Protein AF-0000000080790731 (afdb_homodimer)

Nearest PDB structures (foldseek):
  8xt0-assembly1_Lv  TM=4.915E-01  e=4.538E-02  Homo sapiens
  6cwx-assembly1_A  TM=3.871E-01  e=1.146E+00  Homo sapiens
  8xt0-assembly1_Lv  TM=4.914E-01  e=6.207E-02  Homo sapiens

Sequence (398 aa):
MAPELPGSPAAEFFARIVDDMRAFRWRPDVLIEEIGSPRGLAPFSLAIEADLGSETNQLGAGRLVLLHDPDFNDAWNGFFRLVSYVRADTDLEIVTDPLIGEVGWSWLREALDQHAAAYTAPAGTVTAVSSRSFGNMDNQPDQAEVEIRASWTPLIDNSSDITPHLAAWQQLMCQAAGMPPLPEGVIPLTNQMGRVHSRMAPELPGSPAAEFFARIVDDMRAFRWRPDVLIEEIGSPRGLAPFSLAIEADLGSETNQLGAGRLVLLHDPDFNDAWNGFFRLVSYVRADTDLEIVTDPLIGEVGWSWLREALDQHAAAYTAPAGTVTAVSSRSFGNMDNQPDQAEVEIRASWTPLIDNSSDITPHLAAWQQLMCQAAGMPPLPEGVIPLTNQMGRVHSR

Structure (mmCIF, N/CA/C/O backbone):
data_AF-0000000080790731-model_v1
#
loop_
_entity.id
_entity.type
_entity.pdbx_description
1 polymer 'DUF3000 family protein'
#
loop_
_atom_site.group_PDB
_atom_site.id
_atom_site.type_symbol
_atom_site.label_atom_id
_atom_site.label_alt_id
_atom_site.label_comp_id
_atom_site.label_asym_id
_atom_site.label_entity_id
_atom_site.label_seq_id
_atom_site.pdbx_PDB_ins_code
_atom_site.Cartn_x
_atom_site.Cartn_y
_atom_site.Cartn_z
_atom_site.occupancy
_atom_site.B_iso_or_equiv
_atom_site.auth_seq_id
_atom_site.auth_comp_id
_atom_site.auth_asym_id
_atom_site.auth_atom_id
_atom_site.pdbx_PDB_model_num
ATOM 1 N N . MET A 1 1 ? -3.783 -11.086 -34.531 1 37.72 1 MET A N 1
ATOM 2 C CA . MET A 1 1 ? -3.922 -12.531 -34.688 1 37.72 1 MET A CA 1
ATOM 3 C C . MET A 1 1 ? -5.383 -12.922 -34.875 1 37.72 1 MET A C 1
ATOM 5 O O . MET A 1 1 ? -6.246 -12.516 -34.094 1 37.72 1 MET A O 1
ATOM 9 N N . ALA A 1 2 ? -5.668 -13.484 -35.844 1 51.03 2 ALA A N 1
ATOM 10 C CA . ALA A 1 2 ? -7.059 -13.742 -36.188 1 51.03 2 ALA A CA 1
ATOM 11 C C . ALA A 1 2 ? -7.773 -14.523 -35.094 1 51.03 2 ALA A C 1
ATOM 13 O O . ALA A 1 2 ? -7.188 -15.406 -34.469 1 51.03 2 ALA A O 1
ATOM 14 N N . PRO A 1 3 ? -8.852 -14.125 -34.656 1 55.5 3 PRO A N 1
ATOM 15 C CA . PRO A 1 3 ? -9.586 -14.891 -33.625 1 55.5 3 PRO A CA 1
ATOM 16 C C . PRO A 1 3 ? -9.625 -16.391 -33.938 1 55.5 3 PRO A C 1
ATOM 18 O O . PRO A 1 3 ? -9.867 -16.781 -35.062 1 55.5 3 PRO A O 1
ATOM 21 N N . GLU A 1 4 ? -8.797 -17.156 -33.188 1 63.72 4 GLU A N 1
ATOM 22 C CA . GLU A 1 4 ? -8.82 -18.609 -33.406 1 63.72 4 GLU A CA 1
ATOM 23 C C . GLU A 1 4 ? -10.242 -19.156 -33.344 1 63.72 4 GLU A C 1
ATOM 25 O O . GLU A 1 4 ? -11.023 -18.75 -32.5 1 63.72 4 GLU A O 1
ATOM 30 N N . LEU A 1 5 ? -10.648 -19.75 -34.375 1 63.62 5 LEU A N 1
ATOM 31 C CA . LEU A 1 5 ? -11.977 -20.312 -34.625 1 63.62 5 LEU A CA 1
ATOM 32 C C . LEU A 1 5 ? -12.312 -21.359 -33.594 1 63.62 5 LEU A C 1
ATOM 34 O O . LEU A 1 5 ? -11.438 -22.094 -33.125 1 63.62 5 LEU A O 1
ATOM 38 N N . PRO A 1 6 ? -13.547 -21.281 -33.094 1 69.94 6 PRO A N 1
ATOM 39 C CA . PRO A 1 6 ? -14.031 -22.406 -32.312 1 69.94 6 PRO A CA 1
ATOM 40 C C . PRO A 1 6 ? -13.781 -23.75 -33 1 69.94 6 PRO A C 1
ATOM 42 O O . PRO A 1 6 ? -13.914 -23.859 -34.219 1 69.94 6 PRO A O 1
ATOM 45 N N . GLY A 1 7 ? -13.078 -24.719 -32.281 1 78.62 7 GLY A N 1
ATOM 46 C CA . GLY A 1 7 ? -12.859 -26.047 -32.844 1 78.62 7 GLY A CA 1
ATOM 47 C C . GLY A 1 7 ? -11.422 -26.297 -33.25 1 78.62 7 GLY A C 1
ATOM 48 O O . GLY A 1 7 ? -11.055 -27.422 -33.594 1 78.62 7 GLY A O 1
ATOM 49 N N . SER A 1 8 ? -10.68 -25.312 -33.25 1 88.12 8 SER A N 1
ATOM 50 C CA . SER A 1 8 ? -9.266 -25.516 -33.531 1 88.12 8 SER A CA 1
ATOM 51 C C . SER A 1 8 ? -8.602 -26.391 -32.469 1 88.12 8 SER A C 1
ATOM 53 O O . SER A 1 8 ? -9.109 -26.516 -31.359 1 88.12 8 SER A O 1
ATOM 55 N N . PRO A 1 9 ? -7.539 -27.125 -32.906 1 92 9 PRO A N 1
ATOM 56 C CA . PRO A 1 9 ? -6.824 -27.938 -31.938 1 92 9 PRO A CA 1
ATOM 57 C C . PRO A 1 9 ? -6.406 -27.141 -30.703 1 92 9 PRO A C 1
ATOM 59 O O . PRO A 1 9 ? -6.492 -27.641 -29.578 1 92 9 PRO A O 1
ATOM 62 N N . ALA A 1 10 ? -5.992 -26 -30.938 1 94.06 10 ALA A N 1
ATOM 63 C CA . ALA A 1 10 ? -5.602 -25.141 -29.828 1 94.06 10 ALA A CA 1
ATOM 64 C C . ALA A 1 10 ? -6.793 -24.828 -28.922 1 94.06 10 ALA A C 1
ATOM 66 O O . ALA A 1 10 ? -6.672 -24.844 -27.703 1 94.06 10 ALA A O 1
ATOM 67 N N . ALA A 1 11 ? -7.879 -24.547 -29.5 1 94.94 11 ALA A N 1
ATOM 68 C CA . ALA A 1 11 ? -9.094 -24.25 -28.734 1 94.94 11 ALA A CA 1
ATOM 69 C C . ALA A 1 11 ? -9.539 -25.469 -27.922 1 94.94 11 ALA A C 1
ATOM 71 O O . ALA A 1 11 ? -9.93 -25.344 -26.766 1 94.94 11 ALA A O 1
ATOM 72 N N . GLU A 1 12 ? -9.5 -26.578 -28.562 1 96.5 12 GLU A N 1
ATOM 73 C CA . GLU A 1 12 ? -9.891 -27.812 -27.875 1 96.5 12 GLU A CA 1
ATOM 74 C C . GLU A 1 12 ? -8.961 -28.125 -26.719 1 96.5 12 GLU A C 1
ATOM 76 O O . GLU A 1 12 ? -9.406 -28.547 -25.641 1 96.5 12 GLU A O 1
ATOM 81 N N . PHE A 1 13 ? -7.68 -27.938 -26.969 1 97.25 13 PHE A N 1
ATOM 82 C CA . PHE A 1 13 ? -6.699 -28.188 -25.922 1 97.25 13 PHE A CA 1
ATOM 83 C C . PHE A 1 13 ? -6.926 -27.266 -24.734 1 97.25 13 PHE A C 1
ATOM 85 O O . PHE A 1 13 ? -6.938 -27.719 -23.578 1 97.25 13 PHE A O 1
ATOM 92 N N . PHE A 1 14 ? -7.137 -26.031 -25.031 1 97.5 14 PHE A N 1
ATOM 93 C CA . PHE A 1 14 ? -7.387 -25.062 -23.984 1 97.5 14 PHE A CA 1
ATOM 94 C C . PHE A 1 14 ? -8.656 -25.406 -23.219 1 97.5 14 PHE A C 1
ATOM 96 O O . PHE A 1 14 ? -8.695 -25.297 -21.984 1 97.5 14 PHE A O 1
ATOM 103 N N . ALA A 1 15 ? -9.656 -25.844 -23.922 1 97.25 15 ALA A N 1
ATOM 104 C CA . ALA A 1 15 ? -10.914 -26.234 -23.281 1 97.25 15 ALA A CA 1
ATOM 105 C C . ALA A 1 15 ? -10.703 -27.391 -22.297 1 97.25 15 ALA A C 1
ATOM 107 O O . ALA A 1 15 ? -11.328 -27.422 -21.25 1 97.25 15 ALA A O 1
ATOM 108 N N . ARG A 1 16 ? -9.859 -28.266 -22.672 1 98.19 16 ARG A N 1
ATOM 109 C CA . ARG A 1 16 ? -9.562 -29.375 -21.766 1 98.19 16 ARG A CA 1
ATOM 110 C C . ARG A 1 16 ? -8.859 -28.891 -20.5 1 98.19 16 ARG A C 1
ATOM 112 O O . ARG A 1 16 ? -9.117 -29.391 -19.406 1 98.19 16 ARG A O 1
ATOM 119 N N . ILE A 1 17 ? -7.926 -27.953 -20.641 1 98.38 17 ILE A N 1
ATOM 120 C CA . ILE A 1 17 ? -7.238 -27.375 -19.5 1 98.38 17 ILE A CA 1
ATOM 121 C C . ILE A 1 17 ? -8.258 -26.703 -18.578 1 98.38 17 ILE A C 1
ATOM 123 O O . ILE A 1 17 ? -8.203 -26.875 -17.359 1 98.38 17 ILE A O 1
ATOM 127 N N . VAL A 1 18 ? -9.18 -25.984 -19.156 1 97.19 18 VAL A N 1
ATOM 128 C CA . VAL A 1 18 ? -10.227 -25.297 -18.406 1 97.19 18 VAL A CA 1
ATOM 129 C C . VAL A 1 18 ? -11.07 -26.328 -17.641 1 97.19 18 VAL A C 1
ATOM 131 O O . VAL A 1 18 ? -11.422 -26.094 -16.484 1 97.19 18 VAL A O 1
ATOM 134 N N . ASP A 1 19 ? -11.375 -27.391 -18.312 1 97.75 19 ASP A N 1
ATOM 135 C CA . ASP A 1 19 ? -12.117 -28.469 -17.656 1 97.75 19 ASP A CA 1
ATOM 136 C C . ASP A 1 19 ? -11.359 -28.984 -16.438 1 97.75 19 ASP A C 1
ATOM 138 O O . ASP A 1 19 ? -11.953 -29.234 -15.383 1 97.75 19 ASP A O 1
ATOM 142 N N . ASP A 1 20 ? -10.086 -29.125 -16.609 1 97.88 20 ASP A N 1
ATOM 143 C CA . ASP A 1 20 ? -9.258 -29.594 -15.492 1 97.88 20 ASP A CA 1
ATOM 144 C C . ASP A 1 20 ? -9.242 -28.562 -14.359 1 97.88 20 ASP A C 1
ATOM 146 O O . ASP A 1 20 ? -9.266 -28.938 -13.18 1 97.88 20 ASP A O 1
ATOM 150 N N . MET A 1 21 ? -9.164 -27.312 -14.664 1 97.94 21 MET A N 1
ATOM 151 C CA . MET A 1 21 ? -9.203 -26.266 -13.656 1 97.94 21 MET A CA 1
ATOM 152 C C . MET A 1 21 ? -10.523 -26.297 -12.898 1 97.94 21 MET A C 1
ATOM 154 O O . MET A 1 21 ? -10.539 -26.172 -11.672 1 97.94 21 MET A O 1
ATOM 158 N N . ARG A 1 22 ? -11.547 -26.531 -13.641 1 96.31 22 ARG A N 1
ATOM 159 C CA . ARG A 1 22 ? -12.875 -26.562 -13.031 1 96.31 22 ARG A CA 1
ATOM 160 C C . ARG A 1 22 ? -13.047 -27.797 -12.148 1 96.31 22 ARG A C 1
ATOM 162 O O . ARG A 1 22 ? -13.805 -27.766 -11.172 1 96.31 22 ARG A O 1
ATOM 169 N N . ALA A 1 23 ? -12.359 -28.797 -12.453 1 96.25 23 ALA A N 1
ATOM 170 C CA . ALA A 1 23 ? -12.5 -30.062 -11.734 1 96.25 23 ALA A CA 1
ATOM 171 C C . ALA A 1 23 ? -11.625 -30.078 -10.484 1 96.25 23 ALA A C 1
ATOM 173 O O . ALA A 1 23 ? -11.773 -30.953 -9.625 1 96.25 23 ALA A O 1
ATOM 174 N N . PHE A 1 24 ? -10.742 -29.141 -10.383 1 97.06 24 PHE A N 1
ATOM 175 C CA . PHE A 1 24 ? -9.844 -29.109 -9.227 1 97.06 24 PHE A CA 1
ATOM 176 C C . PHE A 1 24 ? -10.633 -28.953 -7.934 1 97.06 24 PHE A C 1
ATOM 178 O O . PHE A 1 24 ? -11.586 -28.172 -7.867 1 97.06 24 PHE A O 1
ATOM 185 N N . ARG A 1 25 ? -10.219 -29.672 -6.883 1 94.62 25 ARG A N 1
ATOM 186 C CA . ARG A 1 25 ? -10.883 -29.609 -5.582 1 94.62 25 ARG A CA 1
ATOM 187 C C . ARG A 1 25 ? -10.125 -28.703 -4.617 1 94.62 25 ARG A C 1
ATOM 189 O O . ARG A 1 25 ? -9.055 -29.078 -4.121 1 94.62 25 ARG A O 1
ATOM 196 N N . TRP A 1 26 ? -10.727 -27.672 -4.359 1 95.19 26 TRP A N 1
ATOM 197 C CA . TRP A 1 26 ? -10.133 -26.672 -3.479 1 95.19 26 TRP A CA 1
ATOM 198 C C . TRP A 1 26 ? -10.461 -26.969 -2.02 1 95.19 26 TRP A C 1
ATOM 200 O O . TRP A 1 26 ? -11.484 -27.594 -1.719 1 95.19 26 TRP A O 1
ATOM 210 N N . ARG A 1 27 ? -9.586 -26.422 -1.084 1 90.62 27 ARG A N 1
ATOM 211 C CA . ARG A 1 27 ? -9.883 -26.469 0.344 1 90.62 27 ARG A CA 1
ATOM 212 C C . ARG A 1 27 ? -11.18 -25.719 0.651 1 90.62 27 ARG A C 1
ATOM 214 O O . ARG A 1 27 ? -11.477 -24.703 0.017 1 90.62 27 ARG A O 1
ATOM 221 N N . PRO A 1 28 ? -11.898 -26.156 1.664 1 87.19 28 PRO A N 1
ATOM 222 C CA . PRO A 1 28 ? -13.203 -25.562 1.961 1 87.19 28 PRO A CA 1
ATOM 223 C C . PRO A 1 28 ? -13.117 -24.078 2.277 1 87.19 28 PRO A C 1
ATOM 225 O O . PRO A 1 28 ? -14.078 -23.328 2.049 1 87.19 28 PRO A O 1
ATOM 228 N N . ASP A 1 29 ? -12.078 -23.641 2.812 1 88.19 29 ASP A N 1
ATOM 229 C CA . ASP A 1 29 ? -11.953 -22.234 3.229 1 88.19 29 ASP A CA 1
ATOM 230 C C . ASP A 1 29 ? -11.406 -21.375 2.094 1 88.19 29 ASP A C 1
ATOM 232 O O . ASP A 1 29 ? -10.969 -20.25 2.324 1 88.19 29 ASP A O 1
ATOM 236 N N . VAL A 1 30 ? -11.383 -21.984 0.88 1 94.31 30 VAL A N 1
ATOM 237 C CA . VAL A 1 30 ? -10.984 -21.25 -0.321 1 94.31 30 VAL A CA 1
ATOM 238 C C . VAL A 1 30 ? -12.148 -21.234 -1.314 1 94.31 30 VAL A C 1
ATOM 240 O O . VAL A 1 30 ? -12.43 -22.234 -1.967 1 94.31 30 VAL A O 1
ATOM 243 N N . LEU A 1 31 ? -12.789 -20.078 -1.416 1 94.75 31 LEU A N 1
ATOM 244 C CA . LEU A 1 31 ? -13.898 -19.922 -2.35 1 94.75 31 LEU A CA 1
ATOM 245 C C . LEU A 1 31 ? -13.406 -19.406 -3.699 1 94.75 31 LEU A C 1
ATOM 247 O O . LEU A 1 31 ? -12.734 -18.375 -3.771 1 94.75 31 LEU A O 1
ATOM 251 N N . ILE A 1 32 ? -13.797 -20.109 -4.738 1 96.75 32 ILE A N 1
ATOM 252 C CA . ILE A 1 32 ? -13.289 -19.797 -6.07 1 96.75 32 ILE A CA 1
ATOM 253 C C . ILE A 1 32 ? -14.445 -19.375 -6.977 1 96.75 32 ILE A C 1
ATOM 255 O O . ILE A 1 32 ? -15.516 -20 -6.961 1 96.75 32 ILE A O 1
ATOM 259 N N . GLU A 1 33 ? -14.203 -18.328 -7.719 1 96 33 GLU A N 1
ATOM 260 C CA . GLU A 1 33 ? -15.148 -17.906 -8.75 1 96 33 GLU A CA 1
ATOM 261 C C . GLU A 1 33 ? -14.43 -17.594 -10.062 1 96 33 GLU A C 1
ATOM 263 O O . GLU A 1 33 ? -13.375 -16.953 -10.062 1 96 33 GLU A O 1
ATOM 268 N N . GLU A 1 34 ? -15.023 -18.203 -11.117 1 96.06 34 GLU A N 1
ATOM 269 C CA . GLU A 1 34 ? -14.539 -17.781 -12.422 1 96.06 34 GLU A CA 1
ATOM 270 C C . GLU A 1 34 ? -14.992 -16.344 -12.734 1 96.06 34 GLU A C 1
ATOM 272 O O . GLU A 1 34 ? -16.141 -15.992 -12.484 1 96.06 34 GLU A O 1
ATOM 277 N N . ILE A 1 35 ? -14.039 -15.594 -13.227 1 95.31 35 ILE A N 1
ATOM 278 C CA . ILE A 1 35 ? -14.367 -14.203 -13.516 1 95.31 35 ILE A CA 1
ATOM 279 C C . ILE A 1 35 ? -14 -13.867 -14.953 1 95.31 35 ILE A C 1
ATOM 281 O O . ILE A 1 35 ? -13.453 -14.703 -15.672 1 95.31 35 ILE A O 1
ATOM 285 N N . GLY A 1 36 ? -14.445 -12.586 -15.367 1 86.88 36 GLY A N 1
ATOM 286 C CA . GLY A 1 36 ? -14.055 -12.148 -16.703 1 86.88 36 GLY A CA 1
ATOM 287 C C . GLY A 1 36 ? -12.555 -11.984 -16.859 1 86.88 36 GLY A C 1
ATOM 288 O O . GLY A 1 36 ? -11.875 -11.539 -15.93 1 86.88 36 GLY A O 1
ATOM 289 N N . SER A 1 37 ? -12.094 -12.594 -17.875 1 77.5 37 SER A N 1
ATOM 290 C CA . SER A 1 37 ? -10.656 -12.523 -18.125 1 77.5 37 SER A CA 1
ATOM 291 C C . SER A 1 37 ? -10.289 -11.211 -18.812 1 77.5 37 SER A C 1
ATOM 293 O O . SER A 1 37 ? -11.094 -10.625 -19.531 1 77.5 37 SER A O 1
ATOM 295 N N . PRO A 1 38 ? -9.109 -10.734 -18.453 1 75 38 PRO A N 1
ATOM 296 C CA . PRO A 1 38 ? -8.648 -9.547 -19.188 1 75 38 PRO A CA 1
ATOM 297 C C . PRO A 1 38 ? -8.641 -9.75 -20.703 1 75 38 PRO A C 1
ATOM 299 O O . PRO A 1 38 ? -8.164 -10.781 -21.188 1 75 38 PRO A O 1
ATOM 302 N N . ARG A 1 39 ? -9.32 -8.961 -21.328 1 73.69 39 ARG A N 1
ATOM 303 C CA . ARG A 1 39 ? -9.414 -9.016 -22.797 1 73.69 39 ARG A CA 1
ATOM 304 C C . ARG A 1 39 ? -8.141 -8.5 -23.438 1 73.69 39 ARG A C 1
ATOM 306 O O . ARG A 1 39 ? -7.492 -7.59 -22.922 1 73.69 39 ARG A O 1
ATOM 313 N N . GLY A 1 40 ? -7.781 -9.172 -24.391 1 79.9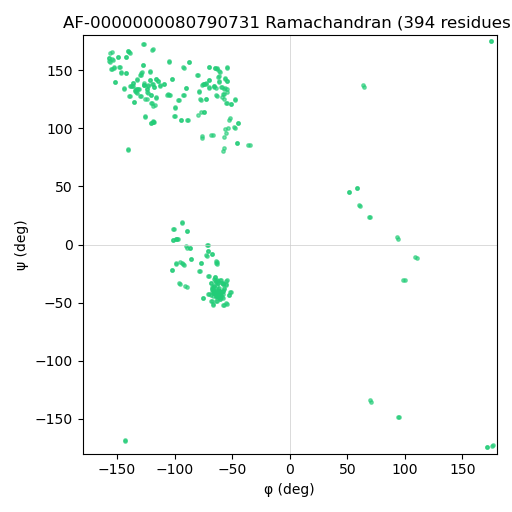4 40 GLY A N 1
ATOM 314 C CA . GLY A 1 40 ? -6.754 -8.656 -25.281 1 79.94 40 GLY A CA 1
ATOM 315 C C . GLY A 1 40 ? -5.355 -9.094 -24.891 1 79.94 40 GLY A C 1
ATOM 316 O O . GLY A 1 40 ? -4.387 -8.789 -25.594 1 79.94 40 GLY A O 1
ATOM 317 N N . LEU A 1 41 ? -5.23 -9.953 -23.938 1 86.62 41 LEU A N 1
ATOM 318 C CA . LEU A 1 41 ? -3.893 -10.352 -23.516 1 86.62 41 LEU A CA 1
ATOM 319 C C . LEU A 1 41 ? -3.412 -11.57 -24.297 1 86.62 41 LEU A C 1
ATOM 321 O O . LEU A 1 41 ? -2.213 -11.727 -24.531 1 86.62 41 LEU A O 1
ATOM 325 N N . ALA A 1 42 ? -4.289 -12.5 -24.625 1 93.44 42 ALA A N 1
ATOM 326 C CA . ALA A 1 42 ? -4.012 -13.727 -25.375 1 93.44 42 ALA A CA 1
ATOM 327 C C . ALA A 1 42 ? -5.273 -14.25 -26.047 1 93.44 42 ALA A C 1
ATOM 329 O O . ALA A 1 42 ? -6.387 -13.914 -25.641 1 93.44 42 ALA A O 1
ATOM 330 N N . PRO A 1 43 ? -5.105 -15.039 -27.078 1 94.12 43 PRO A N 1
ATOM 331 C CA . PRO A 1 43 ? -6.273 -15.602 -27.766 1 94.12 43 PRO A CA 1
ATOM 332 C C . PRO A 1 43 ? -7.176 -16.391 -26.828 1 94.12 43 PRO A C 1
ATOM 334 O O . PRO A 1 43 ? -8.398 -16.391 -26.984 1 94.12 43 PRO A O 1
ATOM 337 N N . PHE A 1 44 ? -6.57 -17.125 -25.891 1 95 44 PHE A N 1
ATOM 338 C CA . PHE A 1 44 ? -7.32 -17.891 -24.906 1 95 44 PHE A CA 1
ATOM 339 C C . PHE A 1 44 ? -6.93 -17.484 -23.484 1 95 44 PHE A C 1
ATOM 341 O O . PHE A 1 44 ? -5.746 -17.297 -23.203 1 95 44 PHE A O 1
ATOM 348 N N . SER A 1 45 ? -7.949 -17.359 -22.672 1 96.81 45 SER A N 1
ATOM 349 C CA . SER A 1 45 ? -7.656 -16.984 -21.281 1 96.81 45 SER A CA 1
ATOM 350 C C . SER A 1 45 ? -8.758 -17.453 -20.344 1 96.81 45 SER A C 1
ATOM 352 O O . SER A 1 45 ? -9.898 -17.656 -20.766 1 96.81 45 SER A O 1
ATOM 354 N N . LEU A 1 46 ? -8.43 -17.719 -19.125 1 96.44 46 LEU A N 1
ATOM 355 C CA . LEU A 1 46 ? -9.336 -17.984 -18.016 1 96.44 46 LEU A CA 1
ATOM 356 C C . LEU A 1 46 ? -8.844 -17.297 -16.75 1 96.44 46 LEU A C 1
ATOM 358 O O . LEU A 1 46 ? -7.652 -17.328 -16.438 1 96.44 46 LEU A O 1
ATOM 362 N N . ALA A 1 47 ? -9.766 -16.703 -16.062 1 97.75 47 ALA A N 1
ATOM 363 C CA . ALA A 1 47 ? -9.422 -16.047 -14.797 1 97.75 47 ALA A CA 1
ATOM 364 C C . ALA A 1 47 ? -10.305 -16.547 -13.656 1 97.75 47 ALA A C 1
ATOM 366 O O . ALA A 1 47 ? -11.516 -16.719 -13.828 1 97.75 47 ALA A O 1
ATOM 367 N N . ILE A 1 48 ? -9.656 -16.781 -12.531 1 97.5 48 ILE A N 1
ATOM 368 C CA . ILE A 1 48 ? -10.406 -17.156 -11.336 1 97.5 48 ILE A CA 1
ATOM 369 C C . ILE A 1 48 ? -10.016 -16.25 -10.172 1 97.5 48 ILE A C 1
ATOM 371 O O . ILE A 1 48 ? -8.891 -15.75 -10.117 1 97.5 48 ILE A O 1
ATOM 375 N N . GLU A 1 49 ? -10.969 -16.016 -9.32 1 97.88 49 GLU A N 1
ATOM 376 C CA . GLU A 1 49 ? -10.781 -15.273 -8.086 1 97.88 49 GLU A CA 1
ATOM 377 C C . GLU A 1 49 ? -11.031 -16.141 -6.863 1 97.88 49 GLU A C 1
ATOM 379 O O . GLU A 1 49 ? -11.93 -17 -6.875 1 97.88 49 GLU A O 1
ATOM 384 N N . ALA A 1 50 ? -10.234 -15.891 -5.902 1 97.69 50 ALA A N 1
ATOM 385 C CA . ALA A 1 50 ? -10.336 -16.641 -4.656 1 97.69 50 ALA A CA 1
ATOM 386 C C . ALA A 1 50 ? -10.594 -15.719 -3.471 1 97.69 50 ALA A C 1
ATOM 388 O O . ALA A 1 50 ? -10.016 -14.633 -3.391 1 97.69 50 ALA A O 1
ATOM 389 N N . ASP A 1 51 ? -11.398 -16.156 -2.574 1 96.94 51 ASP A N 1
ATOM 390 C CA . ASP A 1 51 ? -11.562 -15.562 -1.252 1 96.94 51 ASP A CA 1
ATOM 391 C C . ASP A 1 51 ? -11.242 -16.562 -0.15 1 96.94 51 ASP A C 1
ATOM 393 O O . ASP A 1 51 ? -11.727 -17.703 -0.18 1 96.94 51 ASP A O 1
ATOM 397 N N . LEU A 1 52 ? -10.414 -16.125 0.718 1 96.5 52 LEU A N 1
ATOM 398 C CA . LEU A 1 52 ? -10.023 -17 1.822 1 96.5 52 LEU A CA 1
ATOM 399 C C . LEU A 1 52 ? -10.75 -16.609 3.104 1 96.5 52 LEU A C 1
ATOM 401 O O . LEU A 1 52 ? -10.852 -15.43 3.438 1 96.5 52 LEU A O 1
ATOM 405 N N . GLY A 1 53 ? -11.133 -17.594 3.883 1 91.44 53 GLY A N 1
ATOM 406 C CA . GLY A 1 53 ? -11.828 -17.359 5.137 1 91.44 53 GLY A CA 1
ATOM 407 C C . GLY A 1 53 ? -13.344 -17.438 5 1 91.44 53 GLY A C 1
ATOM 408 O O . GLY A 1 53 ? -13.859 -18.297 4.277 1 91.44 53 GLY A O 1
ATOM 409 N N . SER A 1 54 ? -13.945 -16.656 5.828 1 87.06 54 SER A N 1
ATOM 410 C CA . SER A 1 54 ? -15.406 -16.609 5.812 1 87.06 54 SER A CA 1
ATOM 411 C C . SER A 1 54 ? -15.914 -15.211 5.477 1 87.06 54 SER A C 1
ATOM 413 O O . SER A 1 54 ? -15.125 -14.281 5.281 1 87.06 54 SER A O 1
ATOM 415 N N . GLU A 1 55 ? -17.156 -15.125 5.215 1 82.06 55 GLU A N 1
ATOM 416 C CA . GLU A 1 55 ? -17.766 -13.836 4.914 1 82.06 55 GLU A CA 1
ATOM 417 C C . GLU A 1 55 ? -17.516 -12.828 6.035 1 82.06 55 GLU A C 1
ATOM 419 O O . GLU A 1 55 ? -17.344 -11.641 5.781 1 82.06 55 GLU A O 1
ATOM 424 N N . THR A 1 56 ? -17.422 -13.344 7.273 1 86.31 56 THR A N 1
ATOM 425 C CA . THR A 1 56 ? -17.281 -12.461 8.422 1 86.31 56 THR A CA 1
ATOM 426 C C . THR A 1 56 ? -15.82 -12.258 8.789 1 86.31 56 THR A C 1
ATOM 428 O O . THR A 1 56 ? -15.484 -11.336 9.531 1 86.31 56 THR A O 1
ATOM 431 N N . ASN A 1 57 ? -14.984 -13.117 8.258 1 89.44 57 ASN A N 1
ATOM 432 C CA . ASN A 1 57 ? -13.562 -13.047 8.562 1 89.44 57 ASN A CA 1
ATOM 433 C C . ASN A 1 57 ? -12.703 -13.336 7.336 1 89.44 57 ASN A C 1
ATOM 435 O O . ASN A 1 57 ? -12.172 -14.438 7.188 1 89.44 57 ASN A O 1
ATOM 439 N N . GLN A 1 58 ? -12.578 -12.242 6.566 1 92.25 58 GLN A N 1
ATOM 440 C CA . GLN A 1 58 ? -11.781 -12.398 5.355 1 92.25 58 GLN A CA 1
ATOM 441 C C . GLN A 1 58 ? -10.289 -12.383 5.672 1 92.25 58 GLN A C 1
ATOM 443 O O . GLN A 1 58 ? -9.797 -11.438 6.297 1 92.25 58 GLN A O 1
ATOM 448 N N . LEU A 1 59 ? -9.594 -13.438 5.242 1 96.12 59 LEU A N 1
ATOM 449 C CA . LEU A 1 59 ? -8.18 -13.602 5.566 1 96.12 59 LEU A CA 1
ATOM 450 C C . LEU A 1 59 ? -7.301 -13.227 4.379 1 96.12 59 LEU A C 1
ATOM 452 O O . LEU A 1 59 ? -6.113 -12.953 4.543 1 96.12 59 LEU A O 1
ATOM 456 N N . GLY A 1 60 ? -7.914 -13.273 3.217 1 97.44 60 GLY A N 1
ATOM 457 C CA . GLY A 1 60 ? -7.133 -12.992 2.021 1 97.44 60 GLY A CA 1
ATOM 458 C C . GLY A 1 60 ? -7.914 -13.195 0.737 1 97.44 60 GLY A C 1
ATOM 459 O O . GLY A 1 60 ? -9.094 -13.555 0.772 1 97.44 60 GLY A O 1
ATOM 460 N N . ALA A 1 61 ? -7.285 -12.859 -0.302 1 97.94 61 ALA A N 1
ATOM 461 C CA . ALA A 1 61 ? -7.863 -13.008 -1.635 1 97.94 61 ALA A CA 1
ATOM 462 C C . ALA A 1 61 ? -6.781 -13.281 -2.676 1 97.94 61 ALA A C 1
ATOM 464 O O . ALA A 1 61 ? -5.594 -13.07 -2.416 1 97.94 61 ALA A O 1
ATOM 465 N N . GLY A 1 62 ? -7.234 -13.805 -3.799 1 98.38 62 GLY A N 1
ATOM 466 C CA . GLY A 1 62 ? -6.312 -14.055 -4.895 1 98.38 62 GLY A CA 1
ATOM 467 C C . GLY A 1 62 ? -6.984 -14.039 -6.254 1 98.38 62 GLY A C 1
ATOM 468 O O . GLY A 1 62 ? -8.211 -14.117 -6.348 1 98.38 62 GLY A O 1
ATOM 469 N N . ARG A 1 63 ? -6.168 -13.828 -7.211 1 98.5 63 ARG A N 1
ATOM 470 C CA . ARG A 1 63 ? -6.578 -13.961 -8.609 1 98.5 63 ARG A CA 1
ATOM 471 C C . ARG A 1 63 ? -5.523 -14.703 -9.414 1 98.5 63 ARG A C 1
ATOM 473 O O . ARG A 1 63 ? -4.324 -14.484 -9.234 1 98.5 63 ARG A O 1
ATOM 480 N N . LEU A 1 64 ? -5.996 -15.602 -10.234 1 98.62 64 LEU A N 1
ATOM 481 C CA . LEU A 1 64 ? -5.129 -16.359 -11.125 1 98.62 64 LEU A CA 1
ATOM 482 C C . LEU A 1 64 ? -5.656 -16.312 -12.555 1 98.62 64 LEU A C 1
ATOM 484 O O . LEU A 1 64 ? -6.828 -16.609 -12.805 1 98.62 64 LEU A O 1
ATOM 488 N N . VAL A 1 65 ? -4.758 -15.922 -1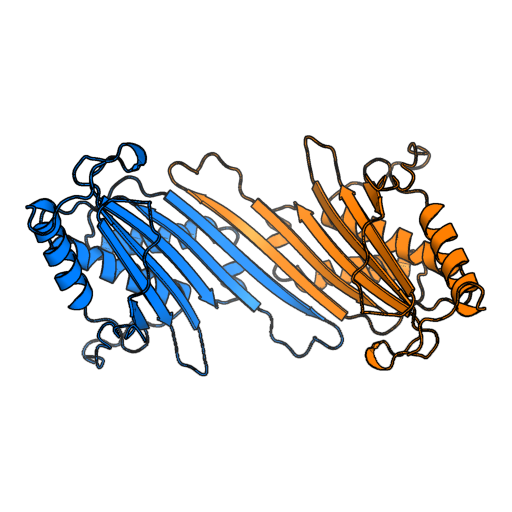3.469 1 98.38 65 VAL A N 1
ATOM 489 C CA . VAL A 1 65 ? -5.129 -15.836 -14.883 1 98.38 65 VAL A CA 1
ATOM 490 C C . VAL A 1 65 ? -4.254 -16.781 -15.703 1 98.38 65 VAL A C 1
ATOM 492 O O . VAL A 1 65 ? -3.023 -16.703 -15.633 1 98.38 65 VAL A O 1
ATOM 495 N N . LEU A 1 66 ? -4.883 -17.656 -16.375 1 98.38 66 LEU A N 1
ATOM 496 C CA . LEU A 1 66 ? -4.207 -18.5 -17.359 1 98.38 66 LEU A CA 1
ATOM 497 C C . LEU A 1 66 ? -4.348 -17.922 -18.766 1 98.38 66 LEU A C 1
ATOM 499 O O . LEU A 1 66 ? -5.457 -17.641 -19.219 1 98.38 66 LEU A O 1
ATOM 503 N N . LEU A 1 67 ? -3.18 -17.719 -19.375 1 97.81 67 LEU A N 1
ATOM 504 C CA . LEU A 1 67 ? -3.133 -17.234 -20.75 1 97.81 67 LEU A CA 1
ATOM 505 C C . LEU A 1 67 ? -2.535 -18.281 -21.688 1 97.81 67 LEU A C 1
ATOM 507 O O . LEU A 1 67 ? -1.583 -18.969 -21.312 1 97.81 67 LEU A O 1
ATOM 511 N N . HIS A 1 68 ? -3.084 -18.391 -22.859 1 97.31 68 HIS A N 1
ATOM 512 C CA . HIS A 1 68 ? -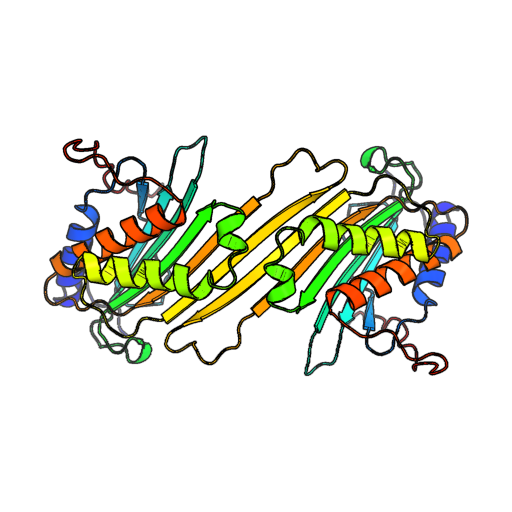2.568 -19.312 -23.875 1 97.31 68 HIS A CA 1
ATOM 513 C C . HIS A 1 68 ? -2.498 -18.641 -25.25 1 97.31 68 HIS A C 1
ATOM 515 O O . HIS A 1 68 ? -3.494 -18.094 -25.719 1 97.31 68 HIS A O 1
ATOM 521 N N . ASP A 1 69 ? -1.335 -18.625 -25.797 1 96.69 69 ASP A N 1
ATOM 522 C CA . ASP A 1 69 ? -1.08 -18.219 -27.172 1 96.69 69 ASP A CA 1
ATOM 523 C C . ASP A 1 69 ? -0.474 -19.359 -27.984 1 96.69 69 ASP A C 1
ATOM 525 O O . ASP A 1 69 ? 0.7 -19.703 -27.812 1 96.69 69 ASP A O 1
ATOM 529 N N . PRO A 1 70 ? -1.319 -19.922 -28.828 1 95.44 70 PRO A N 1
ATOM 530 C CA . PRO A 1 70 ? -0.833 -21.094 -29.578 1 95.44 70 PRO A CA 1
ATOM 531 C C . PRO A 1 70 ? 0.324 -20.734 -30.516 1 95.44 70 PRO A C 1
ATOM 533 O O . PRO A 1 70 ? 1.011 -21.641 -31.016 1 95.44 70 PRO A O 1
ATOM 536 N N . ASP A 1 71 ? 0.565 -19.438 -30.781 1 94.25 71 ASP A N 1
ATOM 537 C CA . ASP A 1 71 ? 1.623 -19 -31.688 1 94.25 71 ASP A CA 1
ATOM 538 C C . ASP A 1 71 ? 2.904 -18.688 -30.922 1 94.25 71 ASP A C 1
ATOM 540 O O . ASP A 1 71 ? 3.809 -18.031 -31.453 1 94.25 71 ASP A O 1
ATOM 544 N N . PHE A 1 72 ? 3.072 -19.125 -29.766 1 94.38 72 PHE A N 1
ATOM 545 C CA . PHE A 1 72 ? 4.234 -18.859 -28.938 1 94.38 72 PHE A CA 1
ATOM 546 C C . PHE A 1 72 ? 4.328 -17.375 -28.594 1 94.38 72 PHE A C 1
ATOM 548 O O . PHE A 1 72 ? 4.078 -16.516 -29.438 1 94.38 72 PHE A O 1
ATOM 555 N N . ASN A 1 73 ? 4.59 -17.062 -27.469 1 95.38 73 ASN A N 1
ATOM 556 C CA . ASN A 1 73 ? 4.77 -15.695 -26.984 1 95.38 73 ASN A CA 1
ATOM 557 C C . ASN A 1 73 ? 6.188 -15.461 -26.469 1 95.38 73 ASN A C 1
ATOM 559 O O . ASN A 1 73 ? 6.602 -16.094 -25.484 1 95.38 73 ASN A O 1
ATOM 563 N N . ASP A 1 74 ? 6.93 -14.578 -26.984 1 95.94 74 ASP A N 1
ATOM 564 C CA . ASP A 1 74 ? 8.328 -14.32 -26.656 1 95.94 74 ASP A CA 1
ATOM 565 C C . ASP A 1 74 ? 8.477 -13.805 -25.234 1 95.94 74 ASP A C 1
ATOM 567 O O . ASP A 1 74 ? 9.398 -14.203 -24.516 1 95.94 74 ASP A O 1
ATOM 571 N N . ALA A 1 75 ? 7.574 -12.992 -24.859 1 94 75 ALA A N 1
ATOM 572 C CA . ALA A 1 75 ? 7.648 -12.398 -23.516 1 94 75 ALA A CA 1
ATOM 573 C C . ALA A 1 75 ? 7.496 -13.469 -22.438 1 94 75 ALA A C 1
ATOM 575 O O . ALA A 1 75 ? 8.023 -13.32 -21.344 1 94 75 ALA A O 1
ATOM 576 N N . TRP A 1 76 ? 6.77 -14.539 -22.828 1 96.25 76 TRP A N 1
ATOM 577 C CA . TRP A 1 76 ? 6.543 -15.633 -21.891 1 96.25 76 TRP A CA 1
ATOM 578 C C . TRP A 1 76 ? 7.621 -16.703 -22.031 1 96.25 76 TRP A C 1
ATOM 580 O O . TRP A 1 76 ? 7.785 -17.547 -21.156 1 96.25 76 TRP A O 1
ATOM 590 N N . ASN A 1 77 ? 8.289 -16.609 -23.203 1 95.81 77 ASN A N 1
ATOM 591 C CA . ASN A 1 77 ? 9.148 -17.703 -23.641 1 95.81 77 ASN A CA 1
ATOM 592 C C . ASN A 1 77 ? 8.414 -19.047 -23.609 1 95.81 77 ASN A C 1
ATOM 594 O O . ASN A 1 77 ? 8.906 -20.016 -23.031 1 95.81 77 ASN A O 1
ATOM 598 N N . GLY A 1 78 ? 7.176 -19.016 -24.125 1 97.44 78 GLY A N 1
ATOM 599 C CA . GLY A 1 78 ? 6.336 -20.203 -24.109 1 97.44 78 GLY A CA 1
ATOM 600 C C . GLY A 1 78 ? 4.945 -19.953 -24.656 1 97.44 78 GLY A C 1
ATOM 601 O O . GLY A 1 78 ? 4.688 -18.906 -25.266 1 97.44 78 GLY A O 1
ATOM 602 N N . PHE A 1 79 ? 4.074 -20.969 -24.531 1 97.44 79 PHE A N 1
ATOM 603 C CA . PHE A 1 79 ? 2.734 -20.938 -25.109 1 97.44 79 PHE A CA 1
ATOM 604 C C . PHE A 1 79 ? 1.7 -20.547 -24.062 1 97.44 79 PHE A C 1
ATOM 606 O O . PHE A 1 79 ? 0.564 -20.203 -24.406 1 97.44 79 PHE A O 1
ATOM 613 N N . PHE A 1 80 ? 2.148 -20.656 -22.797 1 98.5 80 PHE A N 1
ATOM 614 C CA . PHE A 1 80 ? 1.246 -20.375 -21.672 1 98.5 80 PHE A CA 1
ATOM 615 C C . PHE A 1 80 ? 1.864 -19.375 -20.719 1 98.5 80 PHE A C 1
ATOM 617 O O . PHE A 1 80 ? 3.088 -19.25 -20.641 1 98.5 80 PHE A O 1
ATOM 624 N N . ARG A 1 81 ? 1.051 -18.656 -20 1 98.44 81 ARG A N 1
ATOM 625 C CA . ARG A 1 81 ? 1.472 -17.797 -18.906 1 98.44 81 ARG A CA 1
ATOM 626 C C . ARG A 1 81 ? 0.442 -17.797 -17.781 1 98.44 81 ARG A C 1
ATOM 628 O O . ARG A 1 81 ? -0.763 -17.75 -18.031 1 98.44 81 ARG A O 1
ATOM 635 N N . LEU A 1 82 ? 0.945 -17.938 -16.578 1 98.69 82 LEU A N 1
ATOM 636 C CA . LEU A 1 82 ? 0.112 -17.719 -15.406 1 98.69 82 LEU A CA 1
ATOM 637 C C . LEU A 1 82 ? 0.456 -16.406 -14.727 1 98.69 82 LEU A C 1
ATOM 639 O O . LEU A 1 82 ? 1.631 -16.109 -14.492 1 98.69 82 LEU A O 1
ATOM 643 N N . VAL A 1 83 ? -0.558 -15.594 -14.469 1 98.25 83 VAL A N 1
ATOM 644 C CA . VAL A 1 83 ? -0.417 -14.344 -13.742 1 98.25 83 VAL A CA 1
ATOM 645 C C . VAL A 1 83 ? -1.211 -14.406 -12.438 1 98.25 83 VAL A C 1
ATOM 647 O O . VAL A 1 83 ? -2.408 -14.703 -12.445 1 98.25 83 VAL A O 1
ATOM 650 N N . SER A 1 84 ? -0.539 -14.117 -11.336 1 98.75 84 SER A N 1
ATOM 651 C CA . SER A 1 84 ? -1.141 -14.312 -10.023 1 98.75 84 SER A CA 1
ATOM 652 C C . SER A 1 84 ? -1.075 -13.039 -9.188 1 98.75 84 SER A C 1
ATOM 654 O O . SER A 1 84 ? -0.075 -12.32 -9.219 1 98.75 84 SER A O 1
ATOM 656 N N . TYR A 1 85 ? -2.08 -12.789 -8.547 1 98.56 85 TYR A N 1
ATOM 657 C CA . TYR A 1 85 ? -2.162 -11.797 -7.48 1 98.56 85 TYR A CA 1
ATOM 658 C C . TYR A 1 85 ? -2.703 -12.414 -6.195 1 98.56 85 TYR A C 1
ATOM 660 O O . TYR A 1 85 ? -3.775 -13.023 -6.199 1 98.56 85 TYR A O 1
ATOM 668 N N . VAL A 1 86 ? -1.943 -12.258 -5.117 1 98.75 86 VAL A N 1
ATOM 669 C CA . VAL A 1 86 ? -2.357 -12.781 -3.816 1 98.75 86 VAL A CA 1
ATOM 670 C C . VAL A 1 86 ? -2.191 -11.703 -2.752 1 98.75 86 VAL A C 1
ATOM 672 O O . VAL A 1 86 ? -1.154 -11.039 -2.688 1 98.75 86 VAL A O 1
ATOM 675 N N . ARG A 1 87 ? -3.129 -11.508 -1.938 1 98.62 87 ARG A N 1
ATOM 676 C CA . ARG A 1 87 ? -3.057 -10.648 -0.76 1 98.62 87 ARG A CA 1
ATOM 677 C C . ARG A 1 87 ? -3.609 -11.359 0.471 1 98.62 87 ARG A C 1
ATOM 679 O O . ARG A 1 87 ? -4.586 -12.102 0.377 1 98.62 87 ARG A O 1
ATOM 686 N N . ALA A 1 88 ? -2.992 -11.141 1.576 1 98.31 88 ALA A N 1
ATOM 687 C CA . ALA A 1 88 ? -3.439 -11.828 2.789 1 98.31 88 ALA A CA 1
ATOM 688 C C . ALA A 1 88 ? -3.113 -11 4.031 1 98.31 88 ALA A C 1
ATOM 690 O O . ALA A 1 88 ? -2.037 -10.406 4.125 1 98.31 88 ALA A O 1
ATOM 691 N N . ASP A 1 89 ? -4.105 -11.023 4.949 1 96.94 89 ASP A N 1
ATOM 692 C CA . ASP A 1 89 ? -3.809 -10.516 6.285 1 96.94 89 ASP A CA 1
ATOM 693 C C . ASP A 1 89 ? -2.785 -11.391 6.996 1 96.94 89 ASP A C 1
ATOM 695 O O . ASP A 1 89 ? -2.834 -12.617 6.891 1 96.94 89 ASP A 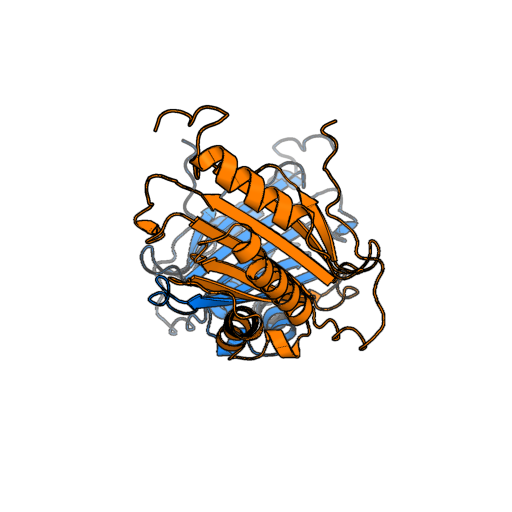O 1
ATOM 699 N N . THR A 1 90 ? -1.876 -10.695 7.621 1 95.06 90 THR A N 1
ATOM 700 C CA . THR A 1 90 ? -0.867 -11.453 8.344 1 95.06 90 THR A CA 1
ATOM 701 C C . THR A 1 90 ? -0.488 -10.758 9.648 1 95.06 90 THR A C 1
ATOM 703 O O . THR A 1 90 ? -1.223 -9.891 10.125 1 95.06 90 THR A O 1
ATOM 706 N N . ASP A 1 91 ? 0.57 -11.234 10.25 1 93 91 ASP A N 1
ATOM 707 C CA . ASP A 1 91 ? 1.008 -10.68 11.531 1 93 91 ASP A CA 1
ATOM 708 C C . ASP A 1 91 ? 2.045 -9.578 11.32 1 93 91 ASP A C 1
ATOM 710 O O . ASP A 1 91 ? 2.781 -9.594 10.336 1 93 91 ASP A O 1
ATOM 714 N N . LEU A 1 92 ? 2.033 -8.68 12.312 1 93.38 92 LEU A N 1
ATOM 715 C CA . LEU A 1 92 ? 2.977 -7.566 12.273 1 93.38 92 LEU A CA 1
ATOM 716 C C . LEU A 1 92 ? 4.414 -8.078 12.227 1 93.38 92 LEU A C 1
ATOM 718 O O . LEU A 1 92 ? 5.266 -7.48 11.562 1 93.38 92 LEU A O 1
ATOM 722 N N . GLU A 1 93 ? 4.59 -9.188 12.875 1 94 93 GLU A N 1
ATOM 723 C CA . GLU A 1 93 ? 5.934 -9.758 12.922 1 94 93 GLU A CA 1
ATOM 724 C C . GLU A 1 93 ? 6.41 -10.164 11.531 1 94 93 GLU A C 1
ATOM 726 O O . GLU A 1 93 ? 7.594 -10.023 11.211 1 94 93 GLU A O 1
ATOM 731 N N . ILE A 1 94 ? 5.504 -10.562 10.742 1 94 94 ILE A N 1
ATOM 732 C CA . ILE A 1 94 ? 5.84 -11.023 9.398 1 94 94 ILE A CA 1
ATOM 733 C C . ILE A 1 94 ? 6.152 -9.82 8.508 1 94 94 ILE A C 1
ATOM 735 O O . ILE A 1 94 ? 7.188 -9.789 7.836 1 94 94 ILE A O 1
ATOM 739 N N . VAL A 1 95 ? 5.324 -8.82 8.578 1 96.06 95 VAL A N 1
ATOM 740 C CA . VAL A 1 95 ? 5.469 -7.715 7.633 1 96.06 95 VAL A CA 1
ATOM 741 C C . VAL A 1 95 ? 6.637 -6.824 8.047 1 96.06 95 VAL A C 1
ATOM 743 O O . VAL A 1 95 ? 7.133 -6.027 7.25 1 96.06 95 VAL A O 1
ATOM 746 N N . THR A 1 96 ? 7.098 -6.969 9.305 1 95.69 96 THR A N 1
ATOM 747 C CA . THR A 1 96 ? 8.219 -6.156 9.758 1 95.69 96 THR A CA 1
ATOM 748 C C . THR A 1 96 ? 9.523 -6.941 9.672 1 95.69 96 THR A C 1
ATOM 750 O O . THR A 1 96 ? 10.562 -6.492 10.164 1 95.69 96 THR A O 1
ATOM 753 N N . ASP A 1 97 ? 9.43 -8.156 9.117 1 95.94 97 ASP A N 1
ATOM 754 C CA . ASP A 1 97 ? 10.633 -8.922 8.82 1 95.94 97 ASP A CA 1
ATOM 755 C C . ASP A 1 97 ? 11.375 -8.328 7.625 1 95.94 97 ASP A C 1
ATOM 757 O O . ASP A 1 97 ? 10.828 -8.242 6.527 1 95.94 97 ASP A O 1
ATOM 761 N N . PRO A 1 98 ? 12.695 -8.008 7.816 1 94.81 98 PRO A N 1
ATOM 762 C CA . PRO A 1 98 ? 13.438 -7.434 6.695 1 94.81 98 PRO A CA 1
ATOM 763 C C . PRO A 1 98 ? 13.578 -8.398 5.52 1 94.81 98 PRO A C 1
ATOM 765 O O . PRO A 1 98 ? 13.891 -7.984 4.402 1 94.81 98 PRO A O 1
ATOM 768 N N . LEU A 1 99 ? 13.32 -9.688 5.793 1 96.38 99 LEU A N 1
ATOM 769 C CA . LEU A 1 99 ? 13.5 -10.688 4.75 1 96.38 99 LEU A CA 1
ATOM 770 C C . LEU A 1 99 ? 12.156 -11.078 4.133 1 96.38 99 LEU A C 1
ATOM 772 O O . LEU A 1 99 ? 12.078 -12.047 3.375 1 96.38 99 LEU A O 1
ATOM 776 N N . ILE A 1 100 ? 11.148 -10.305 4.418 1 96.94 100 ILE A N 1
ATOM 777 C CA . ILE A 1 100 ? 9.812 -10.711 4.008 1 96.94 100 ILE A CA 1
ATOM 778 C C . ILE A 1 100 ? 9.742 -10.797 2.482 1 96.94 100 ILE A C 1
ATOM 780 O O . ILE A 1 100 ? 9.023 -11.633 1.931 1 96.94 100 ILE A O 1
ATOM 784 N N . GLY A 1 101 ? 10.5 -9.977 1.788 1 96.81 101 GLY A N 1
ATOM 785 C CA . GLY A 1 101 ? 10.57 -10.102 0.34 1 96.81 101 GLY A CA 1
ATOM 786 C C . GLY A 1 101 ? 11.023 -11.469 -0.124 1 96.81 101 GLY A C 1
ATOM 787 O O . GLY A 1 101 ? 10.328 -12.125 -0.904 1 96.81 101 GLY A O 1
ATOM 788 N N . GLU A 1 102 ? 12.125 -11.93 0.405 1 96.69 102 GLU A N 1
ATOM 789 C CA . GLU A 1 102 ? 12.688 -13.227 0.053 1 96.69 102 GLU A CA 1
ATOM 790 C C . GLU A 1 102 ? 11.797 -14.367 0.541 1 96.69 102 GLU A C 1
ATOM 792 O O . GLU A 1 102 ? 11.602 -15.352 -0.169 1 96.69 102 GLU A O 1
ATOM 797 N N . VAL A 1 103 ? 11.266 -14.172 1.664 1 97.19 103 VAL A N 1
ATOM 798 C CA . VAL A 1 103 ? 10.438 -15.211 2.262 1 97.19 103 VAL A CA 1
ATOM 799 C C . VAL A 1 103 ? 9.156 -15.383 1.45 1 97.19 103 VAL A C 1
ATOM 801 O O . VAL A 1 103 ? 8.781 -16.5 1.093 1 97.19 103 VAL A O 1
ATOM 804 N N . GLY A 1 104 ? 8.492 -14.258 1.153 1 97.94 104 GLY A N 1
ATOM 805 C CA . GLY A 1 104 ? 7.285 -14.312 0.343 1 97.94 104 GLY A CA 1
ATOM 806 C C . GLY A 1 104 ? 7.508 -14.945 -1.02 1 97.94 104 GLY A C 1
ATOM 807 O O . GLY A 1 104 ? 6.695 -15.75 -1.478 1 97.94 104 GLY A O 1
ATOM 808 N N . TRP A 1 105 ? 8.648 -14.602 -1.602 1 98 105 TRP A N 1
ATOM 809 C CA . TRP A 1 105 ? 8.984 -15.172 -2.902 1 98 105 TRP A CA 1
ATOM 810 C C . TRP A 1 105 ? 9.234 -16.672 -2.791 1 98 105 TRP A C 1
ATOM 812 O O . TRP A 1 105 ? 8.805 -17.438 -3.654 1 98 105 TRP A O 1
ATOM 822 N N . SER A 1 106 ? 9.797 -17.016 -1.742 1 97.88 106 SER A N 1
ATOM 823 C CA . SER A 1 106 ? 10.078 -18.438 -1.536 1 97.88 106 SER A CA 1
ATOM 824 C C . SER A 1 106 ? 8.797 -19.234 -1.334 1 97.88 106 SER A C 1
ATOM 826 O O . SER A 1 106 ? 8.734 -20.406 -1.693 1 97.88 106 SER A O 1
ATOM 828 N N . TRP A 1 107 ? 7.785 -18.578 -0.69 1 98 107 TRP A N 1
ATOM 829 C CA . TRP A 1 107 ? 6.504 -19.281 -0.558 1 98 107 TRP A CA 1
ATOM 830 C C . TRP A 1 107 ? 6.012 -19.781 -1.912 1 98 107 TRP A C 1
ATOM 832 O O . TRP A 1 107 ? 5.594 -20.922 -2.043 1 98 107 TRP A O 1
ATOM 842 N N . LEU A 1 108 ? 6.109 -18.953 -2.957 1 98.44 108 LEU A N 1
ATOM 843 C CA . LEU A 1 108 ? 5.656 -19.312 -4.293 1 98.44 108 LEU A CA 1
ATOM 844 C C . LEU A 1 108 ? 6.504 -20.438 -4.871 1 98.44 108 LEU A C 1
ATOM 846 O O . LEU A 1 108 ? 5.973 -21.469 -5.305 1 98.44 108 LEU A O 1
ATOM 850 N N . ARG A 1 109 ? 7.785 -20.234 -4.836 1 98.31 109 ARG A N 1
ATOM 851 C CA . ARG A 1 109 ? 8.688 -21.203 -5.465 1 98.31 109 ARG A CA 1
ATOM 852 C C . ARG A 1 109 ? 8.602 -22.562 -4.781 1 98.31 109 ARG A C 1
ATOM 854 O O . ARG A 1 109 ? 8.586 -23.594 -5.445 1 98.31 109 ARG A O 1
ATOM 861 N N . GLU A 1 110 ? 8.539 -22.516 -3.52 1 98.31 110 GLU A N 1
ATOM 862 C CA . GLU A 1 110 ? 8.445 -23.75 -2.756 1 98.31 110 GLU A CA 1
ATOM 863 C C . GLU A 1 110 ? 7.129 -24.484 -3.043 1 98.31 110 GLU A C 1
ATOM 865 O O . GLU A 1 110 ? 7.105 -25.703 -3.162 1 98.31 110 GLU A O 1
ATOM 870 N N . ALA A 1 111 ? 6.066 -23.734 -3.129 1 98.5 111 ALA A N 1
ATOM 871 C CA . ALA A 1 111 ? 4.773 -24.328 -3.453 1 98.5 111 ALA A CA 1
ATOM 872 C C . ALA A 1 111 ? 4.812 -25.016 -4.82 1 98.5 111 ALA A C 1
ATOM 874 O O . ALA A 1 111 ? 4.359 -26.141 -4.965 1 98.5 111 ALA A O 1
ATOM 875 N N . LEU A 1 112 ? 5.387 -24.344 -5.82 1 98.75 112 LEU A N 1
ATOM 876 C CA . LEU A 1 112 ? 5.484 -24.906 -7.164 1 98.75 112 LEU A CA 1
ATOM 877 C C . LEU A 1 112 ? 6.324 -26.172 -7.156 1 98.75 112 LEU A C 1
ATOM 879 O O . LEU A 1 112 ? 5.922 -27.188 -7.727 1 98.75 112 LEU A O 1
ATOM 883 N N . ASP A 1 113 ? 7.41 -26.141 -6.426 1 98.44 113 ASP A N 1
ATOM 884 C CA . ASP A 1 113 ? 8.336 -27.266 -6.391 1 98.44 113 ASP A CA 1
ATOM 885 C C . ASP A 1 113 ? 7.723 -28.453 -5.641 1 98.44 113 ASP A C 1
ATOM 887 O O . ASP A 1 113 ? 7.812 -29.594 -6.098 1 98.44 113 ASP A O 1
ATOM 891 N N . GLN A 1 114 ? 7.098 -28.141 -4.574 1 98.12 114 GLN A N 1
ATOM 892 C CA . GLN A 1 114 ? 6.531 -29.188 -3.732 1 98.12 114 GLN A CA 1
ATOM 893 C C . GLN A 1 114 ? 5.414 -29.938 -4.457 1 98.12 114 GLN A C 1
ATOM 895 O O . GLN A 1 114 ? 5.207 -31.125 -4.23 1 98.12 114 GLN A O 1
ATOM 900 N N . HIS A 1 115 ? 4.707 -29.297 -5.32 1 98.25 115 HIS A N 1
ATOM 901 C CA . HIS A 1 115 ? 3.613 -29.922 -6.051 1 98.25 115 HIS A CA 1
ATOM 902 C C . HIS A 1 115 ? 4.066 -30.391 -7.43 1 98.25 115 HIS A C 1
ATOM 904 O O . HIS A 1 115 ? 3.242 -30.781 -8.258 1 98.25 115 HIS A O 1
ATOM 910 N N . ALA A 1 116 ? 5.336 -30.266 -7.695 1 98.38 116 ALA A N 1
ATOM 911 C CA . ALA A 1 116 ? 5.953 -30.703 -8.938 1 98.38 116 ALA A CA 1
ATOM 912 C C . ALA A 1 116 ? 5.344 -29.984 -10.141 1 98.38 116 ALA A C 1
ATOM 914 O O . ALA A 1 116 ? 5.125 -30.594 -11.195 1 98.38 116 ALA A O 1
ATOM 915 N N . ALA A 1 117 ? 4.969 -28.719 -9.93 1 98.81 117 ALA A N 1
ATOM 916 C CA . ALA A 1 117 ? 4.543 -27.875 -11.047 1 98.81 117 ALA A CA 1
ATOM 917 C C . ALA A 1 117 ? 5.742 -27.438 -11.875 1 98.81 117 ALA A C 1
ATOM 919 O O . ALA A 1 117 ? 6.617 -26.719 -11.383 1 98.81 117 ALA A O 1
ATOM 920 N N . ALA A 1 118 ? 5.789 -27.906 -13.109 1 98.69 118 ALA A N 1
ATOM 921 C CA . ALA A 1 118 ? 6.906 -27.531 -13.977 1 98.69 118 ALA A CA 1
ATOM 922 C C . ALA A 1 118 ? 6.711 -26.125 -14.547 1 98.69 118 ALA A C 1
ATOM 924 O O . ALA A 1 118 ? 5.637 -25.797 -15.055 1 98.69 118 ALA A O 1
ATOM 925 N N . TYR A 1 119 ? 7.758 -25.312 -14.445 1 98.62 119 TYR A N 1
ATOM 926 C CA . TYR A 1 119 ? 7.594 -23.938 -14.891 1 98.62 119 TYR A CA 1
ATOM 927 C C . TYR A 1 119 ? 8.93 -23.328 -15.297 1 98.62 119 TYR A C 1
ATOM 929 O O . TYR A 1 119 ? 9.992 -23.875 -14.969 1 98.62 119 TYR A O 1
ATOM 937 N N . THR A 1 120 ? 8.906 -22.219 -15.984 1 98 120 THR A N 1
ATOM 938 C CA . THR A 1 120 ? 10.055 -21.375 -16.297 1 98 120 THR A CA 1
ATOM 939 C C . THR A 1 120 ? 9.68 -19.891 -16.172 1 98 120 THR A C 1
ATOM 941 O O . THR A 1 120 ? 8.516 -19.562 -15.945 1 98 120 THR A O 1
ATOM 944 N N . ALA A 1 121 ? 10.664 -19.094 -16.141 1 97.25 121 ALA A N 1
ATOM 945 C CA . ALA A 1 121 ? 10.578 -17.641 -16.25 1 97.25 121 ALA A CA 1
ATOM 946 C C . ALA A 1 121 ? 9.695 -17.047 -15.164 1 97.25 121 ALA A C 1
ATOM 948 O O . ALA A 1 121 ? 8.789 -16.25 -15.445 1 97.25 121 ALA A O 1
ATOM 949 N N . PRO A 1 122 ? 9.914 -17.453 -13.867 1 97.94 122 PRO A N 1
ATOM 950 C CA . PRO A 1 122 ? 9.156 -16.797 -12.797 1 97.94 122 PRO A CA 1
ATOM 951 C C . PRO A 1 122 ? 9.586 -15.344 -12.57 1 97.94 122 PRO A C 1
ATOM 953 O O . PRO A 1 122 ? 10.773 -15.023 -12.688 1 97.94 122 PRO A O 1
ATOM 956 N N . ALA A 1 123 ? 8.641 -14.445 -12.297 1 97.56 123 ALA A N 1
ATOM 957 C CA . ALA A 1 123 ? 8.891 -13.055 -11.953 1 97.56 123 ALA A CA 1
ATOM 958 C C . ALA A 1 123 ? 7.773 -12.492 -11.086 1 97.56 123 ALA A C 1
ATOM 960 O O . ALA A 1 123 ? 6.637 -12.961 -11.141 1 97.56 123 ALA A O 1
ATOM 961 N N . GLY A 1 124 ? 8.148 -11.531 -10.297 1 97.56 124 GLY A N 1
ATOM 962 C CA . GLY A 1 124 ? 7.078 -10.945 -9.5 1 97.56 124 GLY A CA 1
ATOM 963 C C . GLY A 1 124 ? 7.582 -9.977 -8.445 1 97.56 124 GLY A C 1
ATOM 964 O O . GLY A 1 124 ? 8.758 -9.602 -8.453 1 97.56 124 GLY A O 1
ATOM 965 N N . THR A 1 125 ? 6.652 -9.508 -7.625 1 97.94 125 THR A N 1
ATOM 966 C CA . THR A 1 125 ? 6.906 -8.555 -6.555 1 97.94 125 THR A CA 1
ATOM 967 C C . THR A 1 125 ? 6.215 -8.992 -5.262 1 97.94 125 THR A C 1
ATOM 969 O O . THR A 1 125 ? 5.066 -9.438 -5.289 1 97.94 125 THR A O 1
ATOM 972 N N . VAL A 1 126 ? 7.035 -8.922 -4.191 1 98.38 126 VAL A N 1
ATOM 973 C CA . VAL A 1 126 ? 6.461 -9.094 -2.861 1 98.38 126 VAL A CA 1
ATOM 974 C C . VAL A 1 126 ? 6.367 -7.738 -2.162 1 98.38 126 VAL A C 1
ATOM 976 O O . VAL A 1 126 ? 7.34 -6.984 -2.119 1 98.38 126 VAL A O 1
ATOM 979 N N . THR A 1 127 ? 5.191 -7.422 -1.65 1 98.31 127 THR A N 1
ATOM 980 C CA . THR A 1 127 ? 4.934 -6.164 -0.958 1 98.31 127 THR A CA 1
ATOM 981 C C . THR A 1 127 ? 4.402 -6.422 0.449 1 98.31 127 THR A C 1
ATOM 983 O O . THR A 1 127 ? 3.525 -7.262 0.644 1 98.31 127 THR A O 1
ATOM 986 N N . ALA A 1 128 ? 4.969 -5.781 1.418 1 98.5 128 ALA A N 1
ATOM 987 C CA . ALA A 1 128 ? 4.496 -5.812 2.799 1 98.5 128 ALA A CA 1
ATOM 988 C C . ALA A 1 128 ? 3.961 -4.449 3.227 1 98.5 128 ALA A C 1
ATOM 990 O O . ALA A 1 128 ? 4.562 -3.416 2.926 1 98.5 128 ALA A O 1
ATOM 991 N N . VAL A 1 129 ? 2.85 -4.477 3.906 1 98.38 129 VAL A N 1
ATOM 992 C CA . VAL A 1 129 ? 2.211 -3.238 4.34 1 98.38 129 VAL A CA 1
ATOM 993 C C . VAL A 1 129 ? 1.809 -3.352 5.809 1 98.38 129 VAL A C 1
ATOM 995 O O . VAL A 1 129 ? 1.249 -4.367 6.227 1 98.38 129 VAL A O 1
ATOM 998 N N . SER A 1 130 ? 2.1 -2.361 6.566 1 97.94 130 SER A N 1
ATOM 999 C CA . SER A 1 130 ? 1.555 -2.223 7.914 1 97.94 130 SER A CA 1
ATOM 1000 C C . SER A 1 130 ? 0.962 -0.834 8.133 1 97.94 130 SER A C 1
ATOM 1002 O O . SER A 1 130 ? 1.433 0.145 7.547 1 97.94 130 SER A O 1
ATOM 1004 N N . SER A 1 131 ? -0.089 -0.78 8.906 1 97.25 131 SER A N 1
ATOM 1005 C CA . SER A 1 131 ? -0.673 0.526 9.195 1 97.25 131 SER A CA 1
ATOM 1006 C C . SER A 1 131 ? -1.256 0.573 10.609 1 97.25 131 SER A C 1
ATOM 1008 O O . SER A 1 131 ? -1.687 -0.451 11.141 1 97.25 131 SER A O 1
ATOM 1010 N N . ARG A 1 132 ? -1.204 1.749 11.227 1 96.69 132 ARG A N 1
ATOM 1011 C CA . ARG A 1 132 ? -1.738 2.025 12.562 1 96.69 132 ARG A CA 1
ATOM 1012 C C . ARG A 1 132 ? -2.492 3.35 12.586 1 96.69 132 ARG A C 1
ATOM 1014 O O . ARG A 1 132 ? -2.043 4.336 11.992 1 96.69 132 ARG A O 1
ATOM 1021 N N . SER A 1 133 ? -3.576 3.309 13.273 1 97.31 133 SER A N 1
ATOM 1022 C CA . SER A 1 133 ? -4.418 4.5 13.367 1 97.31 133 SER A CA 1
ATOM 1023 C C . SER A 1 133 ? -4.277 5.168 14.727 1 97.31 133 SER A C 1
ATOM 1025 O O . SER A 1 133 ? -3.918 4.516 15.711 1 97.31 133 SER A O 1
ATOM 1027 N N . PHE A 1 134 ? -4.59 6.422 14.781 1 97.38 134 PHE A N 1
ATOM 1028 C CA . PHE A 1 134 ? -4.449 7.227 15.984 1 97.38 134 PHE A CA 1
ATOM 1029 C C . PHE A 1 134 ? -5.629 8.172 16.141 1 97.38 134 PHE A C 1
ATOM 1031 O O . PHE A 1 134 ? -6.34 8.461 15.18 1 97.38 134 PHE A O 1
ATOM 1038 N N . GLY A 1 135 ? -5.715 8.734 17.359 1 94.12 135 GLY A N 1
ATOM 1039 C CA . GLY A 1 135 ? -6.801 9.656 17.656 1 94.12 135 GLY A CA 1
ATOM 1040 C C . GLY A 1 135 ? -8.156 8.977 17.734 1 94.12 135 GLY A C 1
ATOM 1041 O O . GLY A 1 135 ? -8.297 7.945 18.406 1 94.12 135 GLY A O 1
ATOM 1042 N N . ASN A 1 136 ? -9.172 9.617 17.062 1 85.5 136 ASN A N 1
ATOM 1043 C CA . ASN A 1 136 ? -10.523 9.07 17.156 1 85.5 136 ASN A CA 1
ATOM 1044 C C . ASN A 1 136 ? -10.648 7.762 16.375 1 85.5 136 ASN A C 1
ATOM 1046 O O . ASN A 1 136 ? -11.664 7.074 16.469 1 85.5 136 ASN A O 1
ATOM 1050 N N . MET A 1 137 ? -9.602 7.457 15.711 1 79.81 137 MET A N 1
ATOM 1051 C CA . MET A 1 137 ? -9.586 6.219 14.938 1 79.81 137 MET A CA 1
ATOM 1052 C C . MET A 1 137 ? -8.82 5.129 15.672 1 79.81 137 MET A C 1
ATOM 1054 O O . MET A 1 137 ? -8.602 4.039 15.141 1 79.81 137 MET A O 1
ATOM 1058 N N . ASP A 1 138 ? -8.367 5.355 16.859 1 80.75 138 ASP A N 1
ATOM 1059 C CA . ASP A 1 138 ? -7.422 4.508 17.578 1 80.75 138 ASP A CA 1
ATOM 1060 C C . ASP A 1 138 ? -8.078 3.203 18.031 1 80.75 138 ASP A C 1
ATOM 1062 O O . ASP A 1 138 ? -7.402 2.291 18.5 1 80.75 138 ASP A O 1
ATOM 1066 N N . ASN A 1 139 ? -9.297 3.016 17.75 1 82.25 139 ASN A N 1
ATOM 1067 C CA . ASN A 1 139 ? -9.977 1.788 18.141 1 82.25 139 ASN A CA 1
ATOM 1068 C C . ASN A 1 139 ? -9.867 0.71 17.062 1 82.25 139 ASN A C 1
ATOM 1070 O O . ASN A 1 139 ? -10.273 -0.434 17.281 1 82.25 139 ASN A O 1
ATOM 1074 N N . GLN A 1 140 ? -9.273 1.038 16.062 1 84 140 GLN A N 1
ATOM 1075 C CA . GLN A 1 140 ? -9.055 0.061 14.992 1 84 140 GLN A CA 1
ATOM 1076 C C . GLN A 1 140 ? -7.738 -0.683 15.188 1 84 140 GLN A C 1
ATOM 1078 O O . GLN A 1 140 ? -6.723 -0.077 15.531 1 84 140 GLN A O 1
ATOM 1083 N N . PRO A 1 141 ? -7.805 -2.006 15.016 1 86.06 141 PRO A N 1
ATOM 1084 C CA . PRO A 1 141 ? -6.566 -2.775 15.156 1 86.06 141 PRO A CA 1
ATOM 1085 C C . PRO A 1 141 ? -5.539 -2.434 14.078 1 86.06 141 PRO A C 1
ATOM 1087 O O . PRO A 1 141 ? -5.906 -2.002 12.984 1 86.06 141 PRO A O 1
ATOM 1090 N N . ASP A 1 142 ? -4.242 -2.619 14.453 1 92.31 142 ASP A N 1
ATOM 1091 C CA . ASP A 1 142 ? -3.182 -2.508 13.461 1 92.31 142 ASP A CA 1
ATOM 1092 C C . ASP A 1 142 ? -3.424 -3.463 12.289 1 92.31 142 ASP A C 1
ATOM 1094 O O . ASP A 1 142 ? -3.955 -4.559 12.477 1 92.31 142 ASP A O 1
ATOM 1098 N N . GLN A 1 143 ? -3.09 -2.984 11.203 1 94.88 143 GLN A N 1
ATOM 1099 C CA . GLN A 1 143 ? -3.234 -3.811 10.008 1 94.88 143 GLN A CA 1
ATOM 1100 C C . GLN A 1 143 ? -1.874 -4.242 9.469 1 94.88 143 GLN A C 1
ATOM 1102 O O . GLN A 1 143 ? -0.911 -3.475 9.516 1 94.88 143 GLN A O 1
ATOM 1107 N N . ALA A 1 144 ? -1.824 -5.465 9.078 1 97.44 144 ALA A N 1
ATOM 1108 C CA . ALA A 1 144 ? -0.642 -6.039 8.445 1 97.44 144 ALA A CA 1
ATOM 1109 C C . ALA A 1 144 ? -1.032 -6.949 7.285 1 97.44 144 ALA A C 1
ATOM 1111 O O . ALA A 1 144 ? -1.841 -7.867 7.449 1 97.44 144 ALA A O 1
ATOM 1112 N N . GLU A 1 145 ? -0.436 -6.68 6.176 1 98.19 145 GLU A N 1
ATOM 1113 C CA . GLU A 1 145 ? -0.807 -7.426 4.977 1 98.19 145 GLU A CA 1
ATOM 1114 C C . GLU A 1 145 ? 0.414 -7.715 4.109 1 98.19 145 GLU A C 1
ATOM 1116 O O . GLU A 1 145 ? 1.354 -6.918 4.062 1 98.19 145 GLU A O 1
ATOM 1121 N N . VAL A 1 146 ? 0.36 -8.852 3.434 1 98.5 146 VAL A N 1
ATOM 1122 C CA . VAL A 1 146 ? 1.354 -9.18 2.418 1 98.5 146 VAL A CA 1
ATOM 1123 C C . VAL A 1 146 ? 0.672 -9.352 1.063 1 98.5 146 VAL A C 1
ATOM 1125 O O . VAL A 1 146 ? -0.44 -9.883 0.983 1 98.5 146 VAL A O 1
ATOM 1128 N N . GLU A 1 147 ? 1.284 -8.844 0.089 1 98.75 147 GLU A N 1
ATOM 1129 C CA . GLU A 1 147 ? 0.832 -8.984 -1.293 1 98.75 147 GLU A CA 1
ATOM 1130 C C . GLU A 1 147 ? 1.917 -9.594 -2.172 1 98.75 147 GLU A C 1
ATOM 1132 O O . GLU A 1 147 ? 3.084 -9.203 -2.092 1 98.75 147 GLU A O 1
ATOM 1137 N N . ILE A 1 148 ? 1.564 -10.539 -2.971 1 98.69 148 ILE A N 1
ATOM 1138 C CA . ILE A 1 148 ? 2.477 -11.172 -3.92 1 98.69 148 ILE A CA 1
ATOM 1139 C C . ILE A 1 148 ? 1.882 -11.109 -5.324 1 98.69 148 ILE A C 1
ATOM 1141 O O . ILE A 1 148 ? 0.872 -11.758 -5.605 1 98.69 148 ILE A O 1
ATOM 1145 N N . ARG A 1 149 ? 2.459 -10.312 -6.176 1 98.5 149 ARG A N 1
ATOM 1146 C CA . ARG A 1 149 ? 2.17 -10.312 -7.609 1 98.5 149 ARG A CA 1
ATOM 1147 C C . ARG A 1 149 ? 3.234 -11.094 -8.383 1 98.5 149 ARG A C 1
ATOM 1149 O O . ARG A 1 149 ? 4.418 -10.75 -8.328 1 98.5 149 ARG A O 1
ATOM 1156 N N . ALA A 1 150 ? 2.791 -12.133 -9.023 1 98.38 150 ALA A N 1
ATOM 1157 C CA . ALA A 1 150 ? 3.777 -12.992 -9.688 1 98.38 150 ALA A CA 1
ATOM 1158 C C . ALA A 1 150 ? 3.244 -13.516 -11.016 1 98.38 150 ALA A C 1
ATOM 1160 O O . ALA A 1 150 ? 2.039 -13.461 -11.273 1 98.38 150 ALA A O 1
ATOM 1161 N N . SER A 1 151 ? 4.191 -13.953 -11.805 1 98.25 151 SER A N 1
ATOM 1162 C CA . SER A 1 151 ? 3.863 -14.656 -13.039 1 98.25 151 SER A CA 1
ATOM 1163 C C . SER A 1 151 ? 4.922 -15.695 -13.383 1 98.25 151 SER A C 1
ATOM 1165 O O . SER A 1 151 ? 6.07 -15.586 -12.953 1 98.25 151 SER A O 1
ATOM 1167 N N . TRP A 1 152 ? 4.516 -16.703 -14.086 1 98.69 152 TRP A N 1
ATOM 1168 C CA . TRP A 1 152 ? 5.438 -17.734 -14.555 1 98.69 152 TRP A CA 1
ATOM 1169 C C . TRP A 1 152 ? 4.867 -18.453 -15.773 1 98.69 152 TRP A C 1
ATOM 1171 O O . TRP A 1 152 ? 3.678 -18.344 -16.062 1 98.69 152 TRP A O 1
ATOM 1181 N N . THR A 1 153 ? 5.758 -19.109 -16.516 1 98.69 153 THR A N 1
ATOM 1182 C CA . THR A 1 153 ? 5.363 -19.922 -17.656 1 98.69 153 THR A CA 1
ATOM 1183 C C . THR A 1 153 ? 5.203 -21.375 -17.25 1 98.69 153 THR A C 1
ATOM 1185 O O . THR A 1 153 ? 6.195 -22.078 -17.031 1 98.69 153 THR A O 1
ATOM 1188 N N . PRO A 1 154 ? 3.936 -21.828 -17.172 1 98.88 154 PRO A N 1
ATOM 1189 C CA . PRO A 1 154 ? 3.766 -23.25 -16.891 1 98.88 154 PRO A CA 1
ATOM 1190 C C . PRO A 1 154 ? 4.133 -24.141 -18.078 1 98.88 154 PRO A C 1
ATOM 1192 O O . PRO A 1 154 ? 3.865 -23.766 -19.234 1 98.88 154 PRO A O 1
ATOM 1195 N N . LEU A 1 155 ? 4.801 -25.203 -17.812 1 98.44 155 LEU A N 1
ATOM 1196 C CA . LEU A 1 155 ? 5.059 -26.203 -18.844 1 98.44 155 LEU A CA 1
ATOM 1197 C C . LEU A 1 155 ? 3.934 -27.219 -18.906 1 98.44 155 LEU A C 1
ATOM 1199 O O . LEU A 1 155 ? 3.809 -28.078 -18.031 1 98.44 155 LEU A O 1
ATOM 1203 N N . ILE A 1 156 ? 3.115 -27.109 -19.984 1 98.25 156 ILE A N 1
ATOM 1204 C CA . ILE A 1 156 ? 1.905 -27.922 -20.109 1 98.25 156 ILE A CA 1
ATOM 1205 C C . ILE A 1 156 ? 1.978 -28.766 -21.375 1 98.25 156 ILE A C 1
ATOM 1207 O O . ILE A 1 156 ? 1.819 -28.234 -22.484 1 98.25 156 ILE A O 1
ATOM 1211 N N . ASP A 1 157 ? 2.229 -30.016 -21.219 1 97.19 157 ASP A N 1
ATOM 1212 C CA . ASP A 1 157 ? 2.189 -30.969 -22.312 1 97.19 157 ASP A CA 1
ATOM 1213 C C . ASP A 1 157 ? 0.84 -31.672 -22.391 1 97.19 157 ASP A C 1
ATOM 1215 O O . ASP A 1 157 ? 0.347 -31.984 -23.469 1 97.19 157 ASP A O 1
ATOM 1219 N N . ASN A 1 158 ? 0.272 -31.875 -21.203 1 98.06 158 ASN A N 1
ATOM 1220 C CA . ASN A 1 158 ? -1.067 -32.406 -21.031 1 98.06 158 ASN A CA 1
ATOM 1221 C C . ASN A 1 158 ? -1.973 -31.453 -20.266 1 98.06 158 ASN A C 1
ATOM 1223 O O . ASN A 1 158 ? -1.504 -30.719 -19.391 1 98.06 158 ASN A O 1
ATOM 1227 N N . SER A 1 159 ? -3.242 -31.531 -20.594 1 98.19 159 SER A N 1
ATOM 1228 C CA . SER A 1 159 ? -4.172 -30.609 -19.969 1 98.19 159 SER A CA 1
ATOM 1229 C C . SER A 1 159 ? -4.105 -30.688 -18.453 1 98.19 159 SER A C 1
ATOM 1231 O O . SER A 1 159 ? -4.238 -29.688 -17.75 1 98.19 159 SER A O 1
ATOM 1233 N N . SER A 1 160 ? -3.861 -31.891 -17.906 1 98.12 160 SER A N 1
ATOM 1234 C CA . SER A 1 160 ? -3.865 -32.094 -16.453 1 98.12 160 SER A CA 1
ATOM 1235 C C . SER A 1 160 ? -2.641 -31.469 -15.797 1 98.12 160 SER A C 1
ATOM 1237 O O . SER A 1 160 ? -2.58 -31.359 -14.578 1 98.12 160 SER A O 1
ATOM 1239 N N . ASP A 1 161 ? -1.668 -31 -16.625 1 98.69 161 ASP A N 1
ATOM 1240 C CA . ASP A 1 161 ? -0.445 -30.406 -16.094 1 98.69 161 ASP A CA 1
ATOM 1241 C C . ASP A 1 161 ? -0.736 -29.078 -15.398 1 98.69 161 ASP A C 1
ATOM 1243 O O . ASP A 1 161 ? 0.108 -28.547 -14.672 1 98.69 161 ASP A O 1
ATOM 1247 N N . ILE A 1 162 ? -1.96 -28.578 -15.516 1 98.81 162 ILE A N 1
ATOM 1248 C CA . ILE A 1 162 ? -2.354 -27.328 -14.859 1 98.81 162 ILE A CA 1
ATOM 1249 C C . ILE A 1 162 ? -2.635 -27.609 -13.383 1 98.81 162 ILE A C 1
ATOM 1251 O O . ILE A 1 162 ? -2.547 -26.703 -12.547 1 98.81 162 ILE A O 1
ATOM 1255 N N . THR A 1 163 ? -2.943 -28.797 -13 1 98.56 163 THR A N 1
ATOM 1256 C CA . THR A 1 163 ? -3.457 -29.156 -11.68 1 98.56 163 THR A CA 1
ATOM 1257 C C . THR A 1 163 ? -2.422 -28.875 -10.602 1 98.56 163 THR A C 1
ATOM 1259 O O . THR A 1 163 ? -2.736 -28.25 -9.578 1 98.56 163 THR A O 1
ATOM 1262 N N . PRO A 1 164 ? -1.092 -29.25 -10.82 1 98.75 164 PRO A N 1
ATOM 1263 C CA . PRO A 1 164 ? -0.103 -28.906 -9.789 1 98.75 164 PRO A CA 1
ATOM 1264 C C . PRO A 1 164 ? 0.045 -27.406 -9.578 1 98.75 164 PRO A C 1
ATOM 1266 O O . PRO A 1 164 ? 0.356 -26.969 -8.469 1 98.75 164 PRO A O 1
ATOM 1269 N N . HIS A 1 165 ? -0.118 -26.594 -10.633 1 98.88 165 HIS A N 1
ATOM 1270 C CA . HIS A 1 165 ? -0.044 -25.141 -10.5 1 98.88 165 HIS A CA 1
ATOM 1271 C C . HIS A 1 165 ? -1.188 -24.609 -9.641 1 98.88 165 HIS A C 1
ATOM 1273 O O . HIS A 1 165 ? -1 -23.672 -8.859 1 98.88 165 HIS A O 1
ATOM 1279 N N . LEU A 1 166 ? -2.369 -25.219 -9.75 1 98.75 166 LEU A N 1
ATOM 1280 C CA . LEU A 1 166 ? -3.506 -24.844 -8.922 1 98.75 166 LEU A CA 1
ATOM 1281 C C . LEU A 1 166 ? -3.258 -25.188 -7.457 1 98.75 166 LEU A C 1
ATOM 1283 O O . LEU A 1 166 ? -3.547 -24.391 -6.562 1 98.75 166 LEU A O 1
ATOM 1287 N N . ALA A 1 167 ? -2.734 -26.359 -7.266 1 98.06 167 ALA A N 1
ATOM 1288 C CA . ALA A 1 167 ? -2.408 -26.781 -5.906 1 98.06 167 ALA A CA 1
ATOM 1289 C C . ALA A 1 167 ? -1.374 -25.859 -5.273 1 98.06 167 ALA A C 1
ATOM 1291 O O . ALA A 1 167 ? -1.493 -25.5 -4.102 1 98.06 167 ALA A O 1
ATOM 1292 N N . ALA A 1 168 ? -0.404 -25.469 -6.07 1 98.62 168 ALA A N 1
ATOM 1293 C CA . ALA A 1 168 ? 0.641 -24.578 -5.594 1 98.62 168 ALA A CA 1
ATOM 1294 C C . ALA A 1 168 ? 0.067 -23.203 -5.254 1 98.62 168 ALA A C 1
ATOM 1296 O O . ALA A 1 168 ? 0.43 -22.609 -4.238 1 98.62 168 ALA A O 1
ATOM 1297 N N . TRP A 1 169 ? -0.806 -22.734 -6.09 1 98.75 169 TRP A N 1
ATOM 1298 C CA . TRP A 1 169 ? -1.427 -21.438 -5.871 1 98.75 169 TRP A CA 1
ATOM 1299 C C . TRP A 1 169 ? -2.277 -21.438 -4.605 1 98.75 169 TRP A C 1
ATOM 1301 O O . TRP A 1 169 ? -2.236 -20.484 -3.82 1 98.75 169 TRP A O 1
ATOM 1311 N N . GLN A 1 170 ? -3.031 -22.531 -4.375 1 97.62 170 GLN A N 1
ATOM 1312 C CA . GLN A 1 170 ? -3.775 -22.688 -3.129 1 97.62 170 GLN A CA 1
ATOM 1313 C C . GLN A 1 170 ? -2.844 -22.641 -1.922 1 97.62 170 GLN A C 1
ATOM 1315 O O . GLN A 1 170 ? -3.123 -21.953 -0.94 1 97.62 170 GLN A O 1
ATOM 1320 N N . GLN A 1 171 ? -1.744 -23.359 -2.01 1 97.19 171 GLN A N 1
ATOM 1321 C CA . GLN A 1 171 ? -0.783 -23.391 -0.913 1 97.19 171 GLN A CA 1
ATOM 1322 C C . GLN A 1 171 ? -0.211 -22 -0.637 1 97.19 171 GLN A C 1
ATOM 1324 O O . GLN A 1 171 ? -0.077 -21.594 0.52 1 97.19 171 GLN A O 1
ATOM 1329 N N . LEU A 1 172 ? 0.148 -21.328 -1.677 1 98.19 172 LEU A N 1
ATOM 1330 C CA . LEU A 1 172 ? 0.678 -19.969 -1.551 1 98.19 172 LEU A CA 1
ATOM 1331 C C . LEU A 1 172 ? -0.293 -19.078 -0.787 1 98.19 172 LEU A C 1
ATOM 1333 O O . LEU A 1 172 ? 0.099 -18.406 0.168 1 98.19 172 LEU A O 1
ATOM 1337 N N . MET A 1 173 ? -1.535 -19.078 -1.203 1 97.75 173 MET A N 1
ATOM 1338 C CA . MET A 1 173 ? -2.555 -18.234 -0.59 1 97.75 173 MET A CA 1
ATOM 1339 C C . MET A 1 173 ? -2.734 -18.578 0.884 1 97.75 173 MET A C 1
ATOM 1341 O O . MET A 1 173 ? -2.77 -17.688 1.735 1 97.75 173 MET A O 1
ATOM 1345 N N . CYS A 1 174 ? -2.834 -19.891 1.183 1 95.62 174 CYS A N 1
ATOM 1346 C CA . CYS A 1 174 ? -3.057 -20.328 2.555 1 95.62 174 CYS A CA 1
ATOM 1347 C C . CYS A 1 174 ? -1.859 -20 3.436 1 95.62 174 CYS A C 1
ATOM 1349 O O . CYS A 1 174 ? -2.023 -19.594 4.59 1 95.62 174 CYS A O 1
ATOM 1351 N N . GLN A 1 175 ? -0.718 -20.188 2.883 1 95.69 175 GLN A N 1
ATOM 1352 C CA . GLN A 1 175 ? 0.502 -19.859 3.611 1 95.69 175 GLN A CA 1
ATOM 1353 C C . GLN A 1 175 ? 0.581 -18.359 3.908 1 95.69 175 GLN A C 1
ATOM 1355 O O . GLN A 1 175 ? 0.876 -17.953 5.035 1 95.69 175 GLN A O 1
ATOM 1360 N N . ALA A 1 176 ? 0.354 -17.547 2.93 1 96.75 176 ALA A N 1
ATOM 1361 C CA . ALA A 1 176 ? 0.371 -16.094 3.102 1 96.75 176 ALA A CA 1
ATOM 1362 C C . ALA A 1 176 ? -0.64 -15.664 4.156 1 96.75 176 ALA A C 1
ATOM 1364 O O . ALA A 1 176 ? -0.381 -14.734 4.922 1 96.75 176 ALA A O 1
ATOM 1365 N N . ALA A 1 177 ? -1.738 -16.328 4.254 1 96.12 177 ALA A N 1
ATOM 1366 C CA . ALA A 1 177 ? -2.812 -15.984 5.18 1 96.12 177 ALA A CA 1
ATOM 1367 C C . ALA A 1 177 ? -2.578 -16.625 6.551 1 96.12 177 ALA A C 1
ATOM 1369 O O . ALA A 1 177 ? -3.387 -16.453 7.465 1 96.12 177 ALA A O 1
ATOM 1370 N N . GLY A 1 178 ? -1.557 -17.375 6.668 1 93.75 178 GLY A N 1
ATOM 1371 C CA . GLY A 1 178 ? -1.266 -18.031 7.93 1 93.75 178 GLY A CA 1
ATOM 1372 C C . GLY A 1 178 ? -2.264 -19.125 8.281 1 93.75 178 GLY A C 1
ATOM 1373 O O . GLY A 1 178 ? -2.496 -19.406 9.453 1 93.75 178 GLY A O 1
ATOM 1374 N N . MET A 1 179 ? -2.906 -19.641 7.273 1 91.06 179 MET A N 1
ATOM 1375 C CA . MET A 1 179 ? -3.867 -20.719 7.496 1 91.06 179 MET A CA 1
ATOM 1376 C C . MET A 1 179 ? -3.152 -22.047 7.758 1 91.06 179 MET A C 1
ATOM 1378 O O . MET A 1 179 ? -2.154 -22.359 7.109 1 91.06 179 MET A O 1
ATOM 1382 N N . PRO A 1 180 ? -3.641 -22.781 8.711 1 83.56 180 PRO A N 1
ATOM 1383 C CA . PRO A 1 180 ? -3.006 -24.062 9.023 1 83.56 180 PRO A CA 1
ATOM 1384 C C . PRO A 1 180 ? -3.215 -25.109 7.926 1 83.56 180 PRO A C 1
ATOM 1386 O O . PRO A 1 180 ? -4.156 -25 7.137 1 83.56 180 PRO A O 1
ATOM 1389 N N . PRO A 1 181 ? -2.195 -26.047 7.887 1 77.88 181 PRO A N 1
ATOM 1390 C CA . PRO A 1 181 ? -2.453 -27.172 6.977 1 77.88 181 PRO A CA 1
ATOM 1391 C C . PRO A 1 181 ? -3.689 -27.969 7.367 1 77.88 181 PRO A C 1
ATOM 1393 O O . PRO A 1 181 ? -4.109 -27.938 8.523 1 77.88 181 PRO A O 1
ATOM 1396 N N . LEU A 1 182 ? -4.375 -28.438 6.398 1 74.19 182 LEU A N 1
ATOM 1397 C CA . LEU A 1 182 ? -5.531 -29.266 6.707 1 74.19 182 LEU A CA 1
ATOM 1398 C C . LEU A 1 182 ? -5.094 -30.562 7.379 1 74.19 182 LEU A C 1
ATOM 1400 O O . LEU A 1 182 ? -4.035 -31.109 7.059 1 74.19 182 LEU A O 1
ATOM 1404 N N . PRO A 1 183 ? -5.902 -30.859 8.484 1 64.31 183 PRO A N 1
ATOM 1405 C CA . PRO A 1 183 ? -5.594 -32.156 9.094 1 64.31 183 PRO A CA 1
ATOM 1406 C C . PRO A 1 183 ? -5.648 -33.312 8.086 1 64.31 183 PRO A C 1
ATOM 1408 O O . PRO A 1 183 ? -6.398 -33.25 7.109 1 64.31 183 PRO A O 1
ATOM 1411 N N . GLU A 1 184 ? -4.723 -34.25 8.211 1 58.12 184 GLU A N 1
ATOM 1412 C CA . GLU A 1 184 ? -4.75 -35.469 7.41 1 58.12 184 GLU A CA 1
ATOM 1413 C C . GLU A 1 184 ? -6.094 -36.188 7.539 1 58.12 184 GLU A C 1
ATOM 1415 O O . GLU A 1 184 ? -6.656 -36.281 8.633 1 58.12 184 GLU A O 1
ATOM 1420 N N . GLY A 1 185 ? -6.73 -36.594 6.461 1 54.56 185 GLY A N 1
ATOM 1421 C CA . GLY A 1 185 ? -7.898 -37.469 6.488 1 54.56 185 GLY A CA 1
ATOM 1422 C C . GLY A 1 185 ? -9.203 -36.719 6.328 1 54.56 185 GLY A C 1
ATOM 1423 O O . GLY A 1 185 ? -10.273 -37.312 6.234 1 54.56 185 GLY A O 1
ATOM 1424 N N . VAL A 1 186 ? -9.273 -35.5 6.766 1 49.72 186 VAL A N 1
ATOM 1425 C CA . VAL A 1 186 ? -10.555 -34.812 6.668 1 49.72 186 VAL A CA 1
ATOM 1426 C C . VAL A 1 186 ? -10.805 -34.375 5.223 1 49.72 186 VAL A C 1
ATOM 1428 O O . VAL A 1 186 ? -10.016 -33.656 4.641 1 49.72 186 VAL A O 1
ATOM 1431 N N . ILE A 1 187 ? -11.445 -35.188 4.484 1 49.75 187 ILE A N 1
ATOM 1432 C CA . ILE A 1 187 ? -11.875 -34.812 3.133 1 49.75 187 ILE A CA 1
ATOM 1433 C C . ILE A 1 187 ? -12.742 -33.562 3.172 1 49.75 187 ILE A C 1
ATOM 1435 O O . ILE A 1 187 ? -13.867 -33.594 3.676 1 49.75 187 ILE A O 1
ATOM 1439 N N . PRO A 1 188 ? -12.195 -32.344 3.217 1 49.88 188 PRO A N 1
ATOM 1440 C CA . PRO A 1 188 ? -13.07 -31.172 3.271 1 49.88 188 PRO A CA 1
ATOM 1441 C C . PRO A 1 188 ? -14.047 -31.109 2.096 1 49.88 188 PRO A C 1
ATOM 1443 O O . PRO A 1 188 ? -13.773 -31.672 1.031 1 49.88 188 PRO A O 1
ATOM 1446 N N . LEU A 1 189 ? -15.344 -30.828 2.357 1 46.69 189 LEU A N 1
ATOM 1447 C CA . LEU A 1 189 ? -16.312 -30.547 1.297 1 46.69 189 LEU A CA 1
ATOM 1448 C C . LEU A 1 189 ? -15.719 -29.562 0.278 1 46.69 189 LEU A C 1
ATOM 1450 O O . LEU A 1 189 ? -15.258 -28.484 0.642 1 46.69 189 LEU A O 1
ATOM 1454 N N . THR A 1 190 ? -15.039 -30.125 -0.686 1 48.19 190 THR A N 1
ATOM 1455 C CA . THR A 1 190 ? -14.352 -29.359 -1.718 1 48.19 190 THR A CA 1
ATOM 1456 C C . THR A 1 190 ? -15.305 -28.359 -2.371 1 48.19 190 THR A C 1
ATOM 1458 O O . THR A 1 190 ? -16.469 -28.672 -2.605 1 48.19 190 THR A O 1
ATOM 1461 N N . ASN A 1 191 ? -15.227 -27.047 -2.186 1 50 191 ASN A N 1
ATOM 1462 C CA . ASN A 1 191 ? -16.031 -26.047 -2.891 1 50 191 ASN A CA 1
ATOM 1463 C C . ASN A 1 191 ? -15.648 -25.969 -4.367 1 50 191 ASN A C 1
ATOM 1465 O O . ASN A 1 191 ? -14.469 -25.828 -4.699 1 50 191 ASN A O 1
ATOM 1469 N N . GLN A 1 192 ? -16.344 -26.672 -5.168 1 50.34 192 GLN A N 1
ATOM 1470 C CA . GLN A 1 192 ? -16.125 -26.5 -6.602 1 50.34 192 GLN A CA 1
ATOM 1471 C C . GLN A 1 192 ? -16.281 -25.031 -7.016 1 50.34 192 GLN A C 1
ATOM 1473 O O . GLN A 1 192 ? -16.875 -24.234 -6.289 1 50.34 192 GLN A O 1
ATOM 1478 N N . MET A 1 193 ? -15.586 -24.609 -8.109 1 53.31 193 MET A N 1
ATOM 1479 C CA . MET A 1 193 ? -15.586 -23.281 -8.711 1 53.31 193 MET A CA 1
ATOM 1480 C C . MET A 1 193 ? -17.016 -22.766 -8.906 1 53.31 193 MET A C 1
ATOM 1482 O O . MET A 1 193 ? -17.859 -23.484 -9.445 1 53.31 193 MET A O 1
ATOM 1486 N N . GLY A 1 194 ? -17.469 -21.953 -8.109 1 48.41 194 GLY A N 1
ATOM 1487 C CA . GLY A 1 194 ? -18.75 -21.328 -8.406 1 48.41 194 GLY A CA 1
ATOM 1488 C C . GLY A 1 194 ? -18.75 -20.562 -9.711 1 48.41 194 GLY A C 1
ATOM 1489 O O . GLY A 1 194 ? -17.719 -20.078 -10.164 1 48.41 194 GLY A O 1
ATOM 1490 N N . ARG A 1 195 ? -19.641 -20.781 -10.625 1 46.59 195 ARG A N 1
ATOM 1491 C CA . ARG A 1 195 ? -19.797 -20.125 -11.914 1 46.59 195 ARG A CA 1
ATOM 1492 C C . ARG A 1 195 ? -20.5 -18.781 -11.766 1 46.59 195 ARG A C 1
ATOM 1494 O O . ARG A 1 195 ? -21.438 -18.656 -10.969 1 46.59 195 ARG A O 1
ATOM 1501 N N . VAL A 1 196 ? -19.812 -17.734 -11.992 1 41.78 196 VAL A N 1
ATOM 1502 C CA . VAL A 1 196 ? -20.594 -16.5 -12.062 1 41.78 196 VAL A CA 1
ATOM 1503 C C . VAL A 1 196 ? -21.688 -16.625 -13.109 1 41.78 196 VAL A C 1
ATOM 1505 O O . VAL A 1 196 ? -21.438 -17.047 -14.242 1 41.78 196 VAL A O 1
ATOM 1508 N N . HIS A 1 197 ? -22.859 -16.891 -12.781 1 35.91 197 HIS A N 1
ATOM 1509 C CA . HIS A 1 197 ? -24 -16.766 -13.672 1 35.91 197 HIS A CA 1
ATOM 1510 C C . HIS A 1 197 ? -24.109 -15.359 -14.258 1 35.91 197 HIS A C 1
ATOM 1512 O O . HIS A 1 197 ? -24.031 -14.375 -13.523 1 35.91 197 HIS A O 1
ATOM 1518 N N . SER A 1 198 ? -23.562 -15.219 -15.461 1 32.78 198 SER A N 1
ATOM 1519 C CA . SER A 1 198 ? -23.906 -14.023 -16.219 1 32.78 198 SER A CA 1
ATOM 1520 C C . SER A 1 198 ? -25.375 -13.633 -15.984 1 32.78 198 SER A C 1
ATOM 1522 O O . SER A 1 198 ? -26.281 -14.43 -16.234 1 32.78 198 SER A O 1
ATOM 1524 N N . ARG A 1 199 ? -25.609 -12.836 -14.852 1 27.09 199 ARG A N 1
ATOM 1525 C CA . ARG A 1 199 ? -26.891 -12.164 -15.086 1 27.09 199 ARG A CA 1
ATOM 1526 C C . ARG A 1 199 ? -26.781 -11.156 -16.219 1 27.09 199 ARG A C 1
ATOM 1528 O O . ARG A 1 199 ? -25.781 -10.453 -16.344 1 27.09 199 ARG A O 1
ATOM 1535 N N . MET B 1 1 ? -26 25.25 3.434 1 37.59 1 MET B N 1
ATOM 1536 C CA . MET B 1 1 ? -25.516 26.547 3.918 1 37.59 1 MET B CA 1
ATOM 1537 C C . MET B 1 1 ? -25.344 27.531 2.766 1 37.59 1 MET B C 1
ATOM 1539 O O . MET B 1 1 ? -24.703 27.203 1.763 1 37.59 1 MET B O 1
ATOM 1543 N N . ALA B 1 2 ? -25.906 28.531 2.797 1 50.5 2 ALA B N 1
ATOM 1544 C CA . ALA B 1 2 ? -25.922 29.453 1.668 1 50.5 2 ALA B CA 1
ATOM 1545 C C . ALA B 1 2 ? -24.516 29.859 1.272 1 50.5 2 ALA B C 1
ATOM 1547 O O . ALA B 1 2 ? -23.656 30.047 2.133 1 50.5 2 ALA B O 1
ATOM 1548 N N . PRO B 1 3 ? -24.156 29.7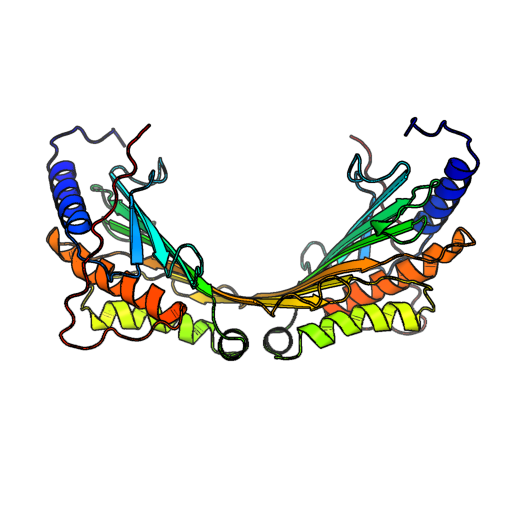81 0.094 1 55.47 3 PRO B N 1
ATOM 1549 C CA . PRO B 1 3 ? -22.828 30.234 -0.313 1 55.47 3 PRO B CA 1
ATOM 1550 C C . PRO B 1 3 ? -22.453 31.578 0.302 1 55.47 3 PRO B C 1
ATOM 1552 O O . PRO B 1 3 ? -23.266 32.5 0.318 1 55.47 3 PRO B O 1
ATOM 1555 N N . GLU B 1 4 ? -21.562 31.531 1.33 1 63.75 4 GLU B N 1
ATOM 1556 C CA . GLU B 1 4 ? -21.156 32.781 1.943 1 63.75 4 GLU B CA 1
ATOM 1557 C C . GLU B 1 4 ? -20.688 33.781 0.889 1 63.75 4 GLU B C 1
ATOM 1559 O O . GLU B 1 4 ? -19.969 33.438 -0.046 1 63.75 4 GLU B O 1
ATOM 1564 N N . LEU B 1 5 ? -21.328 34.875 0.849 1 63.5 5 LEU B N 1
ATOM 1565 C CA . LEU B 1 5 ? -21.141 35.969 -0.093 1 63.5 5 LEU B CA 1
ATOM 1566 C C . LEU B 1 5 ? -19.719 36.5 -0.026 1 63.5 5 LEU B C 1
ATOM 1568 O O . LEU B 1 5 ? -19.109 36.531 1.046 1 63.5 5 LEU B O 1
ATOM 1572 N N . PRO B 1 6 ? -19.172 36.719 -1.197 1 69.56 6 PRO B N 1
ATOM 1573 C CA . PRO B 1 6 ? -17.938 37.5 -1.21 1 69.56 6 PRO B CA 1
ATOM 1574 C C . PRO B 1 6 ? -18.031 38.781 -0.368 1 69.56 6 PRO B C 1
ATOM 1576 O O . PRO B 1 6 ? -19.078 39.438 -0.354 1 69.56 6 PRO B O 1
ATOM 1579 N N . GLY B 1 7 ? -17.078 38.969 0.639 1 78.44 7 GLY B N 1
ATOM 1580 C CA . GLY B 1 7 ? -17.047 40.188 1.438 1 78.44 7 GLY B CA 1
ATOM 1581 C C . GLY B 1 7 ? -17.469 39.938 2.877 1 78.44 7 GLY B C 1
ATOM 1582 O O . GLY B 1 7 ? -17.359 40.844 3.711 1 78.44 7 GLY B O 1
ATOM 1583 N N . SER B 1 8 ? -17.984 38.844 3.113 1 88 8 SER B N 1
ATOM 1584 C CA . SER B 1 8 ? -18.344 38.562 4.5 1 88 8 SER B CA 1
ATOM 1585 C C . SER B 1 8 ? -17.109 38.531 5.395 1 88 8 SER B C 1
ATOM 1587 O O . SER B 1 8 ? -15.992 38.375 4.91 1 88 8 SER B O 1
ATOM 1589 N N . PRO B 1 9 ? -17.328 38.875 6.699 1 92 9 PRO B N 1
ATOM 1590 C CA . PRO B 1 9 ? -16.203 38.812 7.625 1 92 9 PRO B CA 1
ATOM 1591 C C . PRO B 1 9 ? -15.469 37.469 7.57 1 92 9 PRO B C 1
ATOM 1593 O O . PRO B 1 9 ? -14.234 37.438 7.629 1 92 9 PRO B O 1
ATOM 1596 N N . ALA B 1 10 ? -16.219 36.5 7.477 1 94 10 ALA B N 1
ATOM 1597 C CA . ALA B 1 10 ? -15.609 35.156 7.387 1 94 10 ALA B CA 1
ATOM 1598 C C . ALA B 1 10 ? -14.773 35.031 6.117 1 94 10 ALA B C 1
ATOM 1600 O O . ALA B 1 10 ? -13.68 34.469 6.141 1 94 10 ALA B O 1
ATOM 1601 N N . ALA B 1 11 ? -15.281 35.5 5.059 1 94.81 11 ALA B N 1
ATOM 1602 C CA . ALA B 1 11 ? -14.57 35.438 3.787 1 94.81 11 ALA B CA 1
ATOM 1603 C C . ALA B 1 11 ? -13.281 36.25 3.842 1 94.81 11 ALA B C 1
ATOM 1605 O O . ALA B 1 11 ? -12.234 35.812 3.352 1 94.81 11 ALA B O 1
ATOM 1606 N N . GLU B 1 12 ? -13.391 37.406 4.395 1 96.5 12 GLU B N 1
ATOM 1607 C CA . GLU B 1 12 ? -12.219 38.25 4.512 1 96.5 12 GLU B CA 1
ATOM 1608 C C . GLU B 1 12 ? -11.156 37.625 5.41 1 96.5 12 GLU B C 1
ATOM 1610 O O . GLU B 1 12 ? -9.961 37.688 5.109 1 96.5 12 GLU B O 1
ATOM 1615 N N . PHE B 1 13 ? -11.617 37.062 6.504 1 97.25 13 PHE B N 1
ATOM 1616 C CA . PHE B 1 13 ? -10.68 36.406 7.426 1 97.25 13 PHE B CA 1
ATOM 1617 C C . PHE B 1 13 ? -9.969 35.25 6.746 1 97.25 13 PHE B C 1
ATOM 1619 O O . PHE B 1 13 ? -8.75 35.125 6.848 1 97.25 13 PHE B O 1
ATOM 1626 N N . PHE B 1 14 ? -10.734 34.469 6.051 1 97.44 14 PHE B N 1
ATOM 1627 C CA . PHE B 1 14 ? -10.148 33.344 5.34 1 97.44 14 PHE B CA 1
ATOM 1628 C C . PHE B 1 14 ? -9.156 33.812 4.285 1 97.44 14 PHE B C 1
ATOM 1630 O O . PHE B 1 14 ? -8.094 33.219 4.117 1 97.44 14 PHE B O 1
ATOM 1637 N N . ALA B 1 15 ? -9.492 34.906 3.617 1 97.19 15 ALA B N 1
ATOM 1638 C CA . ALA B 1 15 ? -8.602 35.438 2.604 1 97.19 15 ALA B CA 1
ATOM 1639 C C . ALA B 1 15 ? -7.27 35.875 3.215 1 97.19 15 ALA B C 1
ATOM 1641 O O . ALA B 1 15 ? -6.219 35.719 2.594 1 97.19 15 ALA B O 1
ATOM 1642 N N . ARG B 1 16 ? -7.332 36.375 4.367 1 98.19 16 ARG B N 1
ATOM 1643 C CA . ARG B 1 16 ? -6.098 36.781 5.047 1 98.19 16 ARG B CA 1
ATOM 1644 C C . ARG B 1 16 ? -5.25 35.562 5.387 1 98.19 16 ARG B C 1
ATOM 1646 O O . ARG B 1 16 ? -4.02 35.594 5.293 1 98.19 16 ARG B O 1
ATOM 1653 N N . ILE B 1 17 ? -5.871 34.469 5.848 1 98.38 17 ILE B N 1
ATOM 1654 C CA . ILE B 1 17 ? -5.16 33.219 6.141 1 98.38 17 ILE B CA 1
ATOM 1655 C C . ILE B 1 17 ? -4.484 32.719 4.871 1 98.38 17 ILE B C 1
ATOM 1657 O O . ILE B 1 17 ? -3.318 32.312 4.902 1 98.38 17 ILE B O 1
ATOM 1661 N N . VAL B 1 18 ? -5.199 32.781 3.773 1 97.12 18 VAL B N 1
ATOM 1662 C CA . VAL B 1 18 ? -4.68 32.344 2.484 1 97.12 18 VAL B CA 1
ATOM 1663 C C . VAL B 1 18 ? -3.461 33.188 2.104 1 97.12 18 VAL B C 1
ATOM 1665 O O . VAL B 1 18 ? -2.463 32.656 1.612 1 97.12 18 VAL B O 1
ATOM 1668 N N . ASP B 1 19 ? -3.58 34.469 2.322 1 97.69 19 ASP B N 1
ATOM 1669 C CA . ASP B 1 19 ? -2.449 35.344 2.061 1 97.69 19 ASP B CA 1
ATOM 1670 C C . ASP B 1 19 ? -1.229 34.938 2.883 1 97.69 19 ASP B C 1
ATOM 1672 O O . ASP B 1 19 ? -0.105 34.938 2.377 1 97.69 19 ASP B O 1
ATOM 1676 N N . ASP B 1 20 ? -1.476 34.594 4.109 1 97.81 20 ASP B N 1
ATOM 1677 C CA . ASP B 1 20 ? -0.387 34.156 4.977 1 97.81 20 ASP B CA 1
ATOM 1678 C C . ASP B 1 20 ? 0.215 32.844 4.477 1 97.81 20 ASP B C 1
ATOM 1680 O O . ASP B 1 20 ? 1.432 32.656 4.531 1 97.81 20 ASP B O 1
ATOM 1684 N N . MET B 1 21 ? -0.603 31.922 4.047 1 97.94 21 MET B N 1
ATOM 1685 C CA . MET B 1 21 ? -0.121 30.656 3.488 1 97.94 21 MET B CA 1
ATOM 1686 C C . MET B 1 21 ? 0.744 30.906 2.258 1 97.94 21 MET B C 1
ATOM 1688 O O . MET B 1 21 ? 1.8 30.281 2.102 1 97.94 21 MET B O 1
ATOM 1692 N N . ARG B 1 22 ? 0.299 31.844 1.479 1 96.19 22 ARG B N 1
ATOM 1693 C CA . ARG B 1 22 ? 1.023 32.156 0.251 1 96.19 22 ARG B CA 1
ATOM 1694 C C . ARG B 1 22 ? 2.354 32.844 0.559 1 96.19 22 ARG B C 1
ATOM 1696 O O . ARG B 1 22 ? 3.312 32.719 -0.204 1 96.19 22 ARG B O 1
ATOM 1703 N N . ALA B 1 23 ? 2.414 33.5 1.624 1 96.19 23 ALA B N 1
ATOM 1704 C CA . ALA B 1 23 ? 3.6 34.281 1.989 1 96.19 23 ALA B CA 1
ATOM 1705 C C . ALA B 1 23 ? 4.625 33.406 2.699 1 96.19 23 ALA B C 1
ATOM 1707 O O . ALA B 1 23 ? 5.781 33.812 2.873 1 96.19 23 ALA B O 1
ATOM 1708 N N . PHE B 1 24 ? 4.223 32.219 3.096 1 96.88 24 PHE B N 1
ATOM 1709 C CA . PHE B 1 24 ? 5.141 31.344 3.812 1 96.88 24 PHE B CA 1
ATOM 1710 C C . PHE B 1 24 ? 6.344 31 2.945 1 96.88 24 PHE B C 1
ATOM 1712 O O . PHE B 1 24 ? 6.203 30.734 1.752 1 96.88 24 PHE B O 1
ATOM 1719 N N . ARG B 1 25 ? 7.531 30.953 3.541 1 94.5 25 ARG B N 1
ATOM 1720 C CA . ARG B 1 25 ? 8.766 30.641 2.834 1 94.5 25 ARG B CA 1
ATOM 1721 C C . ARG B 1 25 ? 9.164 29.188 3.062 1 94.5 25 ARG B C 1
ATOM 1723 O O . ARG B 1 25 ? 9.625 28.828 4.148 1 94.5 25 ARG B O 1
ATOM 1730 N N . TRP B 1 26 ? 9.055 28.484 2.053 1 95.06 26 TRP B N 1
ATOM 1731 C CA . TRP B 1 26 ? 9.367 27.062 2.096 1 95.06 26 TRP B CA 1
ATOM 1732 C C . TRP B 1 26 ? 10.852 26.812 1.826 1 95.06 26 TRP B C 1
ATOM 1734 O O . TRP B 1 26 ? 11.5 27.609 1.149 1 95.06 26 TRP B O 1
ATOM 1744 N N . ARG B 1 27 ? 11.359 25.609 2.322 1 90.44 27 ARG B N 1
ATOM 1745 C CA . ARG B 1 27 ? 12.695 25.156 1.964 1 90.44 27 ARG B CA 1
ATOM 1746 C C . ARG B 1 27 ? 12.82 24.953 0.457 1 90.44 27 ARG B C 1
ATOM 1748 O O . ARG B 1 27 ? 11.867 24.547 -0.205 1 90.44 27 ARG B O 1
ATOM 1755 N N . PRO B 1 28 ? 14.016 25.188 -0.073 1 86.88 28 PRO B N 1
ATOM 1756 C CA . PRO B 1 28 ? 14.203 25.125 -1.524 1 86.88 28 PRO B CA 1
ATOM 1757 C C . PRO B 1 28 ? 13.859 23.75 -2.102 1 86.88 28 PRO B C 1
ATOM 1759 O O . PRO B 1 28 ? 13.461 23.641 -3.268 1 86.88 28 PRO B O 1
ATOM 1762 N N . ASP B 1 29 ? 14.031 22.75 -1.376 1 88.06 29 ASP B N 1
ATOM 1763 C CA . ASP B 1 29 ? 13.812 21.391 -1.883 1 88.06 29 ASP B CA 1
ATOM 1764 C C . ASP B 1 29 ? 12.367 20.953 -1.675 1 88.06 29 ASP B C 1
ATOM 1766 O O . ASP B 1 29 ? 12.055 19.766 -1.772 1 88.06 29 ASP B O 1
ATOM 1770 N N . VAL B 1 30 ? 11.516 21.938 -1.307 1 94.19 30 VAL B N 1
ATOM 1771 C CA . VAL B 1 30 ? 10.078 21.703 -1.177 1 94.19 30 VAL B CA 1
ATOM 1772 C C . VAL B 1 30 ? 9.32 22.578 -2.164 1 94.19 30 VAL B C 1
ATOM 1774 O O . VAL B 1 30 ? 9.18 23.781 -1.947 1 94.19 30 VAL B O 1
ATOM 1777 N N . LEU B 1 31 ? 8.82 21.969 -3.225 1 94.62 31 LEU B N 1
ATOM 1778 C CA . LEU B 1 31 ? 8.055 22.703 -4.227 1 94.62 31 LEU B CA 1
ATOM 1779 C C . LEU B 1 31 ? 6.562 22.656 -3.906 1 94.62 31 LEU B C 1
ATOM 1781 O O . LEU B 1 31 ? 5.988 21.578 -3.738 1 94.62 31 LEU B O 1
ATOM 1785 N N . ILE B 1 32 ? 5.961 23.828 -3.887 1 96.69 32 ILE B N 1
ATOM 1786 C CA . ILE B 1 32 ? 4.566 23.922 -3.471 1 96.69 32 ILE B CA 1
ATOM 1787 C C . ILE B 1 32 ? 3.719 24.453 -4.629 1 96.69 32 ILE B C 1
ATOM 1789 O O . ILE B 1 32 ? 4.121 25.391 -5.324 1 96.69 32 ILE B O 1
ATOM 1793 N N . GLU B 1 33 ? 2.582 23.812 -4.809 1 95.94 33 GLU B N 1
ATOM 1794 C CA . GLU B 1 33 ? 1.592 24.297 -5.77 1 95.94 33 GLU B CA 1
ATOM 1795 C C . GLU B 1 33 ? 0.194 24.312 -5.156 1 95.94 33 GLU B C 1
ATOM 1797 O O . GLU B 1 33 ? -0.205 23.359 -4.484 1 95.94 33 GLU B O 1
ATOM 1802 N N . GLU B 1 34 ? -0.423 25.5 -5.355 1 96.06 34 GLU B N 1
ATOM 1803 C CA . GLU B 1 34 ? -1.842 25.5 -5.016 1 96.06 34 GLU B CA 1
ATOM 1804 C C . GLU B 1 34 ? -2.65 24.672 -6.004 1 96.06 34 GLU B C 1
ATOM 1806 O O . GLU B 1 34 ? -2.434 24.75 -7.215 1 96.06 34 GLU B O 1
ATOM 1811 N N . ILE B 1 35 ? -3.533 23.875 -5.43 1 95.31 35 ILE B N 1
ATOM 1812 C CA . ILE B 1 35 ? -4.32 23.016 -6.305 1 95.31 35 ILE B CA 1
ATOM 1813 C C . ILE B 1 35 ? -5.809 23.203 -6.012 1 95.31 35 ILE B C 1
ATOM 1815 O O . ILE B 1 35 ? -6.18 23.969 -5.113 1 95.31 35 ILE B O 1
ATOM 1819 N N . GLY B 1 36 ? -6.645 22.531 -6.934 1 86.69 36 GLY B N 1
ATOM 1820 C CA . GLY B 1 36 ? -8.078 22.578 -6.68 1 86.69 36 GLY B CA 1
ATOM 1821 C C . GLY B 1 36 ? -8.477 21.906 -5.383 1 86.69 36 GLY B C 1
ATOM 1822 O O . GLY B 1 36 ? -7.906 20.875 -5.016 1 86.69 36 GLY B O 1
ATOM 1823 N N . SER B 1 37 ? -9.188 22.641 -4.637 1 77.31 37 SER B N 1
ATOM 1824 C CA . SER B 1 37 ? -9.633 22.109 -3.355 1 77.31 37 SER B CA 1
ATOM 1825 C C . SER B 1 37 ? -10.836 21.188 -3.529 1 77.31 37 SER B C 1
ATOM 1827 O O . SER B 1 37 ? -11.625 21.359 -4.461 1 77.31 37 SER B O 1
ATOM 1829 N N . PRO B 1 38 ? -10.867 20.172 -2.688 1 74.88 38 PRO B N 1
ATOM 1830 C CA . PRO B 1 38 ? -12.07 19.344 -2.723 1 74.88 38 PRO B CA 1
ATOM 1831 C C . PRO B 1 38 ? -13.352 20.141 -2.525 1 74.88 38 PRO B C 1
ATOM 1833 O O . PRO B 1 38 ? -13.43 20.984 -1.621 1 74.88 38 PRO B O 1
ATOM 1836 N N . ARG B 1 39 ? -14.156 20.047 -3.432 1 73.75 39 ARG B N 1
ATOM 1837 C CA . ARG B 1 39 ? -15.438 20.75 -3.396 1 73.75 39 ARG B CA 1
ATOM 1838 C C . ARG B 1 39 ? -16.406 20.078 -2.422 1 73.75 39 ARG B C 1
ATOM 1840 O O . ARG B 1 39 ? -16.391 18.859 -2.273 1 73.75 39 ARG B O 1
ATOM 1847 N N . GLY B 1 40 ? -17.016 20.875 -1.757 1 79.94 40 GLY B N 1
ATOM 1848 C CA . GLY B 1 40 ? -18.156 20.406 -0.991 1 79.94 40 GLY B CA 1
ATOM 1849 C C . GLY B 1 40 ? -17.812 20.031 0.434 1 79.94 40 GLY B C 1
ATOM 1850 O O . GLY B 1 40 ? -18.688 19.672 1.224 1 79.94 40 GLY B O 1
ATOM 1851 N N . LEU B 1 41 ? -16.609 20.25 0.846 1 86.62 41 LEU B N 1
ATOM 1852 C CA . LEU B 1 41 ? -16.234 19.844 2.191 1 86.62 41 LEU B CA 1
ATOM 1853 C C . LEU B 1 41 ? -16.5 20.953 3.199 1 86.62 41 LEU B C 1
ATOM 1855 O O . LEU B 1 41 ? -16.797 20.688 4.363 1 86.62 41 LEU B O 1
ATOM 1859 N N . ALA B 1 42 ? -16.297 22.219 2.83 1 93.5 42 ALA B N 1
ATOM 1860 C CA . ALA B 1 42 ? -16.5 23.422 3.654 1 93.5 42 ALA B CA 1
ATOM 1861 C C . ALA B 1 42 ? -16.734 24.656 2.789 1 93.5 42 ALA B C 1
ATOM 1863 O O . ALA B 1 42 ? -16.375 24.672 1.612 1 93.5 42 ALA B O 1
ATOM 1864 N N . 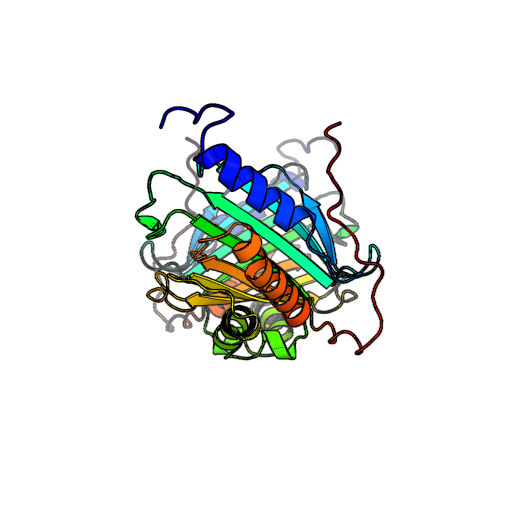PRO B 1 43 ? -17.359 25.641 3.344 1 94.12 43 PRO B N 1
ATOM 1865 C CA . PRO B 1 43 ? -17.609 26.859 2.58 1 94.12 43 PRO B CA 1
ATOM 1866 C C . PRO B 1 43 ? -16.312 27.484 2.041 1 94.12 43 PRO B C 1
ATOM 1868 O O . PRO B 1 43 ? -16.312 28.062 0.947 1 94.12 43 PRO B O 1
ATOM 1871 N N . PHE B 1 44 ? -15.242 27.422 2.836 1 94.94 44 PHE B N 1
ATOM 1872 C CA . PHE B 1 44 ? -13.945 27.938 2.414 1 94.94 44 PHE B CA 1
ATOM 1873 C C . PHE B 1 44 ? -12.883 26.844 2.492 1 94.94 44 PHE B C 1
ATOM 1875 O O . PHE B 1 44 ? -12.844 26.078 3.461 1 94.94 44 PHE B O 1
ATOM 1882 N N . SER B 1 45 ? -12.078 26.797 1.466 1 96.75 45 SER B N 1
ATOM 1883 C CA . SER B 1 45 ? -11.016 25.797 1.479 1 96.75 45 SER B CA 1
ATOM 1884 C C . SER B 1 45 ? -9.836 26.219 0.616 1 96.75 45 SER B C 1
ATOM 1886 O O . SER B 1 45 ? -9.992 27.047 -0.292 1 96.75 45 SER B O 1
ATOM 1888 N N . LEU B 1 46 ? -8.672 25.797 0.942 1 96.38 46 LEU B N 1
ATOM 1889 C CA . LEU B 1 46 ? -7.449 25.906 0.158 1 96.38 46 LEU B CA 1
ATOM 1890 C C . LEU B 1 46 ? -6.648 24.609 0.216 1 96.38 46 LEU B C 1
ATOM 1892 O O . LEU B 1 46 ? -6.508 24.016 1.284 1 96.38 46 LEU B O 1
ATOM 1896 N N . ALA B 1 47 ? -6.156 24.219 -0.918 1 97.75 47 ALA B N 1
ATOM 1897 C CA . ALA B 1 47 ? -5.336 23 -0.974 1 97.75 47 ALA B CA 1
ATOM 1898 C C . ALA B 1 47 ? -3.99 23.281 -1.635 1 97.75 47 ALA B C 1
ATOM 1900 O O . ALA B 1 47 ? -3.924 23.984 -2.646 1 97.75 47 ALA B O 1
ATOM 1901 N N . ILE B 1 48 ? -2.955 22.719 -1.036 1 97.5 48 ILE B N 1
ATOM 1902 C CA . ILE B 1 48 ? -1.632 22.844 -1.64 1 97.5 48 ILE B CA 1
ATOM 1903 C C . ILE B 1 48 ? -0.995 21.453 -1.747 1 97.5 48 ILE B C 1
ATOM 1905 O O . ILE B 1 48 ? -1.293 20.562 -0.949 1 97.5 48 ILE B O 1
ATOM 1909 N N . GLU B 1 49 ? -0.216 21.312 -2.773 1 97.81 49 GLU B N 1
ATOM 1910 C CA . GLU B 1 49 ? 0.57 20.094 -3.004 1 97.81 49 GLU B CA 1
ATOM 1911 C C . GLU B 1 49 ? 2.066 20.391 -2.943 1 97.81 49 GLU B C 1
ATOM 1913 O O . GLU B 1 49 ? 2.514 21.453 -3.395 1 97.81 49 GLU B O 1
ATOM 1918 N N . ALA B 1 50 ? 2.734 19.438 -2.391 1 97.62 50 ALA B N 1
ATOM 1919 C CA . ALA B 1 50 ? 4.184 19.562 -2.246 1 97.62 50 ALA B CA 1
ATOM 1920 C C . ALA B 1 50 ? 4.902 18.422 -2.951 1 97.62 50 ALA B C 1
ATOM 1922 O O . ALA B 1 50 ? 4.457 17.281 -2.9 1 97.62 50 ALA B O 1
ATOM 1923 N N . ASP B 1 51 ? 5.984 18.719 -3.555 1 96.88 51 ASP B N 1
ATOM 1924 C CA . ASP B 1 51 ? 6.949 17.75 -4.055 1 96.88 51 ASP B CA 1
ATOM 1925 C C . ASP B 1 51 ? 8.32 17.969 -3.416 1 96.88 51 ASP B C 1
ATOM 1927 O O . ASP B 1 51 ? 8.82 19.094 -3.367 1 96.88 51 ASP B O 1
ATOM 1931 N N . LEU B 1 52 ? 8.828 16.906 -2.916 1 96.44 52 LEU B N 1
ATOM 1932 C CA . LEU B 1 52 ? 10.141 16.969 -2.27 1 96.44 52 LEU B CA 1
ATOM 1933 C C . LEU B 1 52 ? 11.227 16.422 -3.186 1 96.44 52 LEU B C 1
ATOM 1935 O O . LEU B 1 52 ? 11.047 15.367 -3.807 1 96.44 52 LEU B O 1
ATOM 1939 N N . GLY B 1 53 ? 12.383 17.031 -3.16 1 91.31 53 GLY B N 1
ATOM 1940 C CA . GLY B 1 53 ? 13.508 16.594 -3.977 1 91.31 53 GLY B CA 1
ATOM 1941 C C . GLY B 1 53 ? 13.609 17.328 -5.297 1 91.31 53 GLY B C 1
ATOM 1942 O O . GLY B 1 53 ? 13.375 18.547 -5.355 1 91.31 53 GLY B O 1
ATOM 1943 N N . SER B 1 54 ? 14.102 16.594 -6.242 1 86.75 54 SER B N 1
ATOM 1944 C CA . SER B 1 54 ? 14.258 17.172 -7.574 1 86.75 54 SER B CA 1
ATOM 1945 C C . SER B 1 54 ? 13.445 16.391 -8.609 1 86.75 54 SER B C 1
ATOM 1947 O O . SER B 1 54 ? 12.789 15.406 -8.273 1 86.75 54 SER B O 1
ATOM 1949 N N . GLU B 1 55 ? 13.328 16.969 -9.75 1 81.62 55 GLU B N 1
ATOM 1950 C CA . GLU B 1 55 ? 12.609 16.297 -10.836 1 81.62 55 GLU B CA 1
ATOM 1951 C C . GLU B 1 55 ? 13.172 14.914 -11.109 1 81.62 55 GLU B C 1
ATOM 1953 O O . GLU B 1 55 ? 12.43 13.992 -11.445 1 81.62 55 GLU B O 1
ATOM 1958 N N . THR B 1 56 ? 14.484 14.758 -10.875 1 85.94 56 THR B N 1
ATOM 1959 C CA . THR B 1 56 ? 15.141 13.5 -11.211 1 85.94 56 THR B CA 1
ATOM 1960 C C . THR B 1 56 ? 15.203 12.578 -10 1 85.94 56 THR B C 1
ATOM 1962 O O . THR B 1 56 ? 15.453 11.383 -10.141 1 85.94 56 THR B O 1
ATOM 1965 N N . ASN B 1 57 ? 14.969 13.141 -8.844 1 89.19 57 ASN B N 1
ATOM 1966 C CA . ASN B 1 57 ? 15.039 12.367 -7.605 1 89.19 57 ASN B CA 1
ATOM 1967 C C . ASN B 1 57 ? 13.938 12.766 -6.629 1 89.19 57 ASN B C 1
ATOM 1969 O O . ASN B 1 57 ? 14.195 13.5 -5.672 1 89.19 57 ASN B O 1
ATOM 1973 N N . GLN B 1 58 ? 12.773 12.172 -6.934 1 92 58 GLN B N 1
ATOM 1974 C CA . GLN B 1 58 ? 11.648 12.477 -6.066 1 92 58 GLN B CA 1
ATOM 1975 C C . GLN B 1 58 ? 11.742 11.711 -4.746 1 92 58 GLN B C 1
ATOM 1977 O O . GLN B 1 58 ? 11.859 10.484 -4.742 1 92 58 GLN B O 1
ATOM 1982 N N . LEU B 1 59 ? 11.703 12.461 -3.641 1 96 59 LEU B N 1
ATOM 1983 C CA . LEU B 1 59 ? 11.891 11.875 -2.318 1 96 59 LEU B CA 1
ATOM 1984 C C . LEU B 1 59 ? 10.555 11.719 -1.603 1 96 59 LEU B C 1
ATOM 1986 O O . LEU B 1 59 ? 10.438 10.938 -0.656 1 96 59 LEU B O 1
ATOM 1990 N N . GLY B 1 60 ? 9.602 12.5 -2.049 1 97.38 60 GLY B N 1
ATOM 1991 C CA . GLY B 1 60 ? 8.312 12.461 -1.378 1 97.38 60 GLY B CA 1
ATOM 1992 C C . GLY B 1 60 ? 7.332 13.492 -1.907 1 97.38 60 GLY B C 1
ATOM 1993 O O . GLY B 1 60 ? 7.656 14.25 -2.826 1 97.38 60 GLY B O 1
ATOM 1994 N N . ALA B 1 61 ? 6.176 13.406 -1.403 1 97.88 61 ALA B N 1
ATOM 1995 C CA . ALA B 1 61 ? 5.105 14.328 -1.772 1 97.88 61 ALA B CA 1
ATOM 1996 C C . ALA B 1 61 ? 4.145 14.547 -0.607 1 97.88 61 ALA B C 1
ATOM 1998 O O . ALA B 1 61 ? 4.145 13.773 0.357 1 97.88 61 ALA B O 1
ATOM 1999 N N . GLY B 1 62 ? 3.396 15.625 -0.719 1 98.31 62 GLY B N 1
ATOM 2000 C CA . GLY B 1 62 ? 2.395 15.914 0.295 1 98.31 62 GLY B CA 1
ATOM 2001 C C . GLY B 1 62 ? 1.243 16.75 -0.224 1 98.31 62 GLY B C 1
ATOM 2002 O O . GLY B 1 62 ? 1.341 17.359 -1.296 1 98.31 62 GLY B O 1
ATOM 2003 N N . ARG B 1 63 ? 0.194 16.672 0.496 1 98.5 63 ARG B N 1
ATOM 2004 C CA . ARG B 1 63 ? -0.961 17.531 0.28 1 98.5 63 ARG B CA 1
ATOM 2005 C C . ARG B 1 63 ? -1.517 18.047 1.604 1 98.5 63 ARG B C 1
ATOM 2007 O O . ARG B 1 63 ? -1.587 17.297 2.584 1 98.5 63 ARG B O 1
ATOM 2014 N N . LEU B 1 64 ? -1.826 19.297 1.604 1 98.56 64 LEU B N 1
ATOM 2015 C CA . LEU B 1 64 ? -2.428 19.938 2.77 1 98.56 64 LEU B CA 1
ATOM 2016 C C . LEU B 1 64 ? -3.672 20.719 2.375 1 98.56 64 LEU B C 1
ATOM 2018 O O . LEU B 1 64 ? -3.627 21.547 1.457 1 98.56 64 LEU B O 1
ATOM 2022 N N . VAL B 1 65 ? -4.766 20.438 3.09 1 98.38 65 VAL B N 1
ATOM 2023 C CA . VAL B 1 65 ? -6.027 21.109 2.818 1 98.38 65 VAL B CA 1
ATOM 2024 C C . VAL B 1 65 ? -6.488 21.859 4.066 1 98.38 65 VAL B C 1
ATOM 2026 O O . VAL B 1 65 ? -6.609 21.266 5.141 1 98.38 65 VAL B O 1
ATOM 2029 N N . LEU B 1 66 ? -6.656 23.109 3.914 1 98.38 66 LEU B N 1
ATOM 2030 C CA . LEU B 1 66 ? -7.273 23.922 4.953 1 98.38 66 LEU B CA 1
ATOM 2031 C C . LEU B 1 66 ? -8.766 24.125 4.684 1 98.38 66 LEU B C 1
ATOM 2033 O O . LEU B 1 66 ? -9.148 24.547 3.59 1 98.38 66 LEU B O 1
ATOM 2037 N N . LEU B 1 67 ? -9.555 23.734 5.688 1 97.81 67 LEU B N 1
ATOM 2038 C CA . LEU B 1 67 ? -11.008 23.906 5.621 1 97.81 67 LEU B CA 1
ATOM 2039 C C . LEU B 1 67 ? -11.477 24.906 6.676 1 97.81 67 LEU B C 1
ATOM 2041 O O . LEU B 1 67 ? -10.977 24.906 7.801 1 97.81 67 LEU B O 1
ATOM 2045 N N . HIS B 1 68 ? -12.43 25.719 6.297 1 97.25 68 HIS B N 1
ATOM 2046 C CA . HIS B 1 68 ? -13.031 26.672 7.227 1 97.25 68 HIS B CA 1
ATOM 2047 C C . HIS B 1 68 ? -14.547 26.688 7.098 1 97.25 68 HIS B C 1
ATOM 2049 O O . HIS B 1 68 ? -15.086 26.859 6 1 97.25 68 HIS B O 1
ATOM 2055 N N . ASP B 1 69 ? -15.195 26.422 8.188 1 96.56 69 ASP B N 1
ATOM 2056 C CA . ASP B 1 69 ? -16.641 26.578 8.344 1 96.56 69 ASP B CA 1
ATOM 2057 C C . ASP B 1 69 ? -16.969 27.594 9.43 1 96.56 69 ASP B C 1
ATOM 2059 O O . ASP B 1 69 ? -16.828 27.312 10.617 1 96.56 69 ASP B O 1
ATOM 2063 N N . PRO B 1 70 ? -17.406 28.766 8.953 1 95.38 70 PRO B N 1
ATOM 2064 C CA . PRO B 1 70 ? -17.672 29.812 9.93 1 95.38 70 PRO B CA 1
ATOM 2065 C C . PRO B 1 70 ? -18.797 29.453 10.898 1 95.38 70 PRO B C 1
ATOM 2067 O O . PRO B 1 70 ? -18.969 30.109 11.93 1 95.38 70 PRO B O 1
ATOM 2070 N N . ASP B 1 71 ? -19.609 28.422 10.578 1 94.19 71 ASP B N 1
ATOM 2071 C CA . ASP B 1 71 ? -20.734 28.016 11.414 1 94.19 71 ASP B CA 1
ATOM 2072 C C . ASP B 1 71 ? -20.344 26.906 12.383 1 94.19 71 ASP B C 1
ATOM 2074 O O . ASP B 1 71 ? -21.203 26.25 12.969 1 94.19 71 ASP B O 1
ATOM 2078 N N . PHE B 1 72 ? -19.125 26.703 12.648 1 94.31 72 PHE B N 1
ATOM 2079 C CA . PHE B 1 72 ? -18.625 25.656 13.523 1 94.31 72 PHE B CA 1
ATOM 2080 C C . PHE B 1 72 ? -18.938 24.281 12.953 1 94.31 72 PHE B C 1
ATOM 2082 O O . PHE B 1 72 ? -20.031 24.047 12.414 1 94.31 72 PHE B O 1
ATOM 2089 N N . ASN B 1 73 ? -18.078 23.438 13 1 95.31 73 ASN B N 1
ATOM 2090 C CA . ASN B 1 73 ? -18.234 22.062 12.547 1 95.31 73 ASN B CA 1
ATOM 2091 C C . ASN B 1 73 ? -18.031 21.062 13.688 1 95.31 73 ASN B C 1
ATOM 2093 O O . ASN B 1 73 ? -16.953 20.984 14.258 1 95.31 73 ASN B O 1
ATOM 2097 N N . ASP B 1 74 ? -18.984 20.281 14.023 1 95.88 74 ASP B N 1
ATOM 20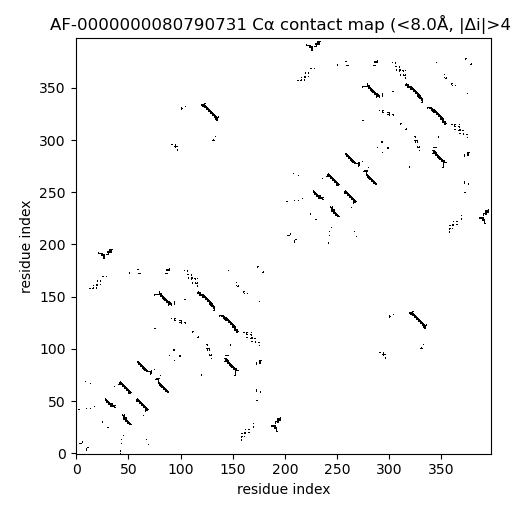98 C CA . ASP B 1 74 ? -18.969 19.359 15.156 1 95.88 74 ASP B CA 1
ATOM 2099 C C . ASP B 1 74 ? -17.906 18.281 14.969 1 95.88 74 ASP B C 1
ATOM 2101 O O . ASP B 1 74 ? -17.219 17.906 15.922 1 95.88 74 ASP B O 1
ATOM 2105 N N . ALA B 1 75 ? -17.781 17.828 13.781 1 93.94 75 ALA B N 1
ATOM 2106 C CA . ALA B 1 75 ? -16.828 16.75 13.5 1 93.94 75 ALA B CA 1
ATOM 2107 C C . ALA B 1 75 ? -15.398 17.203 13.742 1 93.94 75 ALA B C 1
ATOM 2109 O O . ALA B 1 75 ? -14.531 16.406 14.07 1 93.94 75 ALA B O 1
ATOM 2110 N N . TRP B 1 76 ? -15.219 18.547 13.57 1 96.19 76 TRP B N 1
ATOM 2111 C CA . TRP B 1 76 ? -13.891 19.109 13.766 1 96.19 76 TRP B CA 1
ATOM 2112 C C . TRP B 1 76 ? -13.711 19.594 15.203 1 96.19 76 TRP B C 1
ATOM 2114 O O . TRP B 1 76 ? -12.586 19.844 15.648 1 96.19 76 TRP B O 1
ATOM 2124 N N . ASN B 1 77 ? -14.883 19.734 15.859 1 95.81 77 ASN B N 1
ATOM 2125 C CA . ASN B 1 77 ? -14.922 20.453 17.125 1 95.81 77 ASN B CA 1
ATOM 2126 C C . ASN B 1 77 ? -14.258 21.828 17.016 1 95.81 77 ASN B C 1
ATOM 2128 O O . ASN B 1 77 ? -13.398 22.172 17.844 1 95.81 77 ASN B O 1
ATOM 2132 N N . GLY B 1 78 ? -14.594 22.547 15.922 1 97.44 78 GLY B N 1
ATOM 2133 C CA . GLY B 1 78 ? -13.977 23.828 15.656 1 97.44 78 GLY B CA 1
ATOM 2134 C C . GLY B 1 78 ? -14.406 24.438 14.336 1 97.44 78 GLY B C 1
ATOM 2135 O O . GLY B 1 78 ? -15.344 23.953 13.703 1 97.44 78 GLY B O 1
ATOM 2136 N N . PHE B 1 79 ? -13.773 25.562 13.969 1 97.44 79 PHE B N 1
ATOM 2137 C CA . PHE B 1 79 ? -14.141 26.328 12.789 1 97.44 79 PHE B CA 1
ATOM 2138 C C . PHE B 1 79 ? -13.227 26 11.617 1 97.44 79 PHE B C 1
ATOM 2140 O O . PHE B 1 79 ? -13.531 26.328 10.469 1 97.44 79 PHE B O 1
ATOM 2147 N N . PHE B 1 80 ? -12.086 25.359 11.977 1 98.44 80 PHE B N 1
ATOM 2148 C CA . PHE B 1 80 ? -11.086 25.031 10.969 1 98.44 80 PHE B CA 1
ATOM 2149 C C . PHE B 1 80 ? -10.711 23.547 11.031 1 98.44 80 PHE B C 1
ATOM 2151 O O . PHE B 1 80 ? -10.844 22.922 12.086 1 98.44 80 PHE B O 1
ATOM 2158 N N . ARG B 1 81 ? -10.258 23 9.945 1 98.38 81 ARG B N 1
ATOM 2159 C CA . ARG B 1 81 ? -9.672 21.672 9.891 1 98.38 81 ARG B CA 1
ATOM 2160 C C . ARG B 1 81 ? -8.531 21.625 8.883 1 98.38 81 ARG B C 1
ATOM 2162 O O . ARG B 1 81 ? -8.625 22.188 7.793 1 98.38 81 ARG B O 1
ATOM 2169 N N . LEU B 1 82 ? -7.457 21.016 9.305 1 98.69 82 LEU B N 1
ATOM 2170 C CA . LEU B 1 82 ? -6.375 20.688 8.383 1 98.69 82 LEU B CA 1
ATOM 2171 C C . LEU B 1 82 ? -6.348 19.188 8.086 1 98.69 82 LEU B C 1
ATOM 2173 O O . LEU B 1 82 ? -6.402 18.375 9 1 98.69 82 LEU B O 1
ATOM 2177 N N . VAL B 1 83 ? -6.324 18.859 6.82 1 98.25 83 VAL B N 1
ATOM 2178 C CA . VAL B 1 83 ? -6.203 17.469 6.359 1 98.25 83 VAL B CA 1
ATOM 2179 C C . VAL B 1 83 ? -4.898 17.297 5.582 1 98.25 83 VAL B C 1
ATOM 2181 O O . VAL B 1 83 ? -4.633 18.047 4.633 1 98.25 83 VAL B O 1
ATOM 2184 N N . SER B 1 84 ? -4.105 16.328 5.984 1 98.69 84 SER B N 1
ATOM 2185 C CA . SER B 1 84 ? -2.762 16.188 5.438 1 98.69 84 SER B CA 1
ATOM 2186 C C . SER B 1 84 ? -2.537 14.773 4.898 1 98.69 84 SER B C 1
ATOM 2188 O O . SER B 1 84 ? -2.984 13.797 5.504 1 98.69 84 SER B O 1
ATOM 2190 N N . TYR B 1 85 ? -1.949 14.719 3.822 1 98.56 85 TYR B N 1
ATOM 2191 C CA . TYR B 1 85 ? -1.383 13.5 3.254 1 98.56 85 TYR B CA 1
ATOM 2192 C C . TYR B 1 85 ? 0.099 13.68 2.947 1 98.56 85 TYR B C 1
ATOM 2194 O O . TYR B 1 85 ? 0.486 14.617 2.246 1 98.56 85 TYR B O 1
ATOM 2202 N N . VAL B 1 86 ? 0.924 12.781 3.502 1 98.75 86 VAL B N 1
ATOM 2203 C CA . VAL B 1 86 ? 2.363 12.812 3.26 1 98.75 86 VAL B CA 1
ATOM 2204 C C . VAL B 1 86 ? 2.857 11.422 2.879 1 98.75 86 VAL B C 1
ATOM 2206 O O . VAL B 1 86 ? 2.516 10.43 3.531 1 98.75 86 VAL B O 1
ATOM 2209 N N . ARG B 1 87 ? 3.629 11.297 1.896 1 98.62 87 ARG B N 1
ATOM 2210 C CA . ARG B 1 87 ? 4.328 10.078 1.517 1 98.62 87 ARG B CA 1
ATOM 2211 C C . ARG B 1 87 ? 5.801 10.352 1.233 1 98.62 87 ARG B C 1
ATOM 2213 O O . ARG B 1 87 ? 6.145 11.398 0.677 1 98.62 87 ARG B O 1
ATOM 2220 N N . ALA B 1 88 ? 6.633 9.453 1.618 1 98.31 88 ALA B N 1
ATOM 2221 C CA . ALA B 1 88 ? 8.062 9.672 1.416 1 98.31 88 ALA B CA 1
ATOM 2222 C C . ALA B 1 88 ? 8.805 8.352 1.275 1 98.31 88 ALA B C 1
ATOM 2224 O O . ALA B 1 88 ? 8.508 7.383 1.986 1 98.31 88 ALA B O 1
ATOM 2225 N N . ASP B 1 89 ? 9.766 8.383 0.323 1 96.81 89 ASP B N 1
ATOM 2226 C CA . ASP B 1 89 ? 10.727 7.285 0.28 1 96.81 89 ASP B CA 1
ATOM 2227 C C . ASP B 1 89 ? 11.602 7.273 1.53 1 96.81 89 ASP B C 1
ATOM 2229 O O . ASP B 1 89 ? 12.016 8.328 2.012 1 96.81 89 ASP B O 1
ATOM 2233 N N . THR B 1 90 ? 11.758 6.07 2.01 1 95 90 THR B N 1
ATOM 2234 C CA . THR B 1 90 ? 12.602 5.969 3.195 1 95 90 THR B CA 1
ATOM 2235 C C . THR B 1 90 ? 13.445 4.695 3.152 1 95 90 THR B C 1
ATOM 2237 O O . THR B 1 90 ? 13.609 4.09 2.09 1 95 90 THR B O 1
ATOM 2240 N N . ASP B 1 91 ? 14.062 4.398 4.281 1 92.94 91 ASP B N 1
ATOM 2241 C CA . ASP B 1 91 ? 14.938 3.232 4.359 1 92.94 91 ASP B CA 1
ATOM 2242 C C . ASP B 1 91 ? 14.164 2.004 4.836 1 92.94 91 ASP B C 1
ATOM 2244 O O . ASP B 1 91 ? 13.188 2.127 5.578 1 92.94 91 ASP B O 1
ATOM 2248 N N . LEU B 1 92 ? 14.695 0.854 4.375 1 93.5 92 LEU B N 1
ATOM 2249 C CA . LEU B 1 92 ? 14.086 -0.413 4.762 1 93.5 92 LEU B CA 1
ATOM 2250 C C . LEU B 1 92 ? 14.07 -0.574 6.277 1 93.5 92 LEU B C 1
ATOM 2252 O O . LEU B 1 92 ? 13.125 -1.122 6.84 1 93.5 92 LEU B O 1
ATOM 2256 N N . GLU B 1 93 ? 15.102 -0.023 6.852 1 94.06 93 GLU B N 1
ATOM 2257 C CA . GLU B 1 93 ? 15.211 -0.134 8.305 1 94.06 93 GLU B CA 1
ATOM 2258 C C . GLU B 1 93 ? 14.062 0.584 9 1 94.06 93 GLU B C 1
ATOM 2260 O O . GLU B 1 93 ? 13.57 0.128 10.039 1 94.06 93 GLU B O 1
ATOM 2265 N N . ILE B 1 94 ? 13.617 1.611 8.414 1 94.06 94 ILE B N 1
ATOM 2266 C CA . ILE B 1 94 ? 12.547 2.416 9.008 1 94.06 94 ILE B CA 1
ATOM 2267 C C . ILE B 1 94 ? 11.211 1.696 8.844 1 94.06 94 ILE B C 1
ATOM 2269 O O . ILE B 1 94 ? 10.469 1.531 9.82 1 94.06 94 ILE B O 1
ATOM 2273 N N . VAL B 1 95 ? 10.969 1.202 7.664 1 96.19 95 VAL B N 1
ATOM 2274 C CA . VAL B 1 95 ? 9.648 0.658 7.395 1 96.19 95 VAL B CA 1
ATOM 2275 C C . VAL B 1 95 ? 9.508 -0.719 8.039 1 96.19 95 VAL B C 1
ATOM 2277 O O . VAL B 1 95 ? 8.398 -1.225 8.219 1 96.19 95 VAL B O 1
ATOM 2280 N N . THR B 1 96 ? 10.648 -1.328 8.43 1 95.75 96 THR B N 1
ATOM 2281 C CA . THR B 1 96 ? 10.578 -2.639 9.07 1 95.75 96 THR B CA 1
ATOM 2282 C C . THR B 1 96 ? 10.664 -2.506 10.586 1 95.75 96 THR B C 1
ATOM 2284 O O . THR B 1 96 ? 10.805 -3.506 11.289 1 95.75 96 THR B O 1
ATOM 2287 N N . ASP B 1 97 ? 10.688 -1.256 11.047 1 96 97 ASP B N 1
ATOM 2288 C CA . ASP B 1 97 ? 10.586 -1.012 12.484 1 96 97 ASP B CA 1
ATOM 2289 C C . ASP B 1 97 ? 9.164 -1.283 12.984 1 96 97 ASP B C 1
ATOM 2291 O O . ASP B 1 97 ? 8.211 -0.663 12.523 1 96 97 ASP B O 1
ATOM 2295 N N . PRO B 1 98 ? 9.031 -2.176 14.023 1 94.88 98 PRO B N 1
ATOM 2296 C CA . PRO B 1 98 ? 7.691 -2.469 14.531 1 94.88 98 PRO B CA 1
ATOM 2297 C C . PRO B 1 98 ? 7.012 -1.246 15.141 1 94.88 98 PRO B C 1
ATOM 2299 O O . PRO B 1 98 ? 5.789 -1.239 15.328 1 94.88 98 PRO B O 1
ATOM 2302 N N . LEU B 1 99 ? 7.82 -0.216 15.438 1 96.44 99 LEU B N 1
ATOM 2303 C CA . LEU B 1 99 ? 7.266 0.962 16.094 1 96.44 99 LEU B CA 1
ATOM 2304 C C . LEU B 1 99 ? 7.035 2.088 15.102 1 96.44 99 LEU B C 1
ATOM 2306 O O . LEU B 1 99 ? 6.758 3.225 15.492 1 96.44 99 LEU B O 1
ATOM 2310 N N . ILE B 1 100 ? 7.098 1.753 13.836 1 96.94 100 ILE B N 1
ATOM 2311 C CA . ILE B 1 100 ? 7.059 2.807 12.828 1 96.94 100 ILE B CA 1
ATOM 2312 C C . ILE B 1 100 ? 5.723 3.545 12.906 1 96.94 100 ILE B C 1
ATOM 2314 O O . ILE B 1 100 ? 5.656 4.75 12.648 1 96.94 100 ILE B O 1
ATOM 2318 N N . GLY B 1 101 ? 4.668 2.877 13.297 1 96.81 101 GLY B N 1
ATOM 2319 C CA . GLY B 1 101 ? 3.4 3.559 13.508 1 96.81 101 GLY B CA 1
ATOM 2320 C C . GLY B 1 101 ? 3.486 4.68 14.531 1 96.81 101 GLY B C 1
ATOM 2321 O O . GLY B 1 101 ? 3.135 5.824 14.234 1 96.81 101 GLY B O 1
ATOM 2322 N N . GLU B 1 102 ? 4.016 4.371 15.688 1 96.75 102 GLU B N 1
ATOM 2323 C CA . GLU B 1 102 ? 4.164 5.34 16.766 1 96.75 102 GLU B CA 1
ATOM 2324 C C . GLU B 1 102 ? 5.184 6.414 16.406 1 96.75 102 GLU B C 1
ATOM 2326 O O . GLU B 1 102 ? 4.977 7.598 16.703 1 96.75 102 GLU B O 1
ATOM 2331 N N . VAL B 1 103 ? 6.191 6.004 15.773 1 97.19 103 VAL B N 1
ATOM 2332 C CA . VAL B 1 103 ? 7.266 6.926 15.43 1 97.19 103 VAL B CA 1
ATOM 2333 C C . VAL B 1 103 ? 6.762 7.938 14.398 1 97.19 103 VAL B C 1
ATOM 2335 O O . VAL B 1 103 ? 6.945 9.141 14.562 1 97.19 103 VAL B O 1
ATOM 2338 N N . GLY B 1 104 ? 6.113 7.422 13.344 1 98 104 GLY B N 1
ATOM 2339 C CA . GLY B 1 104 ? 5.555 8.305 12.328 1 98 104 GLY B CA 1
ATOM 2340 C C . GLY B 1 104 ? 4.555 9.297 12.891 1 98 104 GLY B C 1
ATOM 2341 O O . GLY B 1 104 ? 4.574 10.477 12.531 1 98 104 GLY B O 1
ATOM 2342 N N . TRP B 1 105 ? 3.75 8.812 13.812 1 98 105 TRP B N 1
ATOM 2343 C CA . TRP B 1 105 ? 2.768 9.68 14.445 1 98 105 TRP B CA 1
ATOM 2344 C C . TRP B 1 105 ? 3.453 10.742 15.305 1 98 105 TRP B C 1
ATOM 2346 O O . TRP B 1 105 ? 3.043 11.906 15.305 1 98 105 TRP B O 1
ATOM 2356 N N . SER B 1 106 ? 4.473 10.344 15.891 1 97.88 106 SER B N 1
ATOM 2357 C CA . SER B 1 106 ? 5.207 11.281 16.734 1 97.88 106 SER B CA 1
ATOM 2358 C C . SER B 1 106 ? 5.875 12.367 15.906 1 97.88 106 SER B C 1
ATOM 2360 O O . SER B 1 106 ? 6.039 13.5 16.359 1 97.88 106 SER B O 1
ATOM 2362 N N . TRP B 1 107 ? 6.312 11.984 14.664 1 98 107 TRP B N 1
ATOM 2363 C CA . TRP B 1 107 ? 6.875 13.016 13.789 1 98 107 TRP B CA 1
ATOM 2364 C C . TRP B 1 107 ? 5.914 14.195 13.648 1 98 107 TRP B C 1
ATOM 2366 O O . TRP B 1 107 ? 6.32 15.352 13.766 1 98 107 TRP B O 1
ATOM 2376 N N . LEU B 1 108 ? 4.621 13.922 13.461 1 98.44 108 LEU B N 1
ATOM 2377 C CA . LEU B 1 108 ? 3.617 14.969 13.297 1 98.44 108 LEU B CA 1
ATOM 2378 C C . LEU B 1 108 ? 3.453 15.773 14.578 1 98.44 108 LEU B C 1
ATOM 2380 O O . LEU B 1 108 ? 3.549 17 14.562 1 98.44 108 LEU B O 1
ATOM 2384 N N . ARG B 1 109 ? 3.25 15.07 15.641 1 98.25 109 ARG B N 1
ATOM 2385 C CA . ARG B 1 109 ? 2.967 15.742 16.906 1 98.25 109 ARG B CA 1
ATOM 2386 C C . ARG B 1 109 ? 4.156 16.578 17.359 1 98.25 109 ARG B C 1
ATOM 2388 O O . ARG B 1 109 ? 3.984 17.703 17.828 1 98.25 109 ARG B O 1
ATOM 2395 N N . GLU B 1 110 ? 5.285 16.047 17.203 1 98.31 110 GLU B N 1
ATOM 2396 C CA . GLU B 1 110 ? 6.5 16.75 17.578 1 98.31 110 GLU B CA 1
ATOM 2397 C C . GLU B 1 110 ? 6.699 18 16.719 1 98.31 110 GLU B C 1
ATOM 2399 O O . GLU B 1 110 ? 7.109 19.047 17.219 1 98.31 110 GLU B O 1
ATOM 2404 N N . ALA B 1 111 ? 6.441 17.859 15.453 1 98.44 111 ALA B N 1
ATOM 2405 C CA . ALA B 1 111 ? 6.555 19.016 14.562 1 98.44 111 ALA B CA 1
ATOM 2406 C C . ALA B 1 111 ? 5.598 20.125 14.977 1 98.44 111 ALA B C 1
ATOM 2408 O O . ALA B 1 111 ? 5.988 21.297 15.062 1 98.44 111 ALA B O 1
ATOM 2409 N N . LEU B 1 112 ? 4.352 19.781 15.289 1 98.75 112 LEU B N 1
ATOM 2410 C CA . LEU B 1 112 ? 3.363 20.766 15.711 1 98.75 112 LEU B CA 1
ATOM 2411 C C . LEU B 1 112 ? 3.791 21.453 17 1 98.75 112 LEU B C 1
ATOM 2413 O O . LEU B 1 112 ? 3.742 22.672 17.125 1 98.75 112 LEU B O 1
ATOM 2417 N N . ASP B 1 113 ? 4.297 20.656 17.922 1 98.44 113 ASP B N 1
ATOM 2418 C CA . ASP B 1 113 ? 4.684 21.172 19.234 1 98.44 113 ASP B CA 1
ATOM 2419 C C . ASP B 1 113 ? 5.922 22.062 19.125 1 98.44 113 ASP B C 1
ATOM 2421 O O . ASP B 1 113 ? 5.973 23.141 19.734 1 98.44 113 ASP B O 1
ATOM 2425 N N . GLN B 1 114 ? 6.832 21.609 18.344 1 98.12 114 GLN B N 1
ATOM 2426 C CA . GLN B 1 114 ? 8.094 22.344 18.219 1 98.12 114 GLN B CA 1
ATOM 2427 C C . GLN B 1 114 ? 7.887 23.703 17.578 1 98.12 114 GLN B C 1
ATOM 2429 O O . GLN B 1 114 ? 8.609 24.656 17.891 1 98.12 114 GLN B O 1
ATOM 2434 N N . HIS B 1 115 ? 6.93 23.844 16.75 1 98.25 115 HIS B N 1
ATOM 2435 C CA . HIS B 1 115 ? 6.668 25.109 16.078 1 98.25 115 HIS B CA 1
ATOM 2436 C C . HIS B 1 115 ? 5.559 25.891 16.781 1 98.25 115 HIS B C 1
ATOM 2438 O O . HIS B 1 115 ? 5.07 26.891 16.25 1 98.25 115 HIS B O 1
ATOM 2444 N N . ALA B 1 116 ? 5.113 25.375 17.891 1 98.38 116 ALA B N 1
ATOM 2445 C CA . ALA B 1 116 ? 4.098 26.016 18.719 1 98.38 116 ALA B CA 1
ATOM 2446 C C . ALA B 1 116 ? 2.793 26.188 17.953 1 98.38 116 ALA B C 1
ATOM 2448 O O . ALA B 1 116 ? 2.123 27.219 18.078 1 98.38 116 ALA B O 1
ATOM 2449 N N . ALA B 1 117 ? 2.502 25.234 17.062 1 98.81 117 ALA B N 1
ATOM 2450 C CA . ALA B 1 117 ? 1.199 25.203 16.406 1 98.81 117 ALA B CA 1
ATOM 2451 C C . ALA B 1 117 ? 0.115 24.703 17.359 1 98.81 117 ALA B C 1
ATOM 2453 O O . ALA B 1 117 ? 0.16 23.562 17.812 1 98.81 117 ALA B O 1
ATOM 2454 N N . ALA B 1 118 ? -0.802 25.594 17.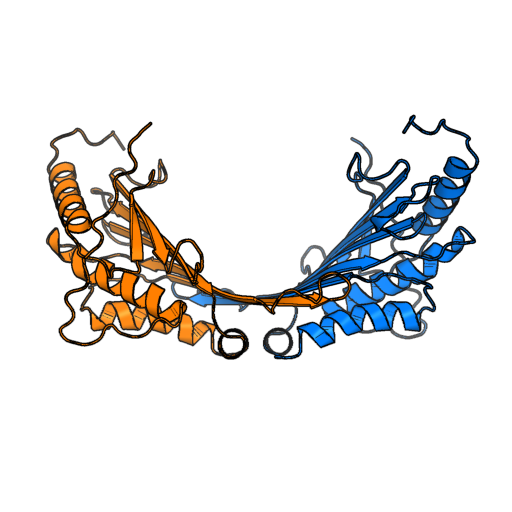672 1 98.69 118 ALA B N 1
ATOM 2455 C CA . ALA B 1 118 ? -1.877 25.203 18.578 1 98.69 118 ALA B CA 1
ATOM 2456 C C . ALA B 1 118 ? -2.943 24.391 17.844 1 98.69 118 ALA B C 1
ATOM 2458 O O . ALA B 1 118 ? -3.406 24.797 16.781 1 98.69 118 ALA B O 1
ATOM 2459 N N . TYR B 1 119 ? -3.324 23.266 18.453 1 98.62 119 TYR B N 1
ATOM 2460 C CA . TYR B 1 119 ? -4.273 22.406 17.75 1 98.62 119 TYR B CA 1
ATOM 2461 C C . TYR B 1 119 ? -5.055 21.531 18.719 1 98.62 119 TYR B C 1
ATOM 2463 O O . TYR B 1 119 ? -4.668 21.406 19.891 1 98.62 119 TYR B O 1
ATOM 2471 N N . THR B 1 120 ? -6.133 20.938 18.281 1 98 120 THR B N 1
ATOM 2472 C CA . THR B 1 120 ? -6.91 19.922 18.969 1 98 120 THR B CA 1
ATOM 2473 C C . THR B 1 120 ? -7.352 18.828 18 1 98 120 THR B C 1
ATOM 2475 O O . THR B 1 120 ? -7.137 18.938 16.797 1 98 120 THR B O 1
ATOM 2478 N N . ALA B 1 121 ? -7.773 17.766 18.547 1 97.25 121 ALA B N 1
ATOM 2479 C CA . ALA B 1 121 ? -8.477 16.672 17.859 1 97.25 121 ALA B CA 1
ATOM 2480 C C . ALA B 1 121 ? -7.621 16.094 16.734 1 97.25 121 ALA B C 1
ATOM 2482 O O . ALA B 1 121 ? -8.086 15.953 15.602 1 97.25 121 ALA B O 1
ATOM 2483 N N . PRO B 1 122 ? -6.328 15.773 17 1 97.88 122 PRO B N 1
ATOM 2484 C CA . PRO B 1 122 ? -5.539 15.102 15.969 1 97.88 122 PRO B CA 1
ATOM 2485 C C . PRO B 1 122 ? -5.984 13.664 15.727 1 97.88 122 PRO B C 1
ATOM 2487 O O . PRO B 1 122 ? -6.367 12.969 16.672 1 97.88 122 PRO B O 1
ATOM 2490 N N . ALA B 1 123 ? -5.988 13.219 14.469 1 97.56 123 ALA B N 1
ATOM 2491 C CA . ALA B 1 123 ? -6.281 11.844 14.086 1 97.56 123 ALA B CA 1
ATOM 2492 C C . ALA B 1 123 ? -5.59 11.477 12.773 1 97.56 123 ALA B C 1
ATOM 2494 O O . ALA B 1 123 ? -5.312 12.352 11.953 1 97.56 123 ALA B O 1
ATOM 2495 N N . GLY B 1 124 ? -5.324 10.219 12.648 1 97.56 124 GLY B N 1
ATOM 2496 C CA . GLY B 1 124 ? -4.711 9.844 11.383 1 97.56 124 GLY B CA 1
ATOM 2497 C C . GLY B 1 124 ? -4.223 8.414 11.352 1 97.56 124 GLY B C 1
ATOM 2498 O O . GLY B 1 124 ? -4.535 7.625 12.25 1 97.56 124 GLY B O 1
ATOM 2499 N N . THR B 1 125 ? -3.561 8.07 10.266 1 97.94 125 THR B N 1
ATOM 2500 C CA . THR B 1 125 ? -3.018 6.738 10.016 1 97.94 125 THR B CA 1
ATOM 2501 C C . THR B 1 125 ? -1.589 6.828 9.484 1 97.94 125 THR B C 1
ATOM 2503 O O . THR B 1 125 ? -1.285 7.672 8.641 1 97.94 125 THR B O 1
ATOM 2506 N N . VAL B 1 126 ? -0.747 5.992 10.125 1 98.38 126 VAL B N 1
ATOM 2507 C CA . VAL B 1 126 ? 0.597 5.805 9.586 1 98.38 126 VAL B CA 1
ATOM 2508 C C . VAL B 1 126 ? 0.687 4.453 8.883 1 98.38 126 VAL B C 1
ATOM 2510 O O . VAL B 1 126 ? 0.296 3.426 9.438 1 98.38 126 VAL B O 1
ATOM 2513 N N . THR B 1 127 ? 1.162 4.457 7.648 1 98.31 127 THR B N 1
ATOM 2514 C CA . THR B 1 127 ? 1.306 3.252 6.836 1 98.31 127 THR B CA 1
ATOM 2515 C C . THR B 1 127 ? 2.75 3.082 6.375 1 98.31 127 THR B C 1
ATOM 2517 O O . THR B 1 127 ? 3.383 4.043 5.93 1 98.31 127 THR B O 1
ATOM 2520 N N . ALA B 1 128 ? 3.295 1.928 6.551 1 98.5 128 ALA B N 1
ATOM 2521 C CA . ALA B 1 128 ? 4.613 1.562 6.043 1 98.5 128 ALA B CA 1
ATOM 2522 C C . ALA B 1 128 ? 4.508 0.501 4.953 1 98.5 128 ALA B C 1
ATOM 2524 O O . ALA B 1 128 ? 3.732 -0.449 5.074 1 98.5 128 ALA B O 1
ATOM 2525 N N . VAL B 1 129 ? 5.266 0.691 3.912 1 98.38 129 VAL B N 1
ATOM 2526 C CA . VAL B 1 129 ? 5.23 -0.229 2.781 1 98.38 129 VAL B CA 1
ATOM 2527 C C . VAL B 1 129 ? 6.652 -0.592 2.367 1 98.38 129 VAL B C 1
ATOM 2529 O O . VAL B 1 129 ? 7.52 0.281 2.266 1 98.38 129 VAL B O 1
ATOM 2532 N N . SER B 1 130 ? 6.906 -1.843 2.16 1 97.94 130 SER B N 1
ATOM 2533 C CA . SER B 1 130 ? 8.133 -2.301 1.517 1 97.94 130 SER B CA 1
ATOM 2534 C C . SER B 1 130 ? 7.832 -3.27 0.378 1 97.94 130 SER B C 1
ATOM 2536 O O . SER B 1 130 ? 6.844 -4.004 0.427 1 97.94 130 SER B O 1
ATOM 2538 N N . SER B 1 131 ? 8.641 -3.223 -0.646 1 97.19 131 SER B N 1
ATOM 2539 C CA . SER B 1 131 ? 8.438 -4.16 -1.747 1 97.19 131 SER B CA 1
ATOM 2540 C C . SER B 1 131 ? 9.766 -4.555 -2.389 1 97.19 131 SER B C 1
ATOM 2542 O O . SER B 1 131 ? 10.719 -3.779 -2.379 1 97.19 131 SER B O 1
ATOM 2544 N N . ARG B 1 132 ? 9.836 -5.785 -2.889 1 96.69 132 ARG B N 1
ATOM 2545 C CA . ARG B 1 132 ? 10.992 -6.352 -3.58 1 96.69 132 ARG B CA 1
ATOM 2546 C C . ARG B 1 132 ? 10.562 -7.121 -4.824 1 96.69 132 ARG B C 1
ATOM 2548 O O . ARG B 1 132 ? 9.57 -7.855 -4.793 1 96.69 132 ARG B O 1
ATOM 2555 N N . SER B 1 133 ? 11.336 -6.934 -5.836 1 97.31 133 SER B N 1
ATOM 2556 C CA . SER B 1 133 ? 11.031 -7.59 -7.102 1 97.31 133 SER B CA 1
ATOM 2557 C C . SER B 1 133 ? 11.969 -8.766 -7.355 1 97.31 133 SER B C 1
ATOM 2559 O O . SER B 1 133 ? 13.086 -8.805 -6.82 1 97.31 133 SER B O 1
ATOM 2561 N N . PHE B 1 134 ? 11.539 -9.672 -8.172 1 97.38 134 PHE B N 1
ATOM 2562 C CA . PHE B 1 134 ? 12.281 -10.891 -8.469 1 97.38 134 PHE B CA 1
ATOM 2563 C C . PHE B 1 134 ? 12.18 -11.242 -9.945 1 97.38 134 PHE B C 1
ATOM 2565 O O . PHE B 1 134 ? 11.266 -10.781 -10.633 1 97.38 134 PHE B O 1
ATOM 2572 N N . GLY B 1 135 ? 13.062 -12.172 -10.344 1 94.25 135 GLY B N 1
ATOM 2573 C CA . GLY B 1 135 ? 13.07 -12.586 -11.734 1 94.25 135 GLY B CA 1
ATOM 2574 C C . GLY B 1 135 ? 13.594 -11.516 -12.68 1 94.25 135 GLY B C 1
ATOM 2575 O O . GLY B 1 135 ? 14.633 -10.906 -12.422 1 94.25 135 GLY B O 1
ATOM 2576 N N . ASN B 1 136 ? 12.859 -11.336 -13.828 1 85.62 136 ASN B N 1
ATOM 2577 C CA . ASN B 1 136 ? 13.32 -10.375 -14.82 1 85.62 136 ASN B CA 1
ATOM 2578 C C . ASN B 1 136 ? 13.156 -8.938 -14.328 1 85.62 136 ASN B C 1
ATOM 2580 O O . ASN B 1 136 ? 13.633 -7.996 -14.961 1 85.62 136 ASN B O 1
ATOM 2584 N N . MET B 1 137 ? 12.555 -8.859 -13.203 1 80 137 MET B N 1
ATOM 2585 C CA . MET B 1 137 ? 12.359 -7.535 -12.609 1 80 137 MET B CA 1
ATOM 2586 C C . MET B 1 137 ? 13.383 -7.273 -11.516 1 80 137 MET B C 1
ATOM 2588 O O . MET B 1 137 ? 13.312 -6.25 -10.828 1 80 137 MET B O 1
ATOM 2592 N N . ASP B 1 138 ? 14.305 -8.133 -11.273 1 80.62 138 ASP B N 1
ATOM 2593 C CA . ASP B 1 138 ? 15.195 -8.133 -10.117 1 80.62 138 ASP B CA 1
ATOM 2594 C C . ASP B 1 138 ? 16.203 -7 -10.195 1 80.62 138 ASP B C 1
ATOM 2596 O O . ASP B 1 138 ? 16.938 -6.738 -9.234 1 80.62 138 ASP B O 1
ATOM 2600 N N . ASN B 1 139 ? 16.172 -6.23 -11.195 1 81.75 139 ASN B N 1
ATOM 2601 C CA . ASN B 1 139 ? 17.109 -5.129 -11.328 1 81.75 139 ASN B CA 1
ATOM 2602 C C . ASN B 1 139 ? 16.578 -3.85 -10.688 1 81.75 139 ASN B C 1
ATOM 2604 O O . ASN B 1 139 ? 17.281 -2.852 -10.586 1 81.75 139 ASN B O 1
ATOM 2608 N N . GLN B 1 140 ? 15.445 -3.934 -10.219 1 83.5 140 GLN B N 1
ATOM 2609 C CA . GLN B 1 140 ? 14.859 -2.781 -9.539 1 83.5 140 GLN B CA 1
ATOM 2610 C C . GLN B 1 140 ? 15.188 -2.805 -8.047 1 83.5 140 GLN B C 1
ATOM 2612 O O . GLN B 1 140 ? 15.125 -3.857 -7.406 1 83.5 140 GLN B O 1
ATOM 2617 N N . PRO B 1 141 ? 15.586 -1.644 -7.535 1 85.81 141 PRO B N 1
ATOM 2618 C CA . PRO B 1 141 ? 15.875 -1.587 -6.102 1 85.81 141 PRO B CA 1
ATOM 2619 C C . PRO B 1 141 ? 14.641 -1.833 -5.238 1 85.81 141 PRO B C 1
ATOM 2621 O O . PRO B 1 141 ? 13.516 -1.567 -5.676 1 85.81 141 PRO B O 1
ATOM 2624 N N . ASP B 1 142 ? 14.906 -2.371 -4.008 1 92.25 142 ASP B N 1
ATOM 2625 C CA . ASP B 1 142 ? 13.836 -2.473 -3.027 1 92.25 142 ASP B CA 1
ATOM 2626 C C . ASP B 1 142 ? 13.203 -1.108 -2.76 1 92.25 142 ASP B C 1
ATOM 2628 O O . ASP B 1 142 ? 13.891 -0.085 -2.793 1 92.25 142 ASP B O 1
ATOM 2632 N N . GLN B 1 143 ? 11.992 -1.17 -2.592 1 94.75 143 GLN B N 1
ATOM 2633 C CA . GLN B 1 143 ? 11.273 0.063 -2.293 1 94.75 143 GLN B CA 1
ATOM 2634 C C . GLN B 1 143 ? 10.789 0.082 -0.844 1 94.75 143 GLN B C 1
ATOM 2636 O O . GLN B 1 143 ? 10.391 -0.95 -0.303 1 94.75 143 GLN B O 1
ATOM 2641 N N . ALA B 1 144 ? 10.938 1.213 -0.247 1 97.44 144 ALA B N 1
ATOM 2642 C CA . ALA B 1 144 ? 10.445 1.463 1.107 1 97.44 144 ALA B CA 1
ATOM 2643 C C . ALA B 1 144 ? 9.82 2.848 1.218 1 97.44 144 ALA B C 1
ATOM 2645 O O . ALA B 1 144 ? 10.445 3.852 0.863 1 97.44 144 ALA B O 1
ATOM 2646 N N . GLU B 1 145 ? 8.641 2.85 1.714 1 98.12 145 GLU B N 1
ATOM 2647 C CA . GLU B 1 145 ? 7.906 4.109 1.776 1 98.12 145 GLU B CA 1
ATOM 2648 C C . GLU B 1 145 ? 7.09 4.211 3.062 1 98.12 145 GLU B C 1
ATOM 2650 O O . GLU B 1 145 ? 6.598 3.203 3.574 1 98.12 145 GLU B O 1
ATOM 2655 N N . VAL B 1 146 ? 6.949 5.434 3.543 1 98.5 146 VAL B N 1
ATOM 2656 C CA . VAL B 1 146 ? 6.047 5.723 4.652 1 98.5 146 VAL B CA 1
ATOM 2657 C C . VAL B 1 146 ? 4.98 6.719 4.199 1 98.5 146 VAL B C 1
ATOM 2659 O O . VAL B 1 146 ? 5.262 7.633 3.42 1 98.5 146 VAL B O 1
ATOM 2662 N N . GLU B 1 147 ? 3.812 6.484 4.602 1 98.75 147 GLU B N 1
ATOM 2663 C CA . GLU B 1 147 ? 2.676 7.363 4.348 1 98.75 147 GLU B CA 1
ATOM 2664 C C . GLU B 1 147 ? 1.997 7.781 5.648 1 98.75 147 GLU B C 1
ATOM 2666 O O . GLU B 1 147 ? 1.762 6.949 6.527 1 98.75 147 GLU B O 1
ATOM 2671 N N . ILE B 1 148 ? 1.713 9.031 5.789 1 98.69 148 ILE B N 1
ATOM 2672 C CA . ILE B 1 148 ? 1 9.562 6.941 1 98.69 148 ILE B CA 1
ATOM 2673 C C . ILE B 1 148 ? -0.221 10.352 6.477 1 98.69 148 ILE B C 1
ATOM 2675 O O . ILE B 1 148 ? -0.085 11.414 5.863 1 98.69 148 ILE B O 1
ATOM 2679 N N . ARG B 1 149 ? -1.393 9.844 6.719 1 98.5 149 ARG B N 1
ATOM 2680 C CA . ARG B 1 149 ? -2.65 10.562 6.555 1 98.5 149 ARG B CA 1
ATOM 2681 C C . ARG B 1 149 ? -3.166 11.078 7.895 1 98.5 149 ARG B C 1
ATOM 2683 O O . ARG B 1 149 ? -3.41 10.289 8.812 1 98.5 149 ARG B O 1
ATOM 2690 N N . ALA B 1 150 ? -3.256 12.375 7.984 1 98.38 150 ALA B N 1
ATOM 2691 C CA . ALA B 1 150 ? -3.623 12.938 9.281 1 98.38 150 ALA B CA 1
ATOM 2692 C C . ALA B 1 150 ? -4.539 14.148 9.117 1 98.38 150 ALA B C 1
ATOM 2694 O O . ALA B 1 150 ? -4.648 14.703 8.023 1 98.38 150 ALA B O 1
ATOM 2695 N N . SER B 1 151 ? -5.191 14.445 10.211 1 98.25 151 SER B N 1
ATOM 2696 C CA . SER B 1 151 ? -5.977 15.68 10.305 1 98.25 151 SER B CA 1
ATOM 2697 C C . SER B 1 151 ? -5.984 16.234 11.727 1 98.25 151 SER B C 1
ATOM 2699 O O . SER B 1 151 ? -5.785 15.484 12.688 1 98.25 151 SER B O 1
ATOM 2701 N N . TRP B 1 152 ? -6.148 17.5 11.836 1 98.69 152 TRP B N 1
ATOM 2702 C CA . TRP B 1 152 ? -6.266 18.156 13.141 1 98.69 152 TRP B CA 1
ATOM 2703 C C . TRP B 1 152 ? -6.988 19.484 13.016 1 98.69 152 TRP B C 1
ATOM 2705 O O . TRP B 1 152 ? -7.156 20.016 11.914 1 98.69 152 TRP B O 1
ATOM 2715 N N . THR B 1 153 ? -7.496 19.953 14.148 1 98.69 153 THR B N 1
ATOM 2716 C CA . THR B 1 153 ? -8.148 21.266 14.219 1 98.69 153 THR B CA 1
ATOM 2717 C C . THR B 1 153 ? -7.16 22.328 14.664 1 98.69 153 THR B C 1
ATOM 2719 O O . THR B 1 153 ? -6.793 22.391 15.844 1 98.69 153 THR B O 1
ATOM 2722 N N . PRO B 1 154 ? -6.75 23.188 13.703 1 98.88 154 PRO B N 1
ATOM 2723 C CA . PRO B 1 154 ? -5.887 24.281 14.141 1 98.88 154 PRO B CA 1
ATOM 2724 C C . PRO B 1 154 ? -6.645 25.344 14.93 1 98.88 154 PRO B C 1
ATOM 2726 O O . PRO B 1 154 ? -7.797 25.656 14.617 1 98.88 154 PRO B O 1
ATOM 2729 N N . LEU B 1 155 ? -6.035 25.812 15.961 1 98.44 155 LEU B N 1
ATOM 2730 C CA . LEU B 1 155 ? -6.594 26.953 16.688 1 98.44 155 LEU B CA 1
ATOM 2731 C C . LEU B 1 155 ? -6.09 28.266 16.109 1 98.44 155 LEU B C 1
ATOM 2733 O O . LEU B 1 155 ? -4.926 28.625 16.297 1 98.44 155 LEU B O 1
ATOM 2737 N N . ILE B 1 156 ? -7.004 28.969 15.398 1 98.25 156 ILE B N 1
ATOM 2738 C CA . ILE B 1 156 ? -6.641 30.172 14.664 1 98.25 156 ILE B CA 1
ATOM 2739 C C . ILE B 1 156 ? -7.449 31.359 15.172 1 98.25 156 ILE B C 1
ATOM 2741 O O . ILE B 1 156 ? -8.648 31.469 14.891 1 98.25 156 ILE B O 1
ATOM 2745 N N . ASP B 1 157 ? -6.805 32.188 15.914 1 97.12 157 ASP B N 1
ATOM 2746 C CA . ASP B 1 157 ? -7.406 33.469 16.359 1 97.12 157 ASP B CA 1
ATOM 2747 C C . ASP B 1 157 ? -7.004 34.625 15.445 1 97.12 157 ASP B C 1
ATOM 2749 O O . ASP B 1 157 ? -7.797 35.531 15.211 1 97.12 157 ASP B O 1
ATOM 2753 N N . ASN B 1 158 ? -5.785 34.5 14.938 1 98.06 158 ASN B N 1
ATOM 2754 C CA . ASN B 1 158 ? -5.234 35.406 13.953 1 98.06 158 ASN B CA 1
ATOM 2755 C C . ASN B 1 158 ? -4.82 34.688 12.672 1 98.06 158 ASN B C 1
ATOM 2757 O O . ASN B 1 158 ? -4.402 33.531 12.719 1 98.06 158 ASN B O 1
ATOM 2761 N N . SER B 1 159 ? -4.941 35.406 11.594 1 98.12 159 SER B N 1
ATOM 2762 C CA . SER B 1 159 ? -4.648 34.781 10.305 1 98.12 159 SER B CA 1
ATOM 2763 C C . SER B 1 159 ? -3.248 34.188 10.297 1 98.12 159 SER B C 1
ATOM 2765 O O . SER B 1 159 ? -3.025 33.125 9.695 1 98.12 159 SER B O 1
ATOM 2767 N N . SER B 1 160 ? -2.291 34.812 10.984 1 98.06 160 SER B N 1
ATOM 2768 C CA . SER B 1 160 ? -0.899 34.375 10.969 1 98.06 160 SER B CA 1
ATOM 2769 C C . SER B 1 160 ? -0.718 33.062 11.766 1 98.06 160 SER B C 1
ATOM 2771 O O . SER B 1 160 ? 0.329 32.438 11.68 1 98.06 160 SER B O 1
ATOM 2773 N N . ASP B 1 161 ? -1.765 32.656 12.5 1 98.69 161 ASP B N 1
ATOM 2774 C CA . ASP B 1 161 ? -1.685 31.453 13.312 1 98.69 161 ASP B CA 1
ATOM 2775 C C . ASP B 1 161 ? -1.574 30.203 12.438 1 98.69 161 ASP B C 1
ATOM 2777 O O . ASP B 1 161 ? -1.242 29.125 12.922 1 98.69 161 ASP B O 1
ATOM 2781 N N . ILE B 1 162 ? -1.734 30.344 11.125 1 98.81 162 ILE B N 1
ATOM 2782 C CA . ILE B 1 162 ? -1.601 29.234 10.203 1 98.81 162 ILE B CA 1
ATOM 2783 C C . ILE B 1 162 ? -0.122 28.938 9.961 1 98.81 162 ILE B C 1
ATOM 2785 O O . ILE B 1 162 ? 0.242 27.812 9.594 1 98.81 162 ILE B O 1
ATOM 2789 N N . THR B 1 163 ? 0.753 29.859 10.172 1 98.56 163 THR B N 1
ATOM 2790 C CA . THR B 1 163 ? 2.154 29.797 9.773 1 98.56 163 THR B CA 1
ATOM 2791 C C . THR B 1 163 ? 2.881 28.672 10.508 1 98.56 163 THR B C 1
ATOM 2793 O O . THR B 1 163 ? 3.584 27.875 9.891 1 98.56 163 THR B O 1
ATOM 2796 N N . PRO B 1 164 ? 2.67 28.531 11.875 1 98.75 164 PRO B N 1
ATOM 2797 C CA . PRO B 1 164 ? 3.34 27.406 12.562 1 98.75 164 PRO B CA 1
ATOM 2798 C C . PRO B 1 164 ? 2.893 26.047 12.039 1 98.75 164 PRO B C 1
ATOM 2800 O O . PRO B 1 164 ? 3.674 25.094 12.055 1 98.75 164 PRO B O 1
ATOM 2803 N N . HIS B 1 165 ? 1.627 25.906 11.617 1 98.88 165 HIS B N 1
ATOM 2804 C CA . HIS B 1 165 ? 1.143 24.656 11.055 1 98.88 165 HIS B CA 1
ATOM 2805 C C . HIS B 1 165 ? 1.838 24.328 9.734 1 98.88 165 HIS B C 1
ATOM 2807 O O . HIS B 1 165 ? 2.143 23.172 9.461 1 98.88 165 HIS B O 1
ATOM 2813 N N . LEU B 1 166 ? 2.137 25.359 8.938 1 98.69 166 LEU B N 1
ATOM 2814 C CA . LEU B 1 166 ? 2.865 25.156 7.688 1 98.69 166 LEU B CA 1
ATOM 2815 C C . LEU B 1 166 ? 4.301 24.719 7.957 1 98.69 166 LEU B C 1
ATOM 2817 O O . LEU B 1 166 ? 4.812 23.812 7.297 1 98.69 166 LEU B O 1
ATOM 2821 N N . ALA B 1 167 ? 4.891 25.375 8.914 1 98 167 ALA B N 1
ATOM 2822 C CA . ALA B 1 167 ? 6.25 25 9.297 1 98 167 ALA B CA 1
ATOM 2823 C C . ALA B 1 167 ? 6.312 23.562 9.797 1 98 167 ALA B C 1
ATOM 2825 O O . ALA B 1 167 ? 7.234 22.828 9.453 1 98 167 ALA B O 1
ATOM 2826 N N . ALA B 1 168 ? 5.309 23.203 10.555 1 98.62 168 ALA B N 1
ATOM 2827 C CA . ALA B 1 168 ? 5.242 21.844 11.086 1 98.62 168 ALA B CA 1
ATOM 2828 C C . ALA B 1 168 ? 5.055 20.828 9.961 1 98.62 168 ALA B C 1
ATOM 2830 O O . ALA B 1 168 ? 5.684 19.766 9.961 1 98.62 168 ALA B O 1
ATOM 2831 N N . TRP B 1 169 ? 4.219 21.156 9.039 1 98.75 169 TRP B N 1
ATOM 2832 C CA . TRP B 1 169 ? 3.955 20.266 7.914 1 98.75 169 TRP B CA 1
ATOM 2833 C C . TRP B 1 169 ? 5.207 20.094 7.062 1 98.75 169 TRP B C 1
ATOM 2835 O O . TRP B 1 169 ? 5.52 18.969 6.641 1 98.75 169 TRP B O 1
ATOM 2845 N N . GLN B 1 170 ? 5.957 21.172 6.828 1 97.56 170 GLN B N 1
ATOM 2846 C CA . GLN B 1 170 ? 7.238 21.078 6.141 1 97.56 170 GLN B CA 1
ATOM 2847 C C . GLN B 1 170 ? 8.195 20.156 6.879 1 97.56 170 GLN B C 1
ATOM 2849 O O . GLN B 1 170 ? 8.828 19.297 6.266 1 97.56 170 GLN B O 1
ATOM 2854 N N . GLN B 1 171 ? 8.281 20.297 8.18 1 97.12 171 GLN B N 1
ATOM 2855 C CA . GLN B 1 171 ? 9.164 19.469 8.984 1 97.12 171 GLN B CA 1
ATOM 2856 C C . GLN B 1 171 ? 8.766 18 8.891 1 97.12 171 GLN B C 1
ATOM 2858 O O . GLN B 1 171 ? 9.633 17.125 8.758 1 97.12 171 GLN B O 1
ATOM 2863 N N . LEU B 1 172 ? 7.5 17.75 9 1 98.19 172 LEU B N 1
ATOM 2864 C CA . LEU B 1 172 ? 6.992 16.391 8.898 1 98.19 172 LEU B CA 1
ATOM 2865 C C . LEU B 1 172 ? 7.434 15.742 7.586 1 98.19 172 LEU B C 1
ATOM 2867 O O . LEU B 1 172 ? 7.965 14.625 7.586 1 98.19 172 LEU B O 1
ATOM 2871 N N . MET B 1 173 ? 7.211 16.438 6.488 1 97.75 173 MET B N 1
ATOM 2872 C CA . MET B 1 173 ? 7.543 15.914 5.168 1 97.75 173 MET B CA 1
ATOM 2873 C C . MET B 1 173 ? 9.039 15.633 5.051 1 97.75 173 MET B C 1
ATOM 2875 O O . MET B 1 173 ? 9.445 14.57 4.586 1 97.75 173 MET B O 1
ATOM 2879 N N . CYS B 1 174 ? 9.859 16.609 5.5 1 95.56 174 CYS B N 1
ATOM 2880 C CA . CYS B 1 174 ? 11.312 16.469 5.391 1 95.56 174 CYS B CA 1
ATOM 2881 C C . CYS B 1 174 ? 11.82 15.344 6.27 1 95.56 174 CYS B C 1
ATOM 2883 O O . CYS B 1 174 ? 12.711 14.594 5.867 1 95.56 174 CYS B O 1
ATOM 2885 N N . GLN B 1 175 ? 11.258 15.25 7.418 1 95.69 175 GLN B N 1
ATOM 2886 C CA . GLN B 1 175 ? 11.625 14.172 8.328 1 95.69 175 GLN B CA 1
ATOM 2887 C C . GLN B 1 175 ? 11.266 12.812 7.746 1 95.69 175 GLN B C 1
ATOM 2889 O O . GLN B 1 175 ? 12.086 11.891 7.766 1 95.69 175 GLN B O 1
ATOM 2894 N N . ALA B 1 176 ? 10.078 12.672 7.273 1 96.75 176 ALA B N 1
ATOM 2895 C CA . ALA B 1 176 ? 9.633 11.422 6.66 1 96.75 176 ALA B CA 1
ATOM 2896 C C . ALA B 1 176 ? 10.531 11.031 5.488 1 96.75 176 ALA B C 1
ATOM 2898 O O . ALA B 1 176 ? 10.82 9.852 5.277 1 96.75 176 ALA B O 1
ATOM 2899 N N . ALA B 1 177 ? 11.039 11.992 4.766 1 96.06 177 ALA B N 1
ATOM 2900 C CA . ALA B 1 177 ? 11.867 11.758 3.586 1 96.06 177 ALA B CA 1
ATOM 2901 C C . ALA B 1 177 ? 13.336 11.594 3.971 1 96.06 177 ALA B C 1
ATOM 2903 O O . ALA B 1 177 ? 14.195 11.398 3.105 1 96.06 177 ALA B O 1
ATOM 2904 N N . GLY B 1 178 ? 13.633 11.734 5.203 1 93.62 178 GLY B N 1
ATOM 2905 C CA . GLY B 1 178 ? 15.008 11.609 5.656 1 93.62 178 GLY B CA 1
ATOM 2906 C C . GLY B 1 178 ? 15.891 12.75 5.188 1 93.62 178 GLY B C 1
ATOM 2907 O O . GLY B 1 178 ? 17.094 12.578 5.016 1 93.62 178 GLY B O 1
ATOM 2908 N N . MET B 1 179 ? 15.273 13.867 4.898 1 90.94 179 MET B N 1
ATOM 2909 C CA . MET B 1 179 ? 16.031 15.039 4.473 1 90.94 179 MET B CA 1
ATOM 2910 C C . MET B 1 179 ? 16.734 15.695 5.656 1 90.94 179 MET B C 1
ATOM 2912 O O . MET B 1 179 ? 16.156 15.805 6.738 1 90.94 179 MET B O 1
ATOM 2916 N N . PRO B 1 180 ? 17.953 16.094 5.461 1 83.44 180 PRO B N 1
ATOM 2917 C CA . PRO B 1 180 ? 18.688 16.734 6.555 1 83.44 180 PRO B CA 1
ATOM 2918 C C . PRO B 1 180 ? 18.141 18.125 6.887 1 83.44 180 PRO B C 1
ATOM 2920 O O . PRO B 1 180 ? 17.5 18.75 6.047 1 83.44 180 PRO B O 1
ATOM 2923 N N . PRO B 1 181 ? 18.375 18.469 8.203 1 77.81 181 PRO B N 1
ATOM 2924 C CA . PRO B 1 181 ? 18.047 19.859 8.508 1 77.81 181 PRO B CA 1
ATOM 2925 C C . PRO B 1 181 ? 18.891 20.859 7.711 1 77.81 181 PRO B C 1
ATOM 2927 O O . PRO B 1 181 ? 19.969 20.516 7.234 1 77.81 181 PRO B O 1
ATOM 2930 N N . LEU B 1 182 ? 18.281 21.922 7.348 1 73.94 182 LEU B N 1
ATOM 2931 C CA . LEU B 1 182 ? 19.047 22.953 6.641 1 73.94 182 LEU B CA 1
ATOM 2932 C C . LEU B 1 182 ? 20.125 23.531 7.535 1 73.94 182 LEU B C 1
ATOM 2934 O O . LEU B 1 182 ? 19.938 23.672 8.75 1 73.94 182 LEU B O 1
ATOM 2938 N N . PRO B 1 183 ? 21.359 23.641 6.859 1 64.12 183 PRO B N 1
ATOM 2939 C CA . PRO B 1 183 ? 22.406 24.312 7.645 1 64.12 183 PRO B CA 1
ATOM 2940 C C . PRO B 1 183 ? 21.969 25.688 8.148 1 64.12 183 PRO B C 1
ATOM 2942 O O . PRO B 1 183 ? 21.156 26.344 7.5 1 64.12 183 PRO B O 1
ATOM 2945 N N . GLU B 1 184 ? 22.344 26.016 9.375 1 57.94 184 GLU B N 1
ATOM 2946 C CA . GLU B 1 184 ? 22.109 27.359 9.914 1 57.94 184 GLU B CA 1
ATOM 2947 C C . GLU B 1 184 ? 22.688 28.422 8.992 1 57.94 184 GLU B C 1
ATOM 2949 O O . GLU B 1 184 ? 23.781 28.266 8.445 1 57.94 184 GLU B O 1
ATOM 2954 N N . GLY B 1 185 ? 21.969 29.484 8.68 1 54.47 185 GLY B N 1
ATOM 2955 C CA . GLY B 1 185 ? 22.5 30.656 7.98 1 54.47 185 GLY B CA 1
ATOM 2956 C C . GLY B 1 185 ? 22.203 30.641 6.492 1 54.47 185 GLY B C 1
ATOM 2957 O O . GLY B 1 185 ? 22.5 31.609 5.789 1 54.47 185 GLY B O 1
ATOM 2958 N N . VAL B 1 186 ? 22.109 29.484 5.898 1 49.47 186 VAL B N 1
ATOM 2959 C CA . VAL B 1 186 ? 21.891 29.5 4.457 1 49.47 186 VAL B CA 1
ATOM 2960 C C . VAL B 1 186 ? 20.453 29.859 4.156 1 49.47 186 VAL B C 1
ATOM 2962 O O . VAL B 1 186 ? 19.516 29.188 4.609 1 49.47 186 VAL B O 1
ATOM 2965 N N . ILE B 1 187 ? 20.172 31.062 3.938 1 49.72 187 ILE B N 1
ATOM 2966 C CA . ILE B 1 187 ? 18.859 31.531 3.498 1 49.72 187 ILE B CA 1
ATOM 2967 C C . ILE B 1 187 ? 18.484 30.859 2.182 1 49.72 187 ILE B C 1
ATOM 2969 O O . ILE B 1 187 ? 19.094 31.125 1.143 1 49.72 187 ILE B O 1
ATOM 2973 N N . PRO B 1 188 ? 17.984 29.625 2.152 1 49.69 188 PRO B N 1
ATOM 2974 C CA . PRO B 1 188 ? 17.656 29.016 0.859 1 49.69 188 PRO B CA 1
ATOM 2975 C C . PRO B 1 188 ? 16.672 29.859 0.041 1 49.69 188 PRO B C 1
ATOM 2977 O O . PRO B 1 188 ? 15.906 30.641 0.605 1 49.69 188 PRO B O 1
ATOM 2980 N N . LEU B 1 189 ? 16.953 30.047 -1.272 1 46.56 189 LEU B N 1
ATOM 2981 C CA . LEU B 1 189 ? 16 30.672 -2.184 1 46.56 189 LEU B CA 1
ATOM 2982 C C . LEU B 1 189 ? 14.602 30.094 -1.994 1 46.56 189 LEU B C 1
ATOM 2984 O O . LEU B 1 189 ? 14.422 28.875 -2.051 1 46.56 189 LEU B O 1
ATOM 2988 N N . THR B 1 190 ? 13.891 30.688 -1.078 1 48.19 190 THR B N 1
ATOM 2989 C CA . THR B 1 190 ? 12.555 30.219 -0.712 1 48.19 190 THR B CA 1
ATOM 2990 C C . THR B 1 190 ? 11.672 30.078 -1.95 1 48.19 190 THR B C 1
ATOM 2992 O O . THR B 1 190 ? 11.734 30.906 -2.861 1 48.19 190 THR B O 1
ATOM 2995 N N . ASN B 1 191 ? 11.32 28.906 -2.465 1 49.53 191 ASN B N 1
ATOM 2996 C CA . ASN B 1 191 ? 10.383 28.734 -3.562 1 49.53 191 ASN B CA 1
ATOM 2997 C C . ASN B 1 191 ? 8.961 29.141 -3.158 1 49.53 191 ASN B C 1
ATOM 2999 O O . ASN B 1 191 ? 8.453 28.688 -2.129 1 49.53 191 ASN B O 1
ATOM 3003 N N . GLN B 1 192 ? 8.617 30.328 -3.434 1 49.72 192 GLN B N 1
ATOM 3004 C CA . GLN B 1 192 ? 7.23 30.703 -3.211 1 49.72 192 GLN B CA 1
ATOM 3005 C C . GLN B 1 192 ? 6.273 29.766 -3.934 1 49.72 192 GLN B C 1
ATOM 3007 O O . GLN B 1 192 ? 6.672 29.062 -4.855 1 49.72 192 GLN B O 1
ATOM 3012 N N . MET B 1 193 ? 5.012 29.594 -3.395 1 52.28 193 MET B N 1
ATOM 3013 C CA . MET B 1 193 ? 3.916 28.781 -3.918 1 52.28 193 MET B CA 1
ATOM 3014 C C . MET B 1 193 ? 3.717 29.031 -5.41 1 52.28 193 MET B C 1
ATOM 3016 O O . MET B 1 193 ? 3.611 30.188 -5.844 1 52.28 193 MET B O 1
ATOM 3020 N N . GLY B 1 194 ? 4.184 28.219 -6.219 1 48.12 194 GLY B N 1
ATOM 3021 C CA . GLY B 1 194 ? 3.832 28.359 -7.621 1 48.12 194 GLY B CA 1
ATOM 3022 C C . GLY B 1 194 ? 2.336 28.328 -7.871 1 48.12 194 GLY B C 1
ATOM 3023 O O . GLY B 1 194 ? 1.589 27.719 -7.094 1 48.12 194 GLY B O 1
ATOM 3024 N N . ARG B 1 195 ? 1.737 29.266 -8.508 1 46.41 195 ARG B N 1
ATOM 3025 C CA . ARG B 1 195 ? 0.325 29.375 -8.859 1 46.41 195 ARG B CA 1
ATOM 3026 C C . ARG B 1 195 ? -0.012 28.484 -10.047 1 46.41 195 ARG B C 1
ATOM 3028 O O . ARG B 1 195 ? 0.789 28.344 -10.977 1 46.41 195 ARG B O 1
ATOM 3035 N N . VAL B 1 196 ? -0.814 27.5 -9.828 1 41.84 196 VAL B N 1
ATOM 3036 C CA . VAL B 1 196 ? -1.312 26.812 -11.016 1 41.84 196 VAL B CA 1
ATOM 3037 C C . VAL B 1 196 ? -1.948 27.828 -11.969 1 41.84 196 VAL B C 1
ATOM 3039 O O . VAL B 1 196 ? -2.77 28.641 -11.555 1 41.84 196 VAL B O 1
ATOM 3042 N N . HIS B 1 197 ? -1.315 28.25 -12.953 1 35.97 197 HIS B N 1
ATOM 3043 C CA . HIS B 1 197 ? -1.956 28.969 -14.047 1 35.97 197 HIS B CA 1
ATOM 3044 C C . HIS B 1 197 ? -3.078 28.156 -14.672 1 35.97 197 HIS B C 1
ATOM 3046 O O . HIS B 1 197 ? -2.885 26.984 -15 1 35.97 197 HIS B O 1
ATOM 3052 N N . SER B 1 198 ? -4.293 28.391 -14.156 1 32.47 198 SER B N 1
ATOM 3053 C CA . SER B 1 198 ? -5.438 27.922 -14.93 1 32.47 198 SER B CA 1
ATOM 3054 C C . SER B 1 198 ? -5.172 28.031 -16.422 1 32.47 198 SER B C 1
ATOM 3056 O O . SER B 1 198 ? -4.906 29.125 -16.938 1 32.47 198 SER B O 1
ATOM 3058 N N . ARG B 1 199 ? -4.488 26.938 -17.016 1 27.17 199 ARG B N 1
ATOM 3059 C CA . ARG B 1 199 ? -4.797 26.969 -18.438 1 27.17 199 ARG B CA 1
ATOM 3060 C C . ARG B 1 199 ? -6.262 26.625 -18.688 1 27.17 199 ARG B C 1
ATOM 3062 O O . ARG B 1 199 ? -6.816 25.734 -18.031 1 27.17 199 ARG B O 1
#

pLDDT: mean 89.84, std 15.71, range [27.09, 98.88]

InterPro domains:
  IPR021555 Protein of unknown function DUF3000 [PF11452] (12-182)

Organism: Propionibacterium freudenreichii subsp. shermanii (strain ATCC 9614 / DSM 4902 / CIP 103027 / NCIMB 8099 / CIRM-BIA1) (NCBI:txid754252)

Radius of gyration: 26.51 Å; Cα contacts (8 Å, |Δi|>4): 848; chains: 2; bounding box: 49×78×55 Å

Solvent-accessible surface area (backbone atoms only — not comparable to full-atom values): 20678 Å² total; per-residue (Å²): 127,76,81,79,54,90,78,36,72,64,49,50,49,50,50,47,28,50,50,42,61,53,66,45,75,34,57,58,51,38,45,39,32,50,48,86,48,79,79,84,78,45,89,37,67,48,22,36,36,37,40,27,54,46,96,90,47,70,32,31,39,34,36,41,33,43,34,34,32,93,80,54,36,76,92,47,71,36,44,28,35,36,42,38,39,36,38,15,41,45,49,62,70,54,45,30,35,89,53,38,40,61,51,54,50,43,43,50,55,48,26,24,58,74,47,67,31,52,65,45,73,53,31,36,37,22,34,26,34,38,35,33,45,31,54,91,48,46,83,49,75,71,44,22,32,40,34,40,40,36,34,32,16,55,58,67,92,47,47,66,48,53,51,28,48,52,54,14,51,52,47,31,52,36,54,53,33,67,50,75,79,76,67,85,84,63,79,58,70,47,42,54,57,42,71,64,71,84,122,128,75,79,78,54,90,78,36,70,63,49,50,48,50,51,48,28,50,50,43,60,53,64,45,76,36,56,59,51,38,45,38,32,50,48,87,48,78,78,84,78,43,89,38,67,47,23,36,36,37,40,28,53,44,96,91,49,71,34,31,38,34,36,43,32,43,35,34,32,93,81,53,35,77,93,46,71,35,44,28,36,37,41,36,39,34,38,15,42,47,51,62,70,52,45,29,35,87,53,38,39,61,51,53,50,43,42,49,54,50,25,26,55,74,46,66,30,53,65,45,74,54,29,34,37,23,35,27,33,37,36,32,44,31,56,91,46,45,84,48,75,70,43,22,32,41,35,40,40,35,35,30,16,55,58,67,91,46,46,67,49,52,50,28,46,53,53,14,50,52,46,31,51,35,53,54,33,68,48,74,80,77,66,85,86,63,78,58,69,47,42,56,56,44,72,62,69,84,122

Foldseek 3Di:
DPQPDPPDPQNVQLVLLVVLVLPFFAFPQKAKAKDDDDPDPASDKTKMKIWGHDPVDTFWIKMKMKHAHPVADPVQNGGIKIKMKIKGWDDPVLLPDPCNFVVLVVLLVVLCVVLVFDWDDKDWGKDKDWDADDDPVNPDDITIMIMIIMMIGTDDPHSNSCRSVVRSNSSSRCVRSVHDDDDPPPPHPGNRHDYPPPD/DPLPDPPDPQNVQLVLLVVLVLPFFAFPQKAKAKDDDDPDPASDKTKMKIWGHDPVDTFWIKMKMKHAHPVADPVQNGGIKIKMKIKGWDDPVLLPDPCNFVVLVVLLVVLCVVLVFDWDDKDWGKDKDWDADDDPVNVDDITIMIMIIMMIGTDDPHSNSCRSVVRSNSSSRCVRSVHDDDDPPPPHPGNGHDYPPPD

Secondary structure (DSSP, 8-state):
---PPTT-HHHHHHHHHHHHHHH--B-TTEEEEEEPPPTTS-SEEEEEEEEEE-SSSEEEEEEEEEEEEEEEETTTTEEEEEEEEEEEE--HHHHT-TTHHHHHHHHHHHHHHHTT--EEEEEEEEEEEEEEEEGGGTTSPPEEEEEEEEEEEE--SSGGGGHHHHHHHHHHHHHHTTPPPPPTT-----B--B-----/---PPTT-HHHHHHHHHHHHHHH--B-TTEEEEEEPPPTTS-SEEEEEEEEEE-SSSEEEEEEEEEEEEEEEETTTTEEEEEEEEEEEE--HHHHT-TTHHHHHHHHHHHHHHHTT--EEEEEEEEEEEEEEEEGGGTTSPPEEEEEEEEEEEE--SSGGGGHHHHHHHHHHHHHHTTPPPPPTT-----B--B-----